Protein AF-A0A533TFB9-F1 (afdb_monomer_lite)

Secondary structure (DSSP, 8-state):
---HHHHHHHHHHHHHHHHHHHHHHHHHHHH---HHHHHHHHHHHHHHHHHHHHHHHHHHHHTTPPPP------S--PPPPP-PPPPPP------------------------------------------------------------------------------------------PPP-----------S--EEEESSSBTT--SHHHHHHHHTTB-SS--SSSB--SS-TTS---EEEEEETTEEEE--GGGGGGGGHHHHHHHHHHS-TT-EEEEEEEEEEE-TTS-EEEEEEEEEEEE-TTS-EEEEEEEEEEPPEEES-SHHHHHHHHH-TTTGGG---TT-TT--EEEHHHHIIIIIHHHIIIIIHHHHHTT--EEEEEEHHHHTTS----B--TTT-SEEEEEEEEEEEEETTEEEEEEEEEEEEEE-HHHHHHHHH-PPPPPHHHHHHHHHHHHT-

Foldseek 3Di:
DDQLVNLLVLLVVVLVVLQVQLVVLQVVLVPDPDPVSSVVSNVSSVVSVVSSVLSVVSNCVSVVHDDDDDDPPDDDDDDDDDDDDDDDDDDDDDDDDDDDDDDDDDDDDDDDDDDDDDDDDDDDDDDDDDDDDDDDDDDDDDDDDDDDDDDDDDDDDDDDDDDDDDDDDDDDDDDDPDDDPDDDDDPPDPPDCQAWAQDFLQFGLPPPDPVNVVCLVQQAHPQPDPDRHACDPHRVDHLRRQFTQDPNFTFGAHLSNLSHVPPLVVVVCVLQDDPPWDKDKDAFQFDADPVRDTLGTFGMKIFTADPVRDTDDIATEHEQGFHKFFDSPVLSVVCSVPSVVCSSHGPPPPPRRIDTDLPCSLPVPVLSCLVRVVVVCVVVVHAYEYEHEQVSVVPAFDADADDSVPFRYKYQYWGFDWDDDDPGTGTDIDRPDIGGHHSVRVSVRSSDDDDDPVVVVVVCVVVVVVD

Radius of gyration: 32.55 Å; chains: 1; bounding box: 92×97×74 Å

Structure (mmCIF, N/CA/C/O backbone):
data_AF-A0A533TFB9-F1
#
_entry.id   AF-A0A533TFB9-F1
#
loop_
_atom_site.group_PDB
_atom_site.id
_atom_site.type_symbol
_atom_site.label_atom_id
_atom_site.label_alt_id
_atom_site.label_comp_id
_atom_site.label_asym_id
_atom_site.label_entity_id
_atom_site.label_seq_id
_atom_site.pdbx_PDB_ins_code
_atom_site.Cartn_x
_atom_site.Cartn_y
_atom_site.Cartn_z
_atom_site.occupancy
_atom_site.B_iso_or_equiv
_atom_site.auth_seq_id
_atom_site.auth_comp_id
_atom_site.auth_asym_id
_atom_site.auth_atom_id
_atom_site.pdbx_PDB_model_num
ATOM 1 N N . MET A 1 1 ? 1.935 4.279 28.362 1.00 36.72 1 MET A N 1
ATOM 2 C CA . MET A 1 1 ? 1.431 5.656 28.214 1.00 36.72 1 MET A CA 1
ATOM 3 C C . MET A 1 1 ? 2.637 6.493 27.857 1.00 36.72 1 MET A C 1
ATOM 5 O O . MET A 1 1 ? 3.490 6.645 28.720 1.00 36.72 1 MET A O 1
ATOM 9 N N . PHE A 1 2 ? 2.766 6.914 26.598 1.00 42.94 2 PHE A N 1
ATOM 10 C CA . PHE A 1 2 ? 3.733 7.963 26.274 1.00 42.94 2 PHE A CA 1
ATOM 11 C C . PHE A 1 2 ? 3.289 9.217 27.023 1.00 42.94 2 PHE A C 1
ATOM 13 O O . PHE A 1 2 ? 2.099 9.541 27.029 1.00 42.94 2 PHE A O 1
ATOM 20 N N . ILE A 1 3 ? 4.210 9.872 27.716 1.00 57.28 3 ILE A N 1
ATOM 21 C CA . ILE A 1 3 ? 3.947 11.187 28.291 1.00 57.28 3 ILE A CA 1
ATOM 22 C C . ILE A 1 3 ? 3.886 12.157 27.103 1.00 57.28 3 ILE A C 1
ATOM 24 O O . ILE A 1 3 ? 4.603 11.956 26.125 1.00 57.28 3 ILE A O 1
ATOM 28 N N . ASN A 1 4 ? 3.072 13.221 27.157 1.00 72.06 4 ASN A N 1
ATOM 29 C CA . ASN A 1 4 ? 3.005 14.218 26.072 1.00 72.06 4 ASN A CA 1
ATOM 30 C C . ASN A 1 4 ? 4.404 14.693 25.634 1.00 72.06 4 ASN A C 1
ATOM 32 O O . ASN A 1 4 ? 4.637 14.919 24.453 1.00 72.06 4 ASN A O 1
ATOM 36 N N . LYS A 1 5 ? 5.352 14.752 26.578 1.00 71.12 5 LYS A N 1
ATOM 37 C CA . LYS A 1 5 ? 6.768 15.017 26.323 1.00 71.12 5 LYS A CA 1
ATOM 38 C C . LYS A 1 5 ? 7.411 14.051 25.315 1.00 71.12 5 LYS A C 1
ATOM 40 O O . LYS A 1 5 ? 8.058 14.523 24.394 1.00 71.12 5 LYS A O 1
ATOM 45 N N . ASP A 1 6 ? 7.221 12.740 25.451 1.00 69.44 6 ASP A N 1
ATOM 46 C CA . ASP A 1 6 ? 7.864 11.745 24.576 1.00 69.44 6 ASP A CA 1
ATOM 47 C C . ASP A 1 6 ? 7.379 11.890 23.120 1.00 69.44 6 ASP A C 1
ATOM 49 O O . ASP A 1 6 ? 8.150 11.734 22.175 1.00 69.44 6 ASP A O 1
ATOM 53 N N . LEU A 1 7 ? 6.097 12.237 22.943 1.00 69.12 7 LEU A N 1
ATOM 54 C CA . LEU A 1 7 ? 5.507 12.539 21.636 1.00 69.12 7 LEU A CA 1
ATOM 55 C C . LEU A 1 7 ? 6.012 13.876 21.075 1.00 69.12 7 LEU A C 1
ATOM 57 O O . LEU A 1 7 ? 6.319 13.953 19.890 1.00 69.12 7 LEU A O 1
ATOM 61 N N . LEU A 1 8 ? 6.138 14.913 21.908 1.00 73.00 8 LEU A N 1
ATOM 62 C CA . LEU A 1 8 ? 6.703 16.206 21.503 1.00 73.00 8 LEU A CA 1
ATOM 63 C C . LEU A 1 8 ? 8.167 16.082 21.074 1.00 73.00 8 LEU A C 1
ATOM 65 O O . LEU A 1 8 ? 8.529 16.590 20.017 1.00 73.00 8 LEU A O 1
ATOM 69 N N . ASP A 1 9 ? 8.986 15.372 21.850 1.00 73.19 9 ASP A N 1
ATOM 70 C CA . ASP A 1 9 ? 10.399 15.135 21.547 1.00 73.19 9 ASP A CA 1
ATOM 71 C C . ASP A 1 9 ? 10.540 14.341 20.224 1.00 73.19 9 ASP A C 1
ATOM 73 O O . ASP A 1 9 ? 11.393 14.665 19.390 1.00 73.19 9 ASP A O 1
ATOM 77 N N . PHE A 1 10 ? 9.653 13.367 19.967 1.00 77.31 10 PHE A N 1
ATOM 78 C CA . PHE A 1 10 ? 9.572 12.639 18.691 1.00 77.31 10 PHE A CA 1
ATOM 79 C C . PHE A 1 10 ? 9.172 13.537 17.505 1.00 77.31 10 PHE A C 1
ATOM 81 O O . PHE A 1 10 ? 9.885 13.575 16.499 1.00 77.31 10 PHE A O 1
ATOM 88 N N . PHE A 1 11 ? 8.065 14.284 17.605 1.00 78.12 11 PHE A N 1
ATOM 89 C CA . PHE A 1 11 ? 7.602 15.158 16.520 1.00 78.12 11 PHE A CA 1
ATOM 90 C C . PHE A 1 11 ? 8.586 16.293 16.224 1.00 78.12 11 PHE A C 1
ATOM 92 O O . PHE A 1 11 ? 8.829 16.585 15.057 1.00 78.12 11 PHE A O 1
ATOM 99 N N . SER A 1 12 ? 9.198 16.877 17.257 1.00 77.31 12 SER A N 1
ATOM 100 C CA . SER A 1 12 ? 10.235 17.907 17.133 1.00 77.31 12 SER A CA 1
ATOM 101 C C . SER A 1 12 ? 11.454 17.380 16.372 1.00 77.31 12 SER A C 1
ATOM 103 O O . SER A 1 12 ? 11.910 17.999 15.408 1.00 77.31 12 SER A O 1
ATOM 105 N N . SER A 1 13 ? 11.914 16.172 16.718 1.00 80.19 13 SER A N 1
ATOM 10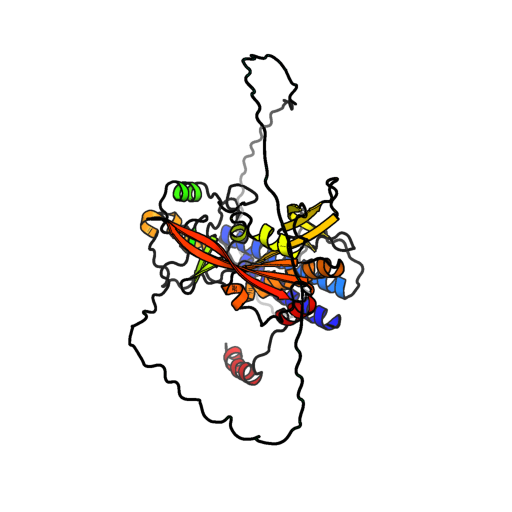6 C CA . SER A 1 13 ? 13.016 15.502 16.015 1.00 80.19 13 SER A CA 1
ATOM 107 C C . SER A 1 13 ? 12.686 15.249 14.537 1.00 80.19 13 SER A C 1
ATOM 109 O O . SER A 1 13 ? 13.515 15.501 13.663 1.00 80.19 13 SER A O 1
ATOM 111 N N . MET A 1 14 ? 11.466 14.793 14.234 1.00 78.81 14 MET A N 1
ATOM 112 C CA . MET A 1 14 ? 11.013 14.582 12.853 1.00 78.81 14 MET A CA 1
ATOM 113 C C . MET A 1 14 ? 10.891 15.900 12.072 1.00 78.81 14 MET A C 1
ATOM 115 O O . MET A 1 14 ? 11.288 15.960 10.907 1.00 78.81 14 MET A O 1
ATOM 119 N N . ALA A 1 15 ? 10.370 16.958 12.704 1.00 83.06 15 ALA A N 1
ATOM 120 C CA . ALA A 1 15 ? 10.191 18.268 12.084 1.00 83.06 15 ALA A CA 1
ATOM 121 C C . ALA A 1 15 ? 11.540 18.891 11.706 1.00 83.06 15 ALA A C 1
ATOM 123 O O . ALA A 1 15 ? 11.693 19.391 10.593 1.00 83.06 15 ALA A O 1
ATOM 124 N N . GLU A 1 16 ? 12.543 18.799 12.584 1.00 86.62 16 GLU A N 1
ATOM 125 C CA . GLU A 1 16 ? 13.884 19.319 12.308 1.00 86.62 16 GLU A CA 1
ATOM 126 C C . GLU A 1 16 ? 14.585 18.529 11.185 1.00 86.62 16 GLU A C 1
ATOM 128 O O . GLU A 1 16 ? 15.169 19.141 10.292 1.00 86.62 16 GLU A O 1
ATOM 133 N N . ILE A 1 17 ? 14.440 17.196 11.126 1.00 83.06 17 ILE A N 1
ATOM 134 C CA . ILE A 1 17 ? 14.941 16.384 9.996 1.00 83.06 17 ILE A CA 1
ATOM 135 C C . ILE A 1 17 ? 14.278 16.808 8.675 1.00 83.06 17 ILE A C 1
ATOM 137 O O . ILE A 1 17 ? 14.957 16.985 7.660 1.00 83.06 17 ILE A O 1
ATOM 141 N N . LYS A 1 18 ? 12.951 16.989 8.664 1.00 86.12 18 LYS A N 1
ATOM 142 C CA . LYS A 1 18 ? 12.205 17.392 7.461 1.00 86.12 18 LYS A CA 1
ATOM 143 C C . LYS A 1 18 ? 12.551 18.817 7.016 1.00 86.12 18 LYS A C 1
ATOM 145 O O . LYS A 1 18 ? 12.705 19.063 5.821 1.00 86.12 18 LYS A O 1
ATOM 150 N N . LYS A 1 19 ? 12.789 19.721 7.966 1.00 90.44 19 LYS A N 1
ATOM 151 C CA . LYS A 1 19 ? 13.280 21.084 7.732 1.00 90.44 19 LYS A CA 1
ATOM 152 C C . LYS A 1 19 ? 14.694 21.096 7.137 1.00 90.44 19 LYS A C 1
ATOM 154 O O . LYS A 1 19 ? 14.923 21.792 6.153 1.00 90.44 19 LYS A O 1
ATOM 159 N N . GLN A 1 20 ? 15.606 20.265 7.642 1.00 88.75 20 GLN A N 1
ATOM 160 C CA . GLN A 1 20 ? 16.947 20.108 7.066 1.00 88.75 20 GLN A CA 1
ATOM 161 C C . GLN A 1 20 ? 16.895 19.546 5.636 1.00 88.75 20 GLN A C 1
ATOM 163 O O . GLN A 1 20 ? 17.543 20.096 4.746 1.00 88.75 20 GLN A O 1
ATOM 168 N N . LYS A 1 21 ? 16.070 18.516 5.374 1.00 87.44 21 LYS A N 1
ATOM 169 C CA . LYS A 1 21 ? 15.835 18.005 4.008 1.00 87.44 21 LYS A CA 1
ATOM 170 C C . LYS A 1 21 ? 15.320 19.110 3.075 1.00 87.44 21 LYS A C 1
ATOM 172 O O . LYS A 1 21 ? 15.889 19.311 2.003 1.00 87.44 21 LYS A O 1
ATOM 177 N N . ARG A 1 22 ? 14.285 19.853 3.489 1.00 95.94 22 ARG A N 1
ATOM 178 C CA . ARG A 1 22 ? 13.732 21.008 2.756 1.00 95.94 22 ARG A CA 1
ATOM 179 C C . ARG A 1 22 ? 14.825 22.016 2.383 1.00 95.94 22 ARG A C 1
ATOM 181 O O . ARG A 1 22 ? 14.916 22.405 1.219 1.00 95.94 22 ARG A O 1
ATOM 188 N N . ASP A 1 23 ? 15.645 22.418 3.351 1.00 92.38 23 ASP A N 1
ATOM 189 C CA . ASP A 1 23 ? 16.668 23.453 3.167 1.00 92.38 23 ASP A CA 1
ATOM 190 C C . ASP A 1 23 ? 17.790 22.995 2.227 1.00 92.38 23 ASP A C 1
ATOM 192 O O . ASP A 1 23 ? 18.220 23.769 1.369 1.00 92.38 23 ASP A O 1
ATOM 196 N N . VAL A 1 24 ? 18.187 21.718 2.278 1.00 92.81 24 VAL A N 1
ATOM 197 C CA . VAL A 1 24 ? 19.077 21.118 1.270 1.00 92.81 24 VAL A CA 1
ATOM 198 C C . VAL A 1 24 ? 18.460 21.195 -0.131 1.00 92.81 24 VAL A C 1
ATOM 200 O O . VAL A 1 24 ? 19.121 21.667 -1.054 1.00 92.81 24 VAL A O 1
ATOM 203 N N . PHE A 1 25 ? 17.194 20.802 -0.315 1.00 91.00 25 PHE A N 1
ATOM 204 C CA . PHE A 1 25 ? 16.558 20.839 -1.640 1.00 91.00 25 PHE A CA 1
ATOM 205 C C . PHE A 1 25 ? 16.397 22.259 -2.198 1.00 91.00 25 PHE A C 1
ATOM 207 O O . PHE A 1 25 ? 16.594 22.459 -3.397 1.00 91.00 25 PHE A O 1
ATOM 214 N N . TYR A 1 26 ? 16.092 23.252 -1.359 1.00 92.25 26 TYR A N 1
ATOM 215 C CA . TYR A 1 26 ? 16.056 24.654 -1.785 1.00 92.25 26 TYR A CA 1
ATOM 216 C C . TYR A 1 26 ? 17.448 25.228 -2.083 1.00 92.25 26 TYR A C 1
ATOM 218 O O . TYR A 1 26 ? 17.581 25.998 -3.033 1.00 92.25 26 TYR A O 1
ATOM 226 N N . THR A 1 27 ? 18.487 24.810 -1.354 1.00 95.81 27 THR A N 1
ATOM 227 C CA . THR A 1 27 ? 19.879 25.212 -1.629 1.00 95.81 27 THR A CA 1
ATOM 228 C C . THR A 1 27 ? 20.352 24.642 -2.969 1.00 95.81 27 THR A C 1
ATOM 230 O O . THR A 1 27 ? 20.764 25.395 -3.847 1.00 95.81 27 THR A O 1
ATOM 233 N N . LEU A 1 28 ? 20.164 23.337 -3.197 1.00 90.12 28 LEU A N 1
ATOM 234 C CA . LEU A 1 28 ? 20.455 22.691 -4.484 1.00 90.12 28 LEU A CA 1
ATOM 235 C C . LEU A 1 28 ? 19.649 23.316 -5.636 1.00 90.12 28 LEU A C 1
ATOM 237 O O . LEU A 1 28 ? 20.172 23.515 -6.729 1.00 90.12 28 LEU A O 1
ATOM 241 N N . ALA A 1 29 ? 18.381 23.672 -5.408 1.00 93.38 29 ALA A N 1
ATOM 242 C CA . ALA A 1 29 ? 17.579 24.367 -6.410 1.00 93.38 29 ALA A CA 1
ATOM 243 C C . ALA A 1 29 ? 18.102 25.778 -6.734 1.00 93.38 29 ALA A C 1
ATOM 245 O O . ALA A 1 29 ? 17.865 26.266 -7.838 1.00 93.38 29 ALA A O 1
ATOM 246 N N . ALA A 1 30 ? 18.797 26.458 -5.820 1.00 94.31 30 ALA A N 1
ATOM 247 C CA . ALA A 1 30 ? 19.398 27.757 -6.111 1.00 94.31 30 ALA A CA 1
ATOM 248 C C . ALA A 1 30 ? 20.582 27.624 -7.085 1.00 94.31 30 ALA A C 1
ATOM 250 O O . ALA A 1 30 ? 20.665 28.407 -8.031 1.00 94.31 30 ALA A O 1
ATOM 251 N N . GLU A 1 31 ? 21.413 26.594 -6.904 1.00 94.75 31 GLU A N 1
ATOM 252 C CA . GLU A 1 31 ? 22.674 26.368 -7.632 1.00 94.75 31 GLU A CA 1
ATOM 253 C C . GLU A 1 31 ? 22.523 25.642 -8.983 1.00 94.75 31 GLU A C 1
ATOM 255 O O . GLU A 1 31 ? 23.452 25.635 -9.786 1.00 94.75 31 GLU A O 1
ATOM 260 N N . VAL A 1 32 ? 21.366 25.030 -9.263 1.00 94.81 32 VAL A N 1
ATOM 261 C CA . VAL A 1 32 ? 21.123 24.317 -10.530 1.00 94.81 32 VAL A CA 1
ATOM 262 C C . VAL A 1 32 ? 20.580 25.245 -11.627 1.00 94.81 32 VAL A C 1
ATOM 264 O O . VAL A 1 32 ? 19.520 25.867 -11.472 1.00 94.81 32 VAL A O 1
ATOM 267 N N . ASP A 1 33 ? 21.286 25.262 -12.764 1.00 94.12 33 ASP A N 1
ATOM 268 C CA . ASP A 1 33 ? 20.917 25.978 -13.997 1.00 94.12 33 ASP A CA 1
ATOM 269 C C . ASP A 1 33 ? 19.852 25.253 -14.840 1.00 94.12 33 ASP A C 1
ATOM 271 O O . ASP A 1 33 ? 19.056 25.897 -15.526 1.00 94.12 33 ASP A O 1
ATOM 275 N N . ASP A 1 34 ? 19.807 23.915 -14.801 1.00 96.06 34 ASP A N 1
ATOM 276 C CA . ASP A 1 34 ? 18.813 23.135 -15.550 1.00 96.06 34 ASP A CA 1
ATOM 277 C C . ASP A 1 34 ? 17.401 23.385 -14.997 1.00 96.06 34 ASP A C 1
ATOM 279 O O . ASP A 1 34 ? 17.092 23.073 -13.844 1.00 96.06 34 ASP A O 1
ATOM 283 N N . ALA A 1 35 ? 16.528 23.948 -15.834 1.00 85.81 35 ALA A N 1
ATOM 284 C CA . ALA A 1 35 ? 15.200 24.390 -15.426 1.00 85.81 35 ALA A CA 1
ATOM 285 C C . ALA A 1 35 ? 14.276 23.244 -14.969 1.00 85.81 35 ALA A C 1
ATOM 287 O O . ALA A 1 35 ? 13.456 23.450 -14.068 1.00 85.81 35 ALA A O 1
ATOM 288 N N . ASP A 1 36 ? 14.399 22.045 -15.545 1.00 80.75 36 ASP A N 1
ATOM 289 C CA . ASP A 1 36 ? 13.565 20.896 -15.182 1.00 80.75 36 ASP A CA 1
ATOM 290 C C . ASP A 1 36 ? 14.059 20.242 -13.885 1.00 80.75 36 ASP A C 1
ATOM 292 O O . ASP A 1 36 ? 13.245 19.894 -13.022 1.00 80.75 36 ASP A O 1
ATOM 296 N N . VAL A 1 37 ? 15.377 20.134 -13.691 1.00 84.38 37 VAL A N 1
ATOM 297 C CA . VAL A 1 37 ? 15.971 19.673 -12.426 1.00 84.38 37 VAL A CA 1
ATOM 298 C C . VAL A 1 37 ? 15.666 20.670 -11.304 1.00 84.38 37 VAL A C 1
ATOM 300 O O . VAL A 1 37 ? 15.147 20.268 -10.261 1.00 84.38 37 VAL A O 1
ATOM 303 N N . LYS A 1 38 ? 15.866 21.975 -11.534 1.00 93.25 38 LYS A N 1
ATOM 304 C CA . LYS A 1 38 ? 15.518 23.057 -10.597 1.00 93.25 38 LYS A CA 1
ATOM 305 C C . LYS A 1 38 ? 14.051 22.982 -10.172 1.00 93.25 38 LYS A C 1
ATOM 307 O O . LYS A 1 38 ? 13.742 23.012 -8.982 1.00 93.25 38 LYS A O 1
ATOM 312 N N . LYS A 1 39 ? 13.135 22.802 -11.129 1.00 85.62 39 LYS A N 1
ATOM 313 C CA . LYS A 1 39 ? 11.697 22.653 -10.866 1.00 85.62 39 LYS A CA 1
ATOM 314 C C . LYS A 1 39 ? 11.370 21.418 -10.020 1.00 85.62 39 LYS A C 1
ATOM 316 O O . LYS A 1 39 ? 10.511 21.509 -9.143 1.00 85.62 39 LYS A O 1
ATOM 321 N N . ARG A 1 40 ? 12.045 20.283 -10.245 1.00 80.56 40 ARG A N 1
ATOM 322 C CA . ARG A 1 40 ? 11.891 19.078 -9.408 1.00 80.56 40 ARG A CA 1
ATOM 323 C C . ARG A 1 40 ? 12.394 19.313 -7.985 1.00 80.56 40 ARG A C 1
ATOM 325 O O . ARG A 1 40 ? 11.658 19.021 -7.050 1.00 80.56 40 ARG A O 1
ATOM 332 N N . LEU A 1 41 ? 13.586 19.888 -7.817 1.00 78.31 41 LEU A N 1
ATOM 333 C CA . LEU A 1 41 ? 14.163 20.193 -6.501 1.00 78.31 41 LEU A CA 1
ATOM 334 C C . LEU A 1 41 ? 13.260 21.141 -5.693 1.00 78.31 41 LEU A C 1
ATOM 336 O O . LEU A 1 41 ? 12.954 20.857 -4.536 1.00 78.31 41 LEU A O 1
ATOM 340 N N . LEU A 1 42 ? 12.727 22.196 -6.323 1.00 83.25 42 LEU A N 1
ATOM 341 C CA . LEU A 1 42 ? 11.740 23.088 -5.698 1.00 83.25 42 LEU A CA 1
ATOM 342 C C . LEU A 1 42 ? 10.447 22.360 -5.296 1.00 83.25 42 LEU A C 1
ATOM 344 O O . LEU A 1 42 ? 9.884 22.663 -4.246 1.00 83.25 42 LEU A O 1
ATOM 348 N N . GLN A 1 43 ? 9.961 21.409 -6.102 1.00 83.94 43 GLN A N 1
ATOM 349 C CA . GLN A 1 43 ? 8.771 20.629 -5.750 1.00 83.94 43 GLN A CA 1
ATOM 350 C C . GLN A 1 43 ? 9.031 19.689 -4.566 1.00 83.94 43 GLN A C 1
ATOM 352 O O . GLN A 1 43 ? 8.174 19.572 -3.693 1.00 83.94 43 GLN A O 1
ATOM 357 N N . ILE A 1 44 ? 10.207 19.059 -4.499 1.00 81.00 44 ILE A N 1
ATOM 358 C CA . ILE A 1 44 ? 10.590 18.212 -3.361 1.00 81.00 44 ILE A CA 1
ATOM 359 C C . ILE A 1 44 ? 10.704 19.066 -2.089 1.00 81.00 44 ILE A C 1
ATOM 361 O O . ILE A 1 44 ? 10.114 18.712 -1.072 1.00 81.00 44 ILE A O 1
ATOM 365 N N . GLY A 1 45 ? 11.350 20.237 -2.158 1.00 85.12 45 GLY A N 1
ATOM 366 C CA . GLY A 1 45 ? 11.412 21.185 -1.038 1.00 85.12 45 GLY A CA 1
ATOM 367 C C . GLY A 1 45 ? 10.026 21.623 -0.540 1.00 85.12 45 GLY A C 1
ATOM 368 O O . GLY A 1 45 ? 9.781 21.639 0.664 1.00 85.12 45 GLY A O 1
ATOM 369 N N . LYS A 1 46 ? 9.074 21.884 -1.448 1.00 85.31 46 LYS A N 1
ATOM 370 C CA . LYS A 1 46 ? 7.674 22.185 -1.084 1.00 85.31 46 LYS A CA 1
ATOM 371 C C . LYS A 1 46 ? 6.965 21.015 -0.402 1.00 85.31 46 LYS A C 1
ATOM 373 O O . LYS A 1 46 ? 6.225 21.236 0.552 1.00 85.31 46 LYS A O 1
ATOM 378 N N . ASN A 1 47 ? 7.193 19.786 -0.861 1.00 77.25 47 ASN A N 1
ATOM 379 C CA . ASN A 1 47 ? 6.621 18.597 -0.229 1.00 77.25 47 ASN A CA 1
ATOM 380 C C . ASN A 1 47 ? 7.191 18.397 1.187 1.00 77.25 47 ASN A C 1
ATOM 382 O O . ASN A 1 47 ? 6.438 18.109 2.112 1.00 77.25 47 ASN A O 1
ATOM 386 N N . GLU A 1 48 ? 8.495 18.618 1.389 1.00 85.31 48 GLU A N 1
ATOM 387 C CA . GLU A 1 48 ? 9.096 18.532 2.726 1.00 85.31 48 GLU A CA 1
ATOM 388 C C . GLU A 1 48 ? 8.651 19.678 3.651 1.00 85.31 48 GLU A C 1
ATOM 390 O O . GLU A 1 48 ? 8.465 19.440 4.842 1.00 85.31 48 GLU A O 1
ATOM 395 N N . GLN A 1 49 ? 8.369 20.881 3.128 1.00 89.06 49 GLN A N 1
ATOM 396 C CA . GLN A 1 49 ? 7.705 21.939 3.904 1.00 89.06 49 GLN A CA 1
ATOM 397 C C . GLN A 1 49 ? 6.320 21.496 4.402 1.00 89.06 49 GLN A C 1
ATOM 399 O O . GLN A 1 49 ? 6.027 21.665 5.581 1.00 89.06 49 GLN A O 1
ATOM 404 N N . LEU A 1 50 ? 5.500 20.875 3.546 1.00 77.75 50 LEU A N 1
ATOM 405 C CA . LEU A 1 50 ? 4.176 20.382 3.943 1.00 77.75 50 LEU A CA 1
ATOM 406 C C . LEU A 1 50 ? 4.268 19.358 5.090 1.00 77.75 50 LEU A C 1
ATOM 408 O O . LEU A 1 50 ? 3.452 19.389 6.010 1.00 77.75 50 LEU A O 1
ATOM 412 N N . HIS A 1 51 ? 5.286 18.491 5.077 1.00 78.12 51 HIS A N 1
ATOM 413 C CA . HIS A 1 51 ? 5.555 17.570 6.185 1.00 78.12 51 HIS A CA 1
ATOM 414 C C . HIS A 1 51 ? 5.992 18.298 7.469 1.00 78.12 51 HIS A C 1
ATOM 416 O O . HIS A 1 51 ? 5.555 17.918 8.554 1.00 78.12 51 HIS A O 1
ATOM 422 N N . VAL A 1 52 ? 6.811 19.356 7.375 1.00 82.69 52 VAL A N 1
ATOM 423 C CA . VAL A 1 52 ? 7.153 20.209 8.533 1.00 82.69 52 VAL A CA 1
ATOM 424 C C . VAL A 1 52 ? 5.894 20.849 9.127 1.00 82.69 52 VAL A C 1
ATOM 426 O O . VAL A 1 52 ? 5.713 20.800 10.341 1.00 82.69 52 VAL A O 1
ATOM 429 N N . ASP A 1 53 ? 4.995 21.380 8.295 1.00 79.56 53 ASP A N 1
ATOM 430 C CA . ASP A 1 53 ? 3.759 22.038 8.745 1.00 79.56 53 ASP A CA 1
ATOM 431 C C . ASP A 1 53 ? 2.798 21.052 9.438 1.00 79.56 53 ASP A C 1
ATOM 433 O O . ASP A 1 53 ? 2.194 21.371 10.466 1.00 79.56 53 ASP A O 1
ATOM 437 N N . GLN A 1 54 ? 2.693 19.824 8.918 1.00 75.50 54 GLN A N 1
ATOM 438 C CA . GLN A 1 54 ? 1.938 18.732 9.547 1.00 75.50 54 GLN A CA 1
ATOM 439 C C . GLN A 1 54 ? 2.533 18.341 10.909 1.00 75.50 54 GLN A C 1
ATOM 441 O O . GLN A 1 54 ? 1.803 18.196 11.893 1.00 75.50 54 GLN A O 1
ATOM 446 N N . LEU A 1 55 ? 3.859 18.211 11.003 1.00 78.50 55 LEU A N 1
ATOM 447 C CA . LEU A 1 55 ? 4.542 17.881 12.258 1.00 78.50 55 LEU A CA 1
ATOM 448 C C . LEU A 1 55 ? 4.451 19.022 13.284 1.00 78.50 55 LEU A C 1
ATOM 450 O O . LEU A 1 55 ? 4.279 18.750 14.471 1.00 78.50 55 LEU A O 1
ATOM 454 N N . GLN A 1 56 ? 4.467 20.285 12.846 1.00 80.12 56 GLN A N 1
ATOM 455 C CA . GLN A 1 56 ? 4.239 21.434 13.724 1.00 80.12 56 GLN A CA 1
ATOM 456 C C . GLN A 1 56 ? 2.824 21.423 14.311 1.00 80.12 56 GLN A C 1
ATOM 458 O O . GLN A 1 56 ? 2.682 21.460 15.532 1.00 80.12 56 GLN A O 1
ATOM 463 N N . GLN A 1 57 ? 1.787 21.250 13.481 1.00 73.44 57 GLN A N 1
ATOM 464 C CA . GLN A 1 57 ? 0.413 21.083 13.975 1.00 73.44 57 GLN A CA 1
ATOM 465 C C . GLN A 1 57 ? 0.313 19.934 14.991 1.00 73.44 57 GLN A C 1
ATOM 467 O O . GLN A 1 57 ? -0.407 20.033 15.982 1.00 73.44 57 GLN A O 1
ATOM 472 N N . SER A 1 58 ? 1.035 18.840 14.753 1.00 72.25 58 SER A N 1
ATOM 473 C CA . SER A 1 58 ? 1.046 17.676 15.643 1.00 72.25 58 SER A CA 1
ATOM 474 C C . SER A 1 58 ? 1.604 18.023 17.025 1.00 72.25 58 SER A C 1
ATOM 476 O O . SER A 1 58 ? 1.034 17.625 18.041 1.00 72.25 58 SER A O 1
ATOM 478 N N . MET A 1 59 ? 2.674 18.822 17.080 1.00 79.12 59 MET A N 1
ATOM 479 C CA . MET A 1 59 ? 3.201 19.358 18.337 1.00 79.12 59 MET A CA 1
ATOM 480 C C . MET A 1 59 ? 2.219 20.322 19.009 1.00 79.12 59 MET A C 1
ATOM 482 O O . MET A 1 59 ? 2.041 20.255 20.225 1.00 79.12 59 MET A O 1
ATOM 486 N N . ASP A 1 60 ? 1.548 21.182 18.244 1.00 73.38 60 ASP A N 1
ATOM 487 C CA . ASP A 1 60 ? 0.570 22.140 18.771 1.00 73.38 60 ASP A CA 1
ATOM 488 C C . ASP A 1 60 ? -0.627 21.421 19.424 1.00 73.38 60 ASP A C 1
ATOM 490 O O . ASP A 1 60 ? -1.042 21.780 20.531 1.00 73.38 60 ASP A O 1
ATOM 494 N N . LEU A 1 61 ? -1.115 20.344 18.794 1.00 68.31 61 LEU A N 1
ATOM 495 C CA . LEU A 1 61 ? -2.161 19.466 19.329 1.00 68.31 61 LEU A CA 1
ATOM 496 C C . LEU A 1 61 ? -1.726 18.770 20.630 1.00 68.31 61 LEU A C 1
ATOM 498 O O . LEU A 1 61 ? -2.480 18.773 21.603 1.00 68.31 61 LEU A O 1
ATOM 502 N N . VAL A 1 62 ? -0.508 18.217 20.696 1.00 70.94 62 VAL A N 1
ATOM 503 C CA . VAL A 1 62 ? 0.004 17.556 21.918 1.00 70.94 62 VAL A CA 1
ATOM 504 C C . VAL A 1 62 ? 0.277 18.555 23.056 1.00 70.94 62 VAL A C 1
ATOM 506 O O . VAL A 1 62 ? 0.129 18.206 24.233 1.00 70.94 62 VAL A O 1
ATOM 509 N N . ASN A 1 63 ? 0.619 19.803 22.724 1.00 73.88 63 ASN A N 1
ATOM 510 C CA . ASN A 1 63 ? 0.753 20.908 23.678 1.00 73.88 63 ASN A CA 1
ATOM 511 C C . ASN A 1 63 ? -0.594 21.488 24.151 1.00 73.88 63 ASN A C 1
ATOM 513 O O . ASN A 1 63 ? -0.609 22.289 25.086 1.00 73.88 63 ASN A O 1
ATOM 517 N N . GLY A 1 64 ? -1.720 21.118 23.529 1.00 61.66 64 GLY A N 1
ATOM 518 C CA . GLY A 1 64 ? -3.033 21.697 23.830 1.00 61.66 64 GLY A CA 1
ATOM 519 C C . GLY A 1 64 ? -3.154 23.175 23.440 1.00 61.66 64 GLY A C 1
ATOM 520 O O . GLY A 1 64 ? -3.932 23.911 24.051 1.00 61.66 64 GLY A O 1
ATOM 521 N N . ALA A 1 65 ? -2.372 23.629 22.457 1.00 53.22 65 ALA A N 1
ATOM 522 C CA . ALA A 1 65 ? -2.443 24.996 21.959 1.00 53.22 65 ALA A CA 1
ATOM 523 C C . ALA A 1 65 ? -3.753 25.222 21.173 1.00 53.22 65 ALA A C 1
ATOM 525 O O . ALA A 1 65 ? -4.184 24.338 20.428 1.00 53.22 65 ALA A O 1
ATOM 526 N N . PRO A 1 66 ? -4.406 26.394 21.296 1.00 42.78 66 PRO A N 1
ATOM 527 C CA . PRO A 1 66 ? -5.568 26.715 20.476 1.00 42.78 66 PRO A CA 1
ATOM 528 C C . PRO A 1 66 ? -5.149 26.832 19.006 1.00 42.78 66 PRO A C 1
ATOM 530 O O . PRO A 1 66 ? -4.281 27.633 18.656 1.00 42.78 66 PRO A O 1
ATOM 533 N N . TYR A 1 67 ? -5.786 26.027 18.159 1.00 41.66 67 TYR A N 1
ATOM 534 C CA . TYR A 1 67 ? -5.460 25.893 16.744 1.00 41.66 67 TYR A CA 1
ATOM 535 C C . TYR A 1 67 ? -5.540 27.234 15.986 1.00 41.66 67 TYR A C 1
ATOM 537 O O . TYR A 1 67 ? -6.566 27.917 16.023 1.00 41.66 67 TYR A O 1
ATOM 545 N N . GLN A 1 68 ? -4.471 27.597 15.267 1.00 44.22 68 GLN A N 1
ATOM 546 C CA . GLN A 1 68 ? -4.480 28.707 14.310 1.00 44.22 68 GLN A CA 1
ATOM 547 C C . GLN A 1 68 ? -4.701 28.178 12.889 1.00 44.22 68 GLN A C 1
ATOM 549 O O . GLN A 1 68 ? -4.030 27.249 12.444 1.00 44.22 68 GLN A O 1
ATOM 554 N N . ASN A 1 69 ? -5.634 28.797 12.160 1.00 37.88 69 ASN A N 1
ATOM 555 C CA . ASN A 1 69 ? -5.931 28.446 10.772 1.00 37.88 69 ASN A CA 1
ATOM 556 C C . ASN A 1 69 ? -4.734 28.741 9.860 1.00 37.88 69 ASN A C 1
ATOM 558 O O . ASN A 1 69 ? -4.563 29.871 9.406 1.00 37.88 69 ASN A O 1
ATOM 562 N N . PHE A 1 70 ? -3.954 27.711 9.531 1.00 42.00 70 PHE A N 1
ATOM 563 C CA . PHE A 1 70 ? -2.973 27.800 8.457 1.00 42.00 70 PHE A CA 1
ATOM 564 C C . PHE A 1 70 ? -3.684 27.679 7.103 1.00 42.00 70 PHE A C 1
ATOM 566 O O . PHE A 1 70 ? -3.982 26.578 6.637 1.00 42.00 70 PHE A O 1
ATOM 573 N N . VAL A 1 71 ? -3.984 28.822 6.488 1.00 35.78 71 VAL A N 1
ATOM 574 C CA . VAL A 1 71 ? -4.296 28.892 5.058 1.00 35.78 71 VAL A CA 1
ATOM 575 C C . VAL A 1 71 ? -2.949 28.918 4.332 1.00 35.78 71 VAL A C 1
ATOM 577 O O . VAL A 1 71 ? -2.202 29.873 4.542 1.00 35.78 71 VAL A O 1
ATOM 580 N N . PRO A 1 72 ? -2.590 27.905 3.519 1.00 36.06 72 PRO A N 1
ATOM 581 C CA . PRO A 1 72 ? -1.387 27.997 2.704 1.00 36.06 72 PRO A CA 1
ATOM 582 C C . PRO A 1 72 ? -1.552 29.168 1.733 1.00 36.06 72 PRO A C 1
ATOM 584 O O . PRO A 1 72 ? -2.575 29.265 1.052 1.00 36.06 72 PRO A O 1
ATOM 587 N N . ASP A 1 73 ? -0.559 30.055 1.693 1.00 32.06 73 ASP A N 1
ATOM 588 C CA . ASP A 1 73 ? -0.619 31.313 0.946 1.00 32.06 73 ASP A CA 1
ATOM 589 C C . ASP A 1 73 ? -0.484 31.055 -0.566 1.00 32.06 73 ASP A C 1
ATOM 591 O O . ASP A 1 73 ? 0.586 31.124 -1.178 1.00 32.06 73 ASP A O 1
ATOM 595 N N . ILE A 1 74 ? -1.597 30.638 -1.169 1.00 39.50 74 ILE A N 1
ATOM 596 C CA . ILE A 1 74 ? -1.721 30.403 -2.600 1.00 39.50 74 ILE A CA 1
ATOM 597 C C . ILE A 1 74 ? -2.039 31.751 -3.255 1.00 39.50 74 ILE A C 1
ATOM 599 O O . ILE A 1 74 ? -3.194 32.167 -3.308 1.00 39.50 74 ILE A O 1
ATOM 603 N N . LEU A 1 75 ? -0.990 32.355 -3.824 1.00 38.81 75 LEU A N 1
ATOM 604 C CA . LEU A 1 75 ? -0.994 33.541 -4.695 1.00 38.81 75 LEU A CA 1
ATOM 605 C C . LEU A 1 75 ? -1.113 34.917 -4.007 1.00 38.81 75 LEU A C 1
ATOM 607 O O . LEU A 1 75 ? -2.082 35.637 -4.233 1.00 38.81 75 LEU A O 1
ATOM 611 N N . THR A 1 76 ? -0.025 35.388 -3.385 1.00 31.00 76 THR A N 1
ATOM 612 C CA . THR A 1 76 ? 0.470 36.752 -3.676 1.00 31.00 76 THR A CA 1
ATOM 613 C C . THR A 1 76 ? 1.998 36.786 -3.802 1.00 31.00 76 THR A C 1
ATOM 615 O O . THR A 1 76 ? 2.722 36.314 -2.929 1.00 31.00 76 THR A O 1
ATOM 618 N N . GLU A 1 77 ? 2.516 37.364 -4.890 1.00 34.31 77 GLU A N 1
ATOM 619 C CA . GLU A 1 77 ? 3.939 37.715 -4.982 1.00 34.31 77 GLU A CA 1
ATOM 620 C C . GLU A 1 77 ? 4.197 38.957 -4.121 1.00 34.31 77 GLU A C 1
ATOM 622 O O . GLU A 1 77 ? 3.915 40.083 -4.530 1.00 34.31 77 GLU A O 1
ATOM 627 N N . THR A 1 78 ? 4.731 38.760 -2.914 1.00 30.14 78 THR A N 1
ATOM 628 C CA . THR A 1 78 ? 5.203 39.867 -2.072 1.00 30.14 78 THR A CA 1
ATOM 629 C C . THR A 1 78 ? 6.708 40.067 -2.298 1.00 30.14 78 THR A C 1
ATOM 631 O O . THR A 1 78 ? 7.459 39.097 -2.162 1.00 30.14 78 THR A O 1
ATOM 634 N N . PRO A 1 79 ? 7.195 41.279 -2.636 1.00 29.05 79 PRO A N 1
ATOM 635 C CA . PRO A 1 79 ? 8.619 41.500 -2.881 1.00 29.05 79 PRO A CA 1
ATOM 636 C C . PRO A 1 79 ? 9.464 41.279 -1.622 1.00 29.05 79 PRO A C 1
ATOM 638 O O . PRO A 1 79 ? 9.116 41.748 -0.537 1.00 29.05 79 PRO A O 1
ATOM 641 N N . LEU A 1 80 ? 10.617 40.625 -1.783 1.00 30.19 80 LEU A N 1
ATOM 642 C CA . LEU A 1 80 ? 11.608 40.479 -0.718 1.00 30.19 80 LEU A CA 1
ATOM 643 C C . LEU A 1 80 ? 12.138 41.857 -0.292 1.00 30.19 80 LEU A C 1
ATOM 645 O O . LEU A 1 80 ? 12.775 42.558 -1.078 1.00 30.19 80 LEU A O 1
ATOM 649 N N . VAL A 1 81 ? 11.918 42.225 0.971 1.00 28.11 81 VAL A N 1
ATOM 650 C CA . VAL A 1 81 ? 12.592 43.373 1.591 1.00 28.11 81 VAL A CA 1
ATOM 651 C C . VAL A 1 81 ? 14.032 42.953 1.921 1.00 28.11 81 VAL A C 1
ATOM 653 O O . VAL A 1 81 ? 14.211 41.972 2.645 1.00 28.11 81 VAL A O 1
ATOM 656 N N . PRO A 1 82 ? 15.069 43.647 1.415 1.00 29.06 82 PRO A N 1
ATOM 657 C CA . PRO A 1 82 ? 16.451 43.256 1.660 1.00 29.06 82 PRO A CA 1
ATOM 658 C C . PRO A 1 82 ? 16.850 43.491 3.122 1.00 29.06 82 PRO A C 1
ATOM 660 O O . PRO A 1 82 ? 16.638 44.564 3.689 1.00 29.06 82 PRO A O 1
ATOM 663 N N . PHE A 1 83 ? 17.467 42.474 3.719 1.00 29.05 83 PHE A N 1
ATOM 664 C CA . PHE A 1 83 ? 17.966 42.490 5.090 1.00 29.05 83 PHE A CA 1
ATOM 665 C C . PHE A 1 83 ? 19.252 43.331 5.172 1.00 29.05 83 PHE A C 1
ATOM 667 O O . PHE A 1 83 ? 20.274 42.957 4.597 1.00 29.05 83 PHE A O 1
ATOM 674 N N . GLN A 1 84 ? 19.219 44.473 5.865 1.00 27.27 84 GLN A N 1
ATOM 675 C CA . GLN A 1 84 ? 20.413 45.297 6.087 1.00 27.27 84 GLN A CA 1
ATOM 676 C C . GLN A 1 84 ? 21.218 44.785 7.287 1.00 27.27 84 GLN A C 1
ATOM 678 O O . GLN A 1 84 ? 20.714 44.720 8.406 1.00 27.27 84 GLN A O 1
ATOM 683 N N . ILE A 1 85 ? 22.491 44.465 7.048 1.00 31.14 85 ILE A N 1
ATOM 684 C CA . ILE A 1 85 ? 23.476 44.148 8.089 1.00 31.14 85 ILE A CA 1
ATOM 685 C C . ILE A 1 85 ? 24.061 45.471 8.623 1.00 31.14 85 ILE A C 1
ATOM 687 O O . ILE A 1 85 ? 24.431 46.320 7.807 1.00 31.14 85 ILE A O 1
ATOM 691 N N . PRO A 1 86 ? 24.195 45.674 9.949 1.00 30.06 86 PRO A N 1
ATOM 692 C CA . PRO A 1 86 ? 24.963 46.790 10.489 1.00 30.06 86 PRO A CA 1
ATOM 693 C C . PRO A 1 86 ? 26.463 46.521 10.303 1.00 30.06 86 PRO A C 1
ATOM 695 O O . PRO A 1 86 ? 26.977 45.520 10.798 1.00 30.06 86 PRO A O 1
ATOM 698 N N . LEU A 1 87 ? 27.163 47.418 9.610 1.00 31.55 87 LEU A N 1
ATOM 699 C CA . LEU A 1 87 ? 28.627 47.450 9.582 1.00 31.55 87 LEU A CA 1
ATOM 700 C C . LEU A 1 87 ? 29.142 48.253 10.783 1.00 31.55 87 LEU A C 1
ATOM 702 O O . LEU A 1 87 ? 28.771 49.414 10.943 1.00 31.55 87 LEU A O 1
ATOM 706 N N . GLU A 1 88 ? 30.013 47.644 11.589 1.00 31.72 88 GLU A N 1
ATOM 707 C CA . GLU A 1 88 ? 30.923 48.366 12.489 1.00 31.72 88 GLU A CA 1
ATOM 708 C C . GLU A 1 88 ? 32.276 48.592 11.792 1.00 31.72 88 GLU A C 1
ATOM 710 O O . GLU A 1 88 ? 32.685 47.821 10.920 1.00 31.72 88 GLU A O 1
ATOM 715 N N . ASP A 1 89 ? 32.949 49.685 12.154 1.00 31.47 89 ASP A N 1
ATOM 716 C CA . ASP A 1 89 ? 34.064 50.259 11.399 1.00 31.47 89 ASP A CA 1
ATOM 717 C C . ASP A 1 89 ? 35.343 49.402 11.378 1.00 31.47 89 ASP A C 1
ATOM 719 O O . ASP A 1 89 ? 35.946 49.123 12.416 1.00 31.47 89 ASP A O 1
ATOM 723 N N . VAL A 1 90 ? 35.866 49.138 10.173 1.00 32.19 90 VAL A N 1
ATOM 724 C CA . VAL A 1 90 ? 37.300 48.883 9.951 1.00 32.19 90 VAL A CA 1
ATOM 725 C C . VAL A 1 90 ? 37.781 49.722 8.766 1.00 32.19 90 VAL A C 1
ATOM 727 O O . VAL A 1 90 ? 37.481 49.434 7.611 1.00 32.19 90 VAL A O 1
ATOM 730 N N . LEU A 1 91 ? 38.548 50.770 9.071 1.00 29.09 91 LEU A N 1
ATOM 731 C CA . LEU A 1 91 ? 39.190 51.654 8.096 1.00 29.09 91 LEU A CA 1
ATOM 732 C C . LEU A 1 91 ? 40.392 50.972 7.425 1.00 29.09 91 LEU A C 1
ATOM 734 O O . LEU A 1 91 ? 41.361 50.649 8.113 1.00 29.09 91 LEU A O 1
ATOM 738 N N . VAL A 1 92 ? 40.382 50.866 6.091 1.00 32.09 92 VAL A N 1
ATOM 739 C CA . VAL A 1 92 ? 41.597 50.775 5.258 1.00 32.09 92 VAL A CA 1
ATOM 740 C C . VAL A 1 92 ? 41.361 51.515 3.933 1.00 32.09 92 VAL A C 1
ATOM 742 O O . VAL A 1 92 ? 40.543 51.082 3.126 1.00 32.09 92 VAL A O 1
ATOM 745 N N . ASP A 1 93 ? 42.095 52.606 3.701 1.00 29.05 93 ASP A N 1
ATOM 746 C CA . ASP A 1 93 ? 42.171 53.298 2.403 1.00 29.05 93 ASP A CA 1
ATOM 747 C C . ASP A 1 93 ? 43.045 52.519 1.401 1.00 29.05 93 ASP A C 1
ATOM 749 O O . ASP A 1 93 ? 44.187 52.201 1.741 1.00 29.05 93 ASP A O 1
ATOM 753 N N . VAL A 1 94 ? 42.578 52.319 0.156 1.00 33.31 94 VAL A N 1
ATOM 754 C CA . VAL A 1 94 ? 43.420 52.274 -1.067 1.00 33.31 94 VAL A CA 1
ATOM 755 C C . VAL A 1 94 ? 42.628 52.808 -2.283 1.00 33.31 94 VAL A C 1
ATOM 757 O O . VAL A 1 94 ? 41.426 52.579 -2.393 1.00 33.31 94 VAL A O 1
ATOM 760 N N . ASP A 1 95 ? 43.334 53.518 -3.168 1.00 29.19 95 ASP A N 1
ATOM 761 C CA . ASP A 1 95 ? 42.884 54.375 -4.282 1.00 29.19 95 ASP A CA 1
ATOM 762 C C . ASP A 1 95 ? 42.031 53.792 -5.440 1.00 29.19 95 ASP A C 1
ATOM 764 O O . ASP A 1 95 ? 42.140 52.633 -5.838 1.00 29.19 95 ASP A O 1
ATOM 768 N N . ASP A 1 96 ? 41.278 54.724 -6.048 1.00 30.69 96 ASP A N 1
ATOM 769 C CA . ASP A 1 96 ? 40.928 54.920 -7.473 1.00 30.69 96 ASP A CA 1
ATOM 770 C C . ASP A 1 96 ? 41.341 53.869 -8.538 1.00 30.69 96 ASP A C 1
ATOM 772 O O . ASP A 1 96 ? 42.524 53.615 -8.768 1.00 30.69 96 ASP A O 1
ATOM 776 N N . SER A 1 97 ? 40.395 53.482 -9.417 1.00 32.16 97 SER A N 1
ATOM 777 C CA . SER A 1 97 ? 40.289 54.104 -10.768 1.00 32.16 97 SER A CA 1
ATOM 778 C C . SER A 1 97 ? 39.268 53.471 -11.756 1.00 32.16 97 SER A C 1
ATOM 780 O O . SER A 1 97 ? 39.349 52.303 -12.107 1.00 32.16 97 SER A O 1
ATOM 782 N N . ALA A 1 98 ? 38.394 54.338 -12.295 1.00 31.05 98 ALA A N 1
ATOM 783 C CA . ALA A 1 98 ? 37.972 54.487 -13.708 1.00 31.05 98 ALA A CA 1
ATOM 784 C C . ALA A 1 98 ? 37.254 53.390 -14.560 1.00 31.05 98 ALA A C 1
ATOM 786 O O . ALA A 1 98 ? 37.577 52.210 -14.564 1.00 31.05 98 ALA A O 1
ATOM 787 N N . SER A 1 99 ? 36.409 53.913 -15.475 1.00 30.97 99 SER A N 1
ATOM 788 C CA . SER A 1 99 ? 35.786 53.330 -16.697 1.00 30.97 99 SER A CA 1
ATOM 789 C C . SER A 1 99 ? 34.664 52.285 -16.516 1.00 30.97 99 SER A C 1
ATOM 791 O O . SER A 1 99 ? 34.872 51.314 -15.807 1.00 30.97 99 SER A O 1
ATOM 793 N N . THR A 1 100 ? 33.425 52.350 -17.046 1.00 28.88 100 THR A N 1
ATOM 794 C CA . THR A 1 100 ? 32.646 53.056 -18.118 1.00 28.88 100 THR A CA 1
ATOM 795 C C . THR A 1 100 ? 32.141 52.079 -19.194 1.00 28.88 100 THR A C 1
ATOM 797 O O . THR A 1 100 ? 32.847 51.135 -19.516 1.00 28.88 100 THR A O 1
ATOM 800 N N . GLU A 1 101 ? 30.983 52.405 -19.800 1.00 30.31 101 GLU A N 1
ATOM 801 C CA . GLU A 1 101 ? 30.291 51.716 -20.922 1.00 30.31 101 GLU A CA 1
ATOM 802 C C . GLU A 1 101 ? 29.441 50.476 -20.555 1.00 30.31 101 GLU A C 1
ATOM 804 O O . GLU A 1 101 ? 29.791 49.716 -19.664 1.00 30.31 101 GLU A O 1
ATOM 809 N N . SER A 1 102 ? 28.299 50.192 -21.202 1.00 29.08 102 SER A N 1
ATOM 810 C CA . SER A 1 102 ? 27.387 51.015 -22.031 1.00 29.08 102 SER A CA 1
ATOM 811 C C . SER A 1 102 ? 26.022 50.302 -22.139 1.00 29.08 102 SER A C 1
ATOM 813 O O . SER A 1 102 ? 25.954 49.079 -22.039 1.00 29.08 102 SER A O 1
ATOM 815 N N . ALA A 1 103 ? 24.932 51.046 -22.350 1.00 29.89 103 ALA A N 1
ATOM 816 C CA . ALA A 1 103 ? 23.579 50.498 -22.493 1.00 29.89 103 ALA A CA 1
ATOM 817 C C . ALA A 1 103 ? 23.206 50.183 -23.957 1.00 29.89 103 ALA A C 1
ATOM 819 O O . ALA A 1 103 ? 23.655 50.863 -24.879 1.00 29.89 103 ALA A O 1
ATOM 820 N N . ALA A 1 104 ? 22.286 49.233 -24.159 1.00 29.28 104 ALA A N 1
ATOM 821 C CA . ALA A 1 104 ? 21.501 49.096 -25.389 1.00 29.28 104 ALA A CA 1
ATOM 822 C C . ALA A 1 104 ? 20.085 48.561 -25.079 1.00 29.28 104 ALA A C 1
ATOM 824 O O . ALA A 1 104 ? 19.906 47.734 -24.189 1.00 29.28 104 ALA A O 1
ATOM 825 N N . HIS A 1 105 ? 19.088 49.080 -25.800 1.00 29.94 105 HIS A N 1
ATOM 826 C CA . HIS A 1 105 ? 17.645 48.846 -25.619 1.00 29.94 105 HIS A CA 1
ATOM 827 C C . HIS A 1 105 ? 17.058 47.898 -26.692 1.00 29.94 105 HIS A C 1
ATOM 829 O O . HIS A 1 105 ? 17.746 47.568 -27.655 1.00 29.94 105 HIS A O 1
ATOM 835 N N . ALA A 1 106 ? 15.743 47.638 -26.562 1.00 28.91 106 ALA A N 1
ATOM 836 C CA . ALA A 1 106 ? 14.789 47.144 -27.576 1.00 28.91 106 ALA A CA 1
ATOM 837 C C . ALA A 1 106 ? 14.699 45.607 -27.755 1.00 28.91 106 ALA A C 1
ATOM 839 O O . ALA A 1 106 ? 15.698 44.910 -27.637 1.00 28.91 106 ALA A O 1
ATOM 840 N N . GLU A 1 107 ? 13.536 44.998 -28.032 1.00 27.25 107 GLU A N 1
ATOM 841 C CA . GLU A 1 107 ? 12.136 45.483 -28.077 1.00 27.25 107 GLU A CA 1
ATOM 842 C C . GLU A 1 107 ? 11.159 44.286 -27.943 1.00 27.25 107 GLU A C 1
ATOM 844 O O . GLU A 1 107 ? 11.530 43.145 -28.219 1.00 27.25 107 GLU A O 1
ATOM 849 N N . LEU A 1 108 ? 9.907 44.538 -27.539 1.00 31.06 108 LEU A N 1
ATOM 850 C CA . LEU A 1 108 ? 8.803 43.558 -27.527 1.00 31.06 108 LEU A CA 1
ATOM 851 C C . LEU A 1 108 ? 7.927 43.700 -28.785 1.00 31.06 108 LEU A C 1
ATOM 853 O O . LEU A 1 108 ? 7.808 44.805 -29.314 1.00 31.06 108 LEU A O 1
ATOM 857 N N . PRO A 1 109 ? 7.177 42.648 -29.158 1.00 37.25 109 PRO A N 1
ATOM 858 C CA . PRO A 1 109 ? 5.869 42.844 -29.779 1.00 37.25 109 PRO A CA 1
ATOM 859 C C . PRO A 1 109 ? 4.728 42.155 -29.006 1.00 37.25 109 PRO A C 1
ATOM 861 O O . PRO A 1 109 ? 4.809 40.985 -28.635 1.00 37.25 109 PRO A O 1
ATOM 864 N N . HIS A 1 110 ? 3.633 42.894 -28.818 1.00 32.19 110 HIS A N 1
ATOM 865 C CA . HIS A 1 110 ? 2.329 42.370 -28.397 1.00 32.19 110 HIS A CA 1
ATOM 866 C C . HIS A 1 110 ? 1.595 41.698 -29.567 1.00 32.19 110 HIS A C 1
ATOM 868 O O . HIS A 1 110 ? 1.774 42.098 -30.717 1.00 32.19 110 HIS A O 1
ATOM 874 N N . HIS A 1 111 ? 0.668 40.787 -29.257 1.00 33.03 111 HIS A N 1
ATOM 875 C CA . HIS A 1 111 ? -0.505 40.539 -30.099 1.00 33.03 111 HIS A CA 1
ATOM 876 C C . HIS A 1 111 ? -1.697 40.063 -29.255 1.00 33.03 111 HIS A C 1
ATOM 878 O O . HIS A 1 111 ? -1.694 38.941 -28.755 1.00 33.03 111 HIS A O 1
ATOM 884 N N . ASP A 1 112 ? -2.715 40.918 -29.138 1.00 29.30 112 ASP A N 1
ATOM 885 C CA . ASP A 1 112 ? -4.066 40.552 -28.696 1.00 29.30 112 ASP A CA 1
ATOM 886 C C . ASP A 1 112 ? -4.901 40.043 -29.879 1.00 29.30 112 ASP A C 1
ATOM 888 O O . ASP A 1 112 ? -4.678 40.473 -31.015 1.00 29.30 112 ASP A O 1
ATOM 892 N N . PHE A 1 113 ? -5.908 39.209 -29.592 1.00 29.81 113 PHE A N 1
ATOM 893 C CA . PHE A 1 113 ? -7.198 39.194 -30.299 1.00 29.81 113 PHE A CA 1
ATOM 894 C C . PHE A 1 113 ? -8.273 38.485 -29.450 1.00 29.81 113 PHE A C 1
ATOM 896 O O . PHE A 1 113 ? -8.175 37.284 -29.204 1.00 29.81 113 PHE A O 1
ATOM 903 N N . ASP A 1 114 ? -9.306 39.231 -29.049 1.00 28.64 114 ASP A N 1
ATOM 904 C CA . ASP A 1 114 ? -10.562 38.728 -28.466 1.00 28.64 114 ASP A CA 1
ATOM 905 C C . ASP A 1 114 ? -11.633 38.524 -29.563 1.00 28.64 114 ASP A C 1
ATOM 907 O O . ASP A 1 114 ? -11.745 39.373 -30.447 1.00 28.64 114 ASP A O 1
ATOM 911 N N . ASP A 1 115 ? -12.412 37.428 -29.490 1.00 28.97 115 ASP A N 1
ATOM 912 C CA . ASP A 1 115 ? -13.842 37.290 -29.889 1.00 28.97 115 ASP A CA 1
ATOM 913 C C . ASP A 1 115 ? -14.312 35.800 -29.785 1.00 28.97 115 ASP A C 1
ATOM 915 O O . ASP A 1 115 ? -13.507 34.886 -29.953 1.00 28.97 115 ASP A O 1
ATOM 919 N N . VAL A 1 116 ? -15.600 35.427 -29.663 1.00 27.72 116 VAL A N 1
ATOM 920 C CA . VAL A 1 116 ? -16.596 35.737 -28.606 1.00 27.72 116 VAL A CA 1
ATOM 921 C C . VAL A 1 116 ? -17.819 34.784 -28.740 1.00 27.72 116 VAL A C 1
ATOM 923 O O . VAL A 1 116 ? -18.471 34.817 -29.771 1.00 27.72 116 VAL A O 1
ATOM 926 N N . VAL A 1 117 ? -18.129 33.972 -27.694 1.00 28.17 117 VAL A N 1
ATOM 927 C CA . VAL A 1 117 ? -19.499 33.645 -27.147 1.00 28.17 117 VAL A CA 1
ATOM 928 C C . VAL A 1 117 ? -20.545 32.946 -28.103 1.00 28.17 117 VAL A C 1
ATOM 930 O O . VAL A 1 117 ? -20.574 33.242 -29.287 1.00 28.17 117 VAL A O 1
ATOM 933 N N . PRO A 1 118 ? -21.558 32.132 -27.679 1.00 40.72 118 PRO A N 1
ATOM 934 C CA . PRO A 1 118 ? -21.705 31.108 -26.612 1.00 40.72 118 PRO A CA 1
ATOM 935 C C . PRO A 1 118 ? -22.648 29.884 -26.959 1.00 40.72 118 PRO A C 1
ATOM 937 O O . PRO A 1 118 ? -23.137 29.741 -28.073 1.00 40.72 118 PRO A O 1
ATOM 940 N N . PHE A 1 119 ? -23.045 29.115 -25.920 1.00 25.48 119 PHE A N 1
ATOM 941 C CA . PHE A 1 119 ? -24.311 28.339 -25.742 1.00 25.48 119 PHE A CA 1
ATOM 942 C C . PHE A 1 119 ? -24.554 26.978 -26.449 1.00 25.48 119 PHE A C 1
ATOM 944 O O . PHE A 1 119 ? -24.692 26.904 -27.662 1.00 25.48 119 PHE A O 1
ATOM 951 N N . LEU A 1 120 ? -24.803 25.936 -25.629 1.00 26.41 120 LEU A N 1
ATOM 952 C CA . LEU A 1 120 ? -26.019 25.075 -25.544 1.00 26.41 120 LEU A CA 1
ATOM 953 C C . LEU A 1 120 ? -25.724 23.925 -24.543 1.00 26.41 120 LEU A C 1
ATOM 955 O O . LEU A 1 120 ? -24.811 23.141 -24.756 1.00 26.41 120 LEU A O 1
ATOM 959 N N . ARG A 1 121 ? -26.246 23.979 -23.308 1.00 27.45 121 ARG A N 1
ATOM 960 C CA . ARG A 1 121 ? -27.529 23.425 -22.800 1.00 27.45 121 ARG A CA 1
ATOM 961 C C . ARG A 1 121 ? -27.573 21.898 -22.623 1.00 27.45 121 ARG A C 1
ATOM 963 O O . ARG A 1 121 ? -27.362 21.142 -23.560 1.00 27.45 121 ARG A O 1
ATOM 970 N N . ALA A 1 122 ? -27.936 21.496 -21.404 1.00 26.73 122 ALA A N 1
ATOM 971 C CA . ALA A 1 122 ? -28.260 20.125 -21.026 1.00 26.73 122 ALA A CA 1
ATOM 972 C C . ALA A 1 122 ? -29.562 19.632 -21.683 1.00 26.73 122 ALA A C 1
ATOM 974 O O . ALA A 1 122 ? -30.436 20.434 -22.019 1.00 26.73 122 ALA A O 1
ATOM 975 N N . VAL A 1 123 ? -29.686 18.308 -21.791 1.00 29.03 123 VAL A N 1
ATOM 976 C CA . VAL A 1 123 ? -30.918 17.589 -22.131 1.00 29.03 123 VAL A CA 1
ATOM 977 C C . VAL A 1 123 ? -31.051 16.430 -21.144 1.00 29.03 123 VAL A C 1
ATOM 979 O O . VAL A 1 123 ? -30.179 15.565 -21.087 1.00 29.03 123 VAL A O 1
ATOM 982 N N . GLU A 1 124 ? -32.119 16.447 -20.351 1.00 29.97 124 GLU A N 1
ATOM 983 C CA . GLU A 1 124 ? -32.585 15.295 -19.572 1.00 29.97 124 GLU A CA 1
ATOM 984 C C . GLU A 1 124 ? -33.413 14.367 -20.486 1.00 29.97 124 GLU A C 1
ATOM 986 O O . GLU A 1 124 ? -33.982 14.847 -21.471 1.00 29.97 124 GLU A O 1
ATOM 991 N N . PRO A 1 125 ? -33.482 13.052 -20.212 1.00 33.81 125 PRO A N 1
ATOM 992 C CA . PRO A 1 125 ? -34.299 12.132 -20.995 1.00 33.81 125 PRO A CA 1
ATOM 993 C C . PRO A 1 125 ? -35.750 12.096 -20.484 1.00 33.81 125 PRO A C 1
ATOM 995 O O . PRO A 1 125 ? -35.976 11.947 -19.285 1.00 33.81 125 PRO A O 1
ATOM 998 N N . GLU A 1 126 ? -36.721 12.122 -21.399 1.00 31.38 126 GLU A N 1
ATOM 999 C CA . GLU A 1 126 ? -38.105 11.694 -21.132 1.00 31.38 126 GLU A CA 1
ATOM 1000 C C . GLU A 1 126 ? -38.447 10.392 -21.894 1.00 31.38 126 GLU A C 1
ATOM 1002 O O . GLU A 1 126 ? -37.740 10.050 -22.851 1.00 31.38 126 GLU A O 1
ATOM 1007 N N . PRO A 1 127 ? -39.461 9.622 -21.440 1.00 47.75 127 PRO A N 1
ATOM 1008 C CA . PRO A 1 127 ? -39.696 8.242 -21.870 1.00 47.75 127 PRO A CA 1
ATOM 1009 C C . PRO A 1 127 ? -40.824 8.076 -22.909 1.00 47.75 127 PRO A C 1
ATOM 1011 O O . PRO A 1 127 ? -41.732 8.892 -22.988 1.00 47.75 127 PRO A O 1
ATOM 1014 N N . ASP A 1 128 ? -40.793 6.943 -23.614 1.00 28.75 128 ASP A N 1
ATOM 1015 C CA . ASP A 1 128 ? -41.916 6.261 -24.293 1.00 28.75 128 ASP A CA 1
ATOM 1016 C C . ASP A 1 128 ? -41.482 4.775 -24.336 1.00 28.75 128 ASP A C 1
ATOM 1018 O O . ASP A 1 128 ? -40.353 4.486 -24.738 1.00 28.75 128 ASP A O 1
ATOM 1022 N N . GLU A 1 129 ? -42.124 3.785 -23.709 1.00 31.38 129 GLU A N 1
ATOM 1023 C CA . GLU A 1 129 ? -43.506 3.267 -23.800 1.00 31.38 129 GLU A CA 1
ATOM 1024 C C . GLU A 1 129 ? -43.905 2.637 -25.153 1.00 31.38 129 GLU A C 1
ATOM 1026 O O . GLU A 1 129 ? -43.934 3.293 -26.188 1.00 31.38 129 GLU A O 1
ATOM 1031 N N . SER A 1 130 ? -44.349 1.366 -25.068 1.00 29.33 130 SER A N 1
ATOM 1032 C CA . SER A 1 130 ? -45.166 0.616 -26.053 1.00 29.33 130 SER A CA 1
ATOM 1033 C C . SER A 1 130 ? -44.474 0.209 -27.386 1.00 29.33 130 SER A C 1
ATOM 1035 O O . SER A 1 130 ? -43.556 0.874 -27.846 1.00 29.33 130 SER A O 1
ATOM 1037 N N . GLU A 1 131 ? -44.764 -0.911 -28.068 1.00 30.03 131 GLU A N 1
ATOM 1038 C CA . GLU A 1 131 ? -45.674 -2.066 -27.879 1.00 30.03 131 GLU A CA 1
ATOM 1039 C C . GLU A 1 131 ? -44.873 -3.367 -28.169 1.00 30.03 131 GLU A C 1
ATOM 1041 O O . GLU A 1 131 ? -44.013 -3.398 -29.045 1.00 30.03 131 GLU A O 1
ATOM 1046 N N . ASP A 1 132 ? -44.919 -4.394 -27.317 1.00 28.78 132 ASP A N 1
ATOM 1047 C CA . ASP A 1 132 ? -45.834 -5.556 -27.360 1.00 28.78 132 ASP A CA 1
ATOM 1048 C C . ASP A 1 132 ? -45.712 -6.463 -28.610 1.00 28.78 132 ASP A C 1
ATOM 1050 O O . ASP A 1 132 ? -46.054 -6.099 -29.735 1.00 28.78 132 ASP A O 1
ATOM 1054 N N . THR A 1 133 ? -45.295 -7.719 -28.402 1.00 28.12 133 THR A N 1
ATOM 1055 C CA . THR A 1 133 ? -45.813 -8.840 -29.205 1.00 28.12 133 THR A CA 1
ATOM 1056 C C . THR A 1 133 ? -45.769 -10.147 -28.411 1.00 28.12 133 THR A C 1
ATOM 1058 O O . THR A 1 133 ? -44.731 -10.784 -28.234 1.00 28.12 133 THR A O 1
ATOM 1061 N N . THR A 1 134 ? -46.941 -10.561 -27.942 1.00 28.09 134 THR A N 1
ATOM 1062 C CA . THR A 1 134 ? -47.155 -11.744 -27.101 1.00 28.09 134 THR A CA 1
ATOM 1063 C C . THR A 1 134 ? -47.376 -13.033 -27.918 1.00 28.09 134 THR A C 1
ATOM 1065 O O . THR A 1 134 ? -48.404 -13.135 -28.578 1.00 28.09 134 THR A O 1
ATOM 1068 N N . ILE A 1 135 ? -46.511 -14.058 -27.799 1.00 28.69 135 ILE A N 1
ATOM 1069 C CA . ILE A 1 135 ? -46.810 -15.511 -27.979 1.00 28.69 135 ILE A CA 1
ATOM 1070 C C . ILE A 1 135 ? -45.750 -16.308 -27.176 1.00 28.69 135 ILE A C 1
ATOM 1072 O O . ILE A 1 135 ? -44.571 -16.000 -27.284 1.00 28.69 135 ILE A O 1
ATOM 1076 N N . GLY A 1 136 ? -46.027 -17.351 -26.384 1.00 25.92 136 GLY A N 1
ATOM 1077 C CA . GLY A 1 136 ? -47.299 -17.951 -25.983 1.00 25.92 136 GLY A CA 1
ATOM 1078 C C . GLY A 1 136 ? -47.083 -19.203 -25.106 1.00 25.92 136 GLY A C 1
ATOM 1079 O O . GLY A 1 136 ? -46.255 -20.050 -25.414 1.00 25.92 136 GLY A O 1
ATOM 1080 N N . MET A 1 137 ? -47.837 -19.268 -24.007 1.00 26.56 137 MET A N 1
ATOM 1081 C CA . MET A 1 137 ? -48.212 -20.409 -23.146 1.00 26.56 137 MET A CA 1
ATOM 1082 C C . MET A 1 137 ? -47.617 -21.815 -23.407 1.00 26.56 137 MET A C 1
ATOM 1084 O O . MET A 1 137 ? -47.881 -22.416 -24.444 1.00 26.56 137 MET A O 1
ATOM 1088 N N . ALA A 1 138 ? -47.090 -22.443 -22.345 1.00 26.67 138 ALA A N 1
ATOM 1089 C CA . ALA A 1 138 ? -47.612 -23.728 -21.843 1.00 26.67 138 ALA A CA 1
ATOM 1090 C C . ALA A 1 138 ? -47.117 -24.021 -20.412 1.00 26.67 138 ALA A C 1
ATOM 1092 O O . ALA A 1 138 ? -45.921 -23.970 -20.138 1.00 26.67 138 ALA A O 1
ATOM 1093 N N . ALA A 1 139 ? -48.037 -24.377 -19.514 1.00 27.02 139 ALA A N 1
ATOM 1094 C CA . ALA A 1 139 ? -47.741 -24.917 -18.187 1.00 27.02 139 ALA A CA 1
ATOM 1095 C C . ALA A 1 139 ? -48.343 -26.324 -18.066 1.00 27.02 139 ALA A C 1
ATOM 1097 O O . ALA A 1 139 ? -49.426 -26.563 -18.599 1.00 27.02 139 ALA A O 1
ATOM 1098 N N . THR A 1 140 ? -47.704 -27.216 -17.304 1.00 27.58 140 THR A N 1
ATOM 1099 C CA . THR A 1 140 ? -48.325 -28.464 -16.820 1.00 27.58 140 THR A CA 1
ATOM 1100 C C . THR A 1 140 ? -47.748 -28.880 -15.468 1.00 27.58 140 THR A C 1
ATOM 1102 O O . THR A 1 140 ? -46.540 -28.816 -15.255 1.00 27.58 140 THR A O 1
ATOM 1105 N N . HIS A 1 141 ? -48.639 -29.306 -14.570 1.00 30.00 141 HIS A N 1
ATOM 1106 C CA . HIS A 1 141 ? -48.353 -29.856 -13.240 1.00 30.00 141 HIS A CA 1
ATOM 1107 C C . HIS A 1 141 ? -47.862 -31.317 -13.288 1.00 30.00 141 HIS A C 1
ATOM 1109 O O . HIS A 1 141 ? -48.141 -32.011 -14.261 1.00 30.00 141 HIS A O 1
ATOM 1115 N N . LEU A 1 142 ? -47.214 -31.773 -12.204 1.00 25.50 142 LEU A N 1
ATOM 1116 C CA . LEU A 1 142 ? -47.530 -32.945 -11.342 1.00 25.50 142 LEU A CA 1
ATOM 1117 C C . LEU A 1 142 ? -46.365 -33.065 -10.317 1.00 25.50 142 LEU A C 1
ATOM 1119 O O . LEU A 1 142 ? -45.209 -33.031 -10.721 1.00 25.50 142 LEU A O 1
ATOM 1123 N N . GLU A 1 143 ? -46.542 -32.914 -8.999 1.00 26.69 143 GLU A N 1
ATOM 1124 C CA . GLU A 1 143 ? -47.176 -33.790 -7.981 1.00 26.69 143 GLU A CA 1
ATOM 1125 C C . GLU A 1 143 ? -46.317 -34.961 -7.444 1.00 26.69 143 GLU A C 1
ATOM 1127 O O . GLU A 1 143 ? -45.943 -35.857 -8.191 1.00 26.69 143 GLU A O 1
ATOM 1132 N N . THR A 1 144 ? -46.190 -35.014 -6.101 1.00 27.03 144 THR A N 1
ATOM 1133 C CA . THR A 1 144 ? -45.906 -36.195 -5.228 1.00 27.03 144 THR A CA 1
ATOM 1134 C C . THR A 1 144 ? -44.522 -36.884 -5.327 1.00 27.03 144 THR A C 1
ATOM 1136 O O . THR A 1 144 ? -43.917 -36.911 -6.386 1.00 27.03 144 THR A O 1
ATOM 1139 N N . SER A 1 145 ? -43.926 -37.478 -4.275 1.00 26.83 145 SER A N 1
ATOM 1140 C CA . SER A 1 145 ? -44.225 -37.567 -2.822 1.00 26.83 145 SER A CA 1
ATOM 1141 C C . SER A 1 145 ? -42.977 -38.019 -2.023 1.00 26.83 145 SER A C 1
ATOM 1143 O O . SER A 1 145 ? -42.014 -38.511 -2.605 1.00 26.83 145 SER A O 1
ATOM 1145 N N . LEU A 1 146 ? -43.027 -37.909 -0.685 1.00 30.86 146 LEU A N 1
ATOM 1146 C CA . LEU A 1 146 ? -42.089 -38.518 0.286 1.00 30.86 146 LEU A CA 1
ATOM 1147 C C . LEU A 1 146 ? -42.059 -40.069 0.208 1.00 30.86 146 LEU A C 1
ATOM 1149 O O . LEU A 1 146 ? -42.897 -40.669 -0.474 1.00 30.86 146 LEU A O 1
ATOM 1153 N N . PRO A 1 147 ? -41.134 -40.729 0.937 1.00 37.66 147 PRO A N 1
ATOM 1154 C CA . PRO A 1 147 ? -41.554 -41.272 2.241 1.00 37.66 147 PRO A CA 1
ATOM 1155 C C . PRO A 1 147 ? -40.616 -40.959 3.427 1.00 37.66 147 PRO A C 1
ATOM 1157 O O . PRO A 1 147 ? -39.451 -40.604 3.265 1.00 37.66 147 PRO A O 1
ATOM 1160 N N . ASP A 1 148 ? -41.174 -41.112 4.629 1.00 28.95 148 ASP A N 1
ATOM 1161 C CA . ASP A 1 148 ? -40.620 -40.721 5.932 1.00 28.95 148 ASP A CA 1
ATOM 1162 C C . ASP A 1 148 ? -39.669 -41.739 6.611 1.00 28.95 148 ASP A C 1
ATOM 1164 O O . ASP A 1 148 ? -39.633 -42.923 6.270 1.00 28.95 148 ASP A O 1
ATOM 1168 N N . SER A 1 149 ? -39.107 -41.282 7.748 1.00 30.48 149 SER A N 1
ATOM 1169 C CA . SER A 1 149 ? -38.970 -42.021 9.032 1.00 30.48 149 SER A CA 1
ATOM 1170 C C . SER A 1 149 ? -37.626 -42.734 9.343 1.00 30.48 149 SER A C 1
ATOM 1172 O O . SER A 1 149 ? -36.975 -43.227 8.431 1.00 30.48 149 SER A O 1
ATOM 1174 N N . VAL A 1 150 ? -37.128 -42.867 10.596 1.00 29.92 150 VAL A N 1
ATOM 1175 C CA . VAL A 1 150 ? -37.449 -42.273 11.931 1.00 29.92 150 VAL A CA 1
ATOM 1176 C C . VAL A 1 150 ? -36.339 -42.656 12.962 1.00 29.92 150 VAL A C 1
ATOM 1178 O O . VAL A 1 150 ? -35.921 -43.807 12.947 1.00 29.92 150 VAL A O 1
ATOM 1181 N N . ASN A 1 151 ? -35.967 -41.759 13.907 1.00 28.06 151 ASN A N 1
ATOM 1182 C CA . ASN A 1 151 ? -35.338 -42.013 15.249 1.00 28.06 151 ASN A CA 1
ATOM 1183 C C . ASN A 1 151 ? -33.966 -42.768 15.366 1.00 28.06 151 ASN A C 1
ATOM 1185 O O . ASN A 1 151 ? -33.527 -43.399 14.418 1.00 28.06 151 ASN A O 1
ATOM 1189 N N . THR A 1 152 ? -33.183 -42.770 16.476 1.00 28.16 152 THR A N 1
ATOM 1190 C CA . THR A 1 152 ? -33.253 -42.187 17.859 1.00 28.16 152 THR A CA 1
ATOM 1191 C C . THR A 1 152 ? -31.867 -42.189 18.561 1.00 28.16 152 THR A C 1
ATOM 1193 O O . THR A 1 152 ? -31.094 -43.107 18.311 1.00 28.16 152 THR A O 1
ATOM 1196 N N . GLY A 1 153 ? -31.650 -41.312 19.567 1.00 24.78 153 GLY A N 1
ATOM 1197 C CA . GLY A 1 153 ? -30.689 -41.500 20.695 1.00 24.78 153 GLY A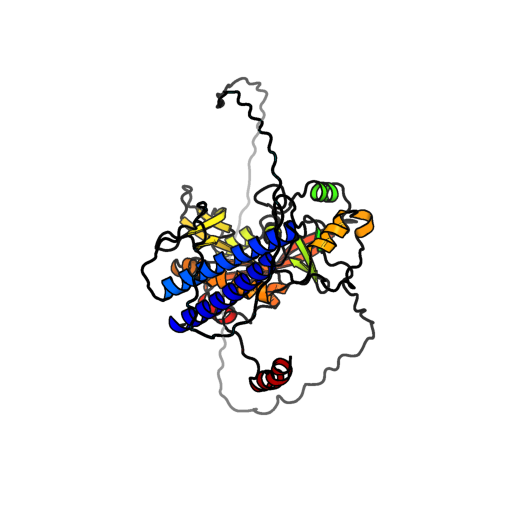 CA 1
ATOM 1198 C C . GLY A 1 153 ? -29.252 -40.953 20.492 1.00 24.78 153 GLY A C 1
ATOM 1199 O O . GLY A 1 153 ? -28.687 -41.190 19.436 1.00 24.78 153 GLY A O 1
ATOM 1200 N N . ILE A 1 154 ? -28.554 -40.212 21.384 1.00 28.12 154 ILE A N 1
ATOM 1201 C CA . ILE A 1 154 ? -28.726 -39.830 22.818 1.00 28.12 154 ILE A CA 1
ATOM 1202 C C . ILE A 1 154 ? -28.769 -41.082 23.731 1.00 28.12 154 ILE A C 1
ATOM 1204 O O . ILE A 1 154 ? -29.698 -41.864 23.569 1.00 28.12 154 ILE A O 1
ATOM 1208 N N . THR A 1 155 ? -27.866 -41.394 24.687 1.00 27.73 155 THR A N 1
ATOM 1209 C CA . THR A 1 155 ? -26.746 -40.725 25.434 1.00 27.73 155 THR A CA 1
ATOM 1210 C C . THR A 1 155 ? -25.856 -41.835 26.112 1.00 27.73 155 THR A C 1
ATOM 1212 O O . THR A 1 155 ? -25.931 -42.966 25.641 1.00 27.73 155 THR A O 1
ATOM 1215 N N . PRO A 1 156 ? -25.121 -41.658 27.248 1.00 41.72 156 PRO A N 1
ATOM 1216 C CA . PRO A 1 156 ? -23.912 -40.842 27.518 1.00 41.72 156 PRO A CA 1
ATOM 1217 C C . PRO A 1 156 ? -22.748 -41.605 28.237 1.00 41.72 156 PRO A C 1
ATOM 1219 O O . PRO A 1 156 ? -22.907 -42.756 28.618 1.00 41.72 156 PRO A O 1
ATOM 1222 N N . LEU A 1 157 ? -21.672 -40.860 28.570 1.00 27.28 157 LEU A N 1
ATOM 1223 C CA . LEU A 1 157 ? -20.755 -41.017 29.732 1.00 27.28 157 LEU A CA 1
ATOM 1224 C C . LEU A 1 157 ? -19.846 -42.261 29.846 1.00 27.28 157 LEU A C 1
ATOM 1226 O O . LEU A 1 157 ? -20.317 -43.383 29.955 1.00 27.28 157 LEU A O 1
ATOM 1230 N N . ASP A 1 158 ? -18.547 -42.008 30.057 1.00 25.69 158 ASP A N 1
ATOM 1231 C CA . ASP A 1 158 ? -17.918 -42.397 31.331 1.00 25.69 158 ASP A CA 1
ATOM 1232 C C . ASP A 1 158 ? -16.682 -41.539 31.672 1.00 25.69 158 ASP A C 1
ATOM 1234 O O . ASP A 1 158 ? -16.012 -41.001 30.789 1.00 25.69 158 ASP A O 1
ATOM 1238 N N . THR A 1 159 ? -16.405 -41.396 32.971 1.00 27.08 159 THR A N 1
ATOM 1239 C CA . THR A 1 159 ? -15.391 -40.487 33.543 1.00 27.08 159 THR A CA 1
ATOM 1240 C C . THR A 1 159 ? -14.443 -41.263 34.452 1.00 27.08 159 THR A C 1
ATOM 1242 O O . THR A 1 159 ? -14.915 -41.922 35.375 1.00 27.08 159 THR A O 1
ATOM 1245 N N . ILE A 1 160 ? -13.119 -41.109 34.308 1.00 25.70 160 ILE A N 1
ATOM 1246 C CA . ILE A 1 160 ? -12.161 -41.505 35.359 1.00 25.70 160 ILE A CA 1
ATOM 1247 C C . ILE A 1 160 ? -11.135 -40.390 35.599 1.00 25.70 160 ILE A C 1
ATOM 1249 O O . ILE A 1 160 ? -10.318 -40.075 34.739 1.00 25.70 160 ILE A O 1
ATOM 1253 N N . ASN A 1 161 ? -11.172 -39.838 36.814 1.00 26.62 161 ASN A N 1
ATOM 1254 C CA . ASN A 1 161 ? -10.099 -39.048 37.423 1.00 26.62 161 ASN A CA 1
ATOM 1255 C C . ASN A 1 161 ? -9.135 -39.980 38.166 1.00 26.62 161 ASN A C 1
ATOM 1257 O O . ASN A 1 161 ? -9.605 -40.836 38.914 1.00 26.62 161 ASN A O 1
ATOM 1261 N N . LEU A 1 162 ? -7.829 -39.703 38.112 1.00 24.94 162 LEU A N 1
ATOM 1262 C CA . LEU A 1 162 ? -6.900 -40.004 39.208 1.00 24.94 162 LEU A CA 1
ATOM 1263 C C . LEU A 1 162 ? -5.834 -38.899 39.315 1.00 24.94 162 LEU A C 1
ATOM 1265 O O . LEU A 1 162 ? -4.988 -38.760 38.438 1.00 24.94 162 LEU A O 1
ATOM 1269 N N . ASN A 1 163 ? -5.871 -38.151 40.421 1.00 27.14 163 ASN A N 1
ATOM 1270 C CA . ASN A 1 163 ? -4.703 -37.444 40.957 1.00 27.14 163 ASN A CA 1
ATOM 1271 C C . ASN A 1 163 ? -3.823 -38.445 41.721 1.00 27.14 163 ASN A C 1
ATOM 1273 O O . ASN A 1 163 ? -4.374 -39.338 42.364 1.00 27.14 163 ASN A O 1
ATOM 1277 N N . ILE A 1 164 ? -2.506 -38.220 41.740 1.00 28.16 164 ILE A N 1
ATOM 1278 C CA . ILE A 1 164 ? -1.597 -38.426 42.887 1.00 28.16 164 ILE A CA 1
ATOM 1279 C C . ILE A 1 164 ? -0.281 -37.666 42.612 1.00 28.16 164 ILE A C 1
ATOM 1281 O O . ILE A 1 164 ? -0.007 -37.289 41.474 1.00 28.16 164 ILE A O 1
ATOM 1285 N N . ASP A 1 165 ? 0.438 -37.362 43.691 1.00 26.34 165 ASP A N 1
ATOM 1286 C CA . ASP A 1 165 ? 1.385 -36.253 43.857 1.00 26.34 165 ASP A CA 1
ATOM 1287 C C . ASP A 1 165 ? 2.793 -36.371 43.219 1.00 26.34 165 ASP A C 1
ATOM 1289 O O . ASP A 1 165 ? 3.114 -37.263 42.438 1.00 26.34 165 ASP A O 1
ATOM 1293 N N . GLN A 1 166 ? 3.593 -35.351 43.550 1.00 28.39 166 GLN A N 1
ATOM 1294 C CA . GLN A 1 166 ? 4.890 -34.922 43.027 1.00 28.39 166 GLN A CA 1
ATOM 1295 C C . GLN A 1 166 ? 6.097 -35.822 43.386 1.00 28.39 166 GLN A C 1
ATOM 1297 O O . GLN A 1 166 ? 5.986 -36.787 44.132 1.00 28.39 166 GLN A O 1
ATOM 1302 N N . GLU A 1 167 ? 7.270 -35.373 42.913 1.00 27.59 167 GLU A N 1
ATOM 1303 C CA . GLU A 1 167 ? 8.639 -35.801 43.265 1.00 27.59 167 GLU A CA 1
ATOM 1304 C C . GLU A 1 167 ? 9.168 -37.102 42.634 1.00 27.59 167 GLU A C 1
ATOM 1306 O O . GLU A 1 167 ? 9.289 -38.125 43.294 1.00 27.59 167 GLU A O 1
ATOM 1311 N N . GLU A 1 168 ? 9.651 -37.008 41.385 1.00 29.30 168 GLU A N 1
ATOM 1312 C CA . GLU A 1 168 ? 11.043 -37.371 41.046 1.00 29.30 168 GLU A CA 1
ATOM 1313 C C . GLU A 1 168 ? 11.442 -36.896 39.626 1.00 29.30 168 GLU A C 1
ATOM 1315 O O . GLU A 1 168 ? 10.596 -36.575 38.796 1.00 29.30 168 GLU A O 1
ATOM 1320 N N . GLN A 1 169 ? 12.753 -36.864 39.345 1.00 28.50 169 GLN A N 1
ATOM 1321 C CA . GLN A 1 169 ? 13.380 -36.601 38.029 1.00 28.50 169 GLN A CA 1
ATOM 1322 C C . GLN A 1 169 ? 13.378 -35.158 37.483 1.00 28.50 169 GLN A C 1
ATOM 1324 O O . GLN A 1 169 ? 13.128 -34.893 36.307 1.00 28.50 169 GLN A O 1
ATOM 1329 N N . ILE A 1 170 ? 13.899 -34.232 38.293 1.00 30.94 170 ILE A N 1
ATOM 1330 C CA . ILE A 1 170 ? 14.847 -33.246 37.741 1.00 30.94 170 ILE A CA 1
ATOM 1331 C C . ILE A 1 170 ? 16.106 -34.012 37.278 1.00 30.94 170 ILE A C 1
ATOM 1333 O O . ILE A 1 170 ? 16.550 -34.925 37.973 1.00 30.94 170 ILE A O 1
ATOM 1337 N N . THR A 1 171 ? 16.726 -33.585 36.167 1.00 30.33 171 THR A N 1
ATOM 1338 C CA . THR A 1 171 ? 17.977 -34.116 35.554 1.00 30.33 171 THR A CA 1
ATOM 1339 C C . THR A 1 171 ? 17.818 -35.169 34.439 1.00 30.33 171 THR A C 1
ATOM 1341 O O . THR A 1 171 ? 18.300 -36.289 34.590 1.00 30.33 171 THR A O 1
ATOM 1344 N N . GLN A 1 172 ? 17.268 -34.790 33.269 1.00 30.45 172 GLN A N 1
ATOM 1345 C CA . GLN A 1 172 ? 17.719 -35.321 31.955 1.00 30.45 172 GLN A CA 1
ATOM 1346 C C . GLN A 1 172 ? 17.166 -34.558 30.721 1.00 30.45 172 GLN A C 1
ATOM 1348 O O . GLN A 1 172 ? 16.444 -35.109 29.898 1.00 30.45 172 GLN A O 1
ATOM 1353 N N . ILE A 1 173 ? 17.552 -33.287 30.532 1.00 29.67 173 ILE A N 1
ATOM 1354 C CA . ILE A 1 173 ? 17.446 -32.604 29.220 1.00 29.67 173 ILE A CA 1
ATOM 1355 C C . ILE A 1 173 ? 18.753 -31.845 28.943 1.00 29.67 173 ILE A C 1
ATOM 1357 O O . ILE A 1 173 ? 18.847 -30.632 29.104 1.00 29.67 173 ILE A O 1
ATOM 1361 N N . SER A 1 174 ? 19.799 -32.586 28.567 1.00 29.59 174 SER A N 1
ATOM 1362 C CA . SER A 1 174 ? 21.104 -32.023 28.177 1.00 29.59 174 SER A CA 1
ATOM 1363 C C . SER A 1 174 ? 21.876 -32.895 27.173 1.00 29.59 174 SER A C 1
ATOM 1365 O O . SER A 1 174 ? 23.103 -32.862 27.123 1.00 29.59 174 SER A O 1
ATOM 1367 N N . SER A 1 175 ? 21.174 -33.648 26.320 1.00 30.64 175 SER A N 1
ATOM 1368 C CA . SER A 1 175 ? 21.787 -34.314 25.162 1.00 30.64 175 SER A CA 1
ATOM 1369 C C . SER A 1 175 ? 20.760 -34.630 24.077 1.00 30.64 175 SER A C 1
ATOM 1371 O O . SER A 1 175 ? 20.070 -35.638 24.181 1.00 30.64 175 SER A O 1
ATOM 1373 N N . LEU A 1 176 ? 20.679 -33.775 23.048 1.00 28.75 176 LEU A N 1
ATOM 1374 C CA . LEU A 1 176 ? 20.263 -34.124 21.672 1.00 28.75 176 LEU A CA 1
ATOM 1375 C C . LEU A 1 176 ? 20.506 -32.983 20.652 1.00 28.75 176 LEU A C 1
ATOM 1377 O O . LEU A 1 176 ? 19.847 -32.889 19.620 1.00 28.75 176 LEU A O 1
ATOM 1381 N N . SER A 1 177 ? 21.518 -32.139 20.876 1.00 30.58 177 SER A N 1
ATOM 1382 C CA . SER A 1 177 ? 22.168 -31.445 19.763 1.00 30.58 177 SER A CA 1
ATOM 1383 C C . SER A 1 177 ? 23.076 -32.453 19.058 1.00 30.58 177 SER A C 1
ATOM 1385 O O . SER A 1 177 ? 24.058 -32.868 19.657 1.00 30.58 177 SER A O 1
ATOM 1387 N N . HIS A 1 178 ? 22.730 -32.890 17.839 1.00 30.84 178 HIS A N 1
ATOM 1388 C CA . HIS A 1 178 ? 23.622 -33.473 16.810 1.00 30.84 178 HIS A CA 1
ATOM 1389 C C . HIS A 1 178 ? 22.796 -33.889 15.568 1.00 30.84 178 HIS A C 1
ATOM 1391 O O . HIS A 1 178 ? 22.657 -35.067 15.251 1.00 30.84 178 HIS A O 1
ATOM 1397 N N . PHE A 1 179 ? 22.271 -32.912 14.822 1.00 25.19 179 PHE A N 1
ATOM 1398 C CA . PHE A 1 179 ? 21.857 -33.125 13.430 1.00 25.19 179 PHE A CA 1
ATOM 1399 C C . PHE A 1 179 ? 22.732 -32.254 12.525 1.00 25.19 179 PHE A C 1
ATOM 1401 O O . PHE A 1 179 ? 22.546 -31.044 12.426 1.00 25.19 179 PHE A O 1
ATOM 1408 N N . LYS A 1 180 ? 23.740 -32.873 11.900 1.00 29.09 180 LYS A N 1
ATOM 1409 C CA . LYS A 1 180 ? 24.518 -32.249 10.821 1.00 29.09 180 LYS A CA 1
ATOM 1410 C C . LYS A 1 180 ? 23.681 -32.282 9.539 1.00 29.09 180 LYS A C 1
ATOM 1412 O O . LYS A 1 180 ? 23.282 -33.380 9.149 1.00 29.09 180 LYS A O 1
ATOM 1417 N N . PRO A 1 181 ? 23.496 -31.160 8.825 1.00 28.45 181 PRO A N 1
ATOM 1418 C CA . PRO A 1 181 ? 23.048 -31.208 7.442 1.00 28.45 181 PRO A CA 1
ATOM 1419 C C . PRO A 1 181 ? 24.128 -31.896 6.601 1.00 28.45 181 PRO A C 1
ATOM 1421 O O . PRO A 1 181 ? 25.279 -31.455 6.561 1.00 28.45 181 PRO A O 1
ATOM 1424 N N . THR A 1 182 ? 23.782 -32.998 5.941 1.00 28.02 182 THR A N 1
ATOM 1425 C CA . THR A 1 182 ? 24.650 -33.620 4.938 1.00 28.02 182 THR A CA 1
ATOM 1426 C C . THR A 1 182 ? 24.719 -32.729 3.706 1.00 28.02 182 THR A C 1
ATOM 1428 O O . THR A 1 182 ? 23.695 -32.474 3.073 1.00 28.02 182 THR A O 1
ATOM 1431 N N . ALA A 1 183 ? 25.923 -32.285 3.350 1.00 33.31 183 ALA A N 1
ATOM 1432 C CA . ALA A 1 183 ? 26.159 -31.502 2.146 1.00 33.31 183 ALA A CA 1
ATOM 1433 C C . ALA A 1 183 ? 25.880 -32.339 0.884 1.00 33.31 183 ALA A C 1
ATOM 1435 O O . ALA A 1 183 ? 26.729 -33.109 0.439 1.00 33.31 183 ALA A O 1
ATOM 1436 N N . SER A 1 184 ? 24.695 -32.157 0.300 1.00 28.52 184 SER A N 1
ATOM 1437 C CA . SER A 1 184 ? 24.457 -32.441 -1.114 1.00 28.52 184 SER A CA 1
ATOM 1438 C C . SER A 1 184 ? 24.823 -31.186 -1.900 1.00 28.52 184 SER A C 1
ATOM 1440 O O . SER A 1 184 ? 24.196 -30.140 -1.727 1.00 28.52 184 SER A O 1
ATOM 1442 N N . GLN A 1 185 ? 25.865 -31.266 -2.726 1.00 38.16 185 GLN A N 1
ATOM 1443 C CA . GLN A 1 185 ? 26.276 -30.162 -3.589 1.00 38.16 185 GLN A CA 1
ATOM 1444 C C . GLN A 1 185 ? 25.330 -30.047 -4.790 1.00 38.16 185 GLN A C 1
ATOM 1446 O O . GLN A 1 185 ? 25.640 -30.529 -5.873 1.00 38.16 185 GLN A O 1
ATOM 1451 N N . ASN A 1 186 ? 24.212 -29.344 -4.608 1.00 30.61 186 ASN A N 1
ATOM 1452 C CA . ASN A 1 186 ? 23.651 -28.553 -5.697 1.00 30.61 186 ASN A CA 1
ATOM 1453 C C . ASN A 1 186 ? 24.207 -27.138 -5.558 1.00 30.61 186 ASN A C 1
ATOM 1455 O O . ASN A 1 186 ? 23.958 -26.457 -4.562 1.00 30.61 186 ASN A O 1
ATOM 1459 N N . SER A 1 187 ? 24.981 -26.709 -6.551 1.00 28.64 187 SER A N 1
ATOM 1460 C CA . SER A 1 187 ? 25.434 -25.329 -6.680 1.00 28.64 187 SER A CA 1
ATOM 1461 C C . SER A 1 187 ? 24.232 -24.433 -6.973 1.00 28.64 187 SER A C 1
ATOM 1463 O O . SER A 1 187 ? 23.870 -24.239 -8.133 1.00 28.64 187 SER A O 1
ATOM 1465 N N . PHE A 1 188 ? 23.611 -23.892 -5.925 1.00 31.66 188 PHE A N 1
ATOM 1466 C CA . PHE A 1 188 ? 22.744 -22.730 -6.068 1.00 31.66 188 PHE A CA 1
ATOM 1467 C C . PHE A 1 188 ? 23.612 -21.567 -6.546 1.00 31.66 188 PHE A C 1
ATOM 1469 O O . PHE A 1 188 ? 24.401 -21.009 -5.783 1.00 31.66 188 PHE A O 1
ATOM 1476 N N . SER A 1 189 ? 23.493 -21.259 -7.835 1.00 31.30 189 SER A N 1
ATOM 1477 C CA . SER A 1 189 ? 23.986 -20.010 -8.395 1.00 31.30 189 SER A CA 1
ATOM 1478 C C . SER A 1 189 ? 23.329 -18.854 -7.641 1.00 31.30 189 SER A C 1
ATOM 1480 O O . SER A 1 189 ? 22.117 -18.878 -7.410 1.00 31.30 189 SER A O 1
ATOM 1482 N N . MET A 1 190 ? 24.112 -17.841 -7.262 1.00 36.88 190 MET A N 1
ATOM 1483 C CA . MET A 1 190 ? 23.538 -16.518 -7.030 1.00 36.88 190 MET A CA 1
ATOM 1484 C C . MET A 1 190 ? 23.186 -15.951 -8.404 1.00 36.88 190 MET A C 1
ATOM 1486 O O . MET A 1 190 ? 23.960 -15.191 -8.983 1.00 36.88 190 MET A O 1
ATOM 1490 N N . ASP A 1 191 ? 22.038 -16.360 -8.940 1.00 39.97 191 ASP A N 1
ATOM 1491 C CA . ASP A 1 191 ? 21.459 -15.723 -10.116 1.00 39.97 191 ASP A CA 1
ATOM 1492 C C . ASP A 1 191 ? 20.973 -14.340 -9.678 1.00 39.97 191 ASP A C 1
ATOM 1494 O O . ASP A 1 191 ? 19.858 -14.169 -9.183 1.00 39.97 191 ASP A O 1
ATOM 1498 N N . TYR A 1 192 ? 21.878 -13.364 -9.776 1.00 49.81 192 TYR A N 1
ATOM 1499 C CA . TYR A 1 192 ? 21.579 -11.963 -9.531 1.00 49.81 192 TYR A CA 1
ATOM 1500 C C . TYR A 1 192 ? 20.436 -11.524 -10.449 1.00 49.81 192 TYR A C 1
ATOM 1502 O O . TYR A 1 192 ? 20.379 -11.884 -11.627 1.00 49.81 192 TYR A O 1
ATOM 1510 N N . LEU A 1 193 ? 19.519 -10.728 -9.901 1.00 61.53 193 LEU A N 1
ATOM 1511 C CA . LEU A 1 193 ? 18.420 -10.155 -10.663 1.00 61.53 193 LEU A CA 1
ATOM 1512 C C . LEU A 1 193 ? 18.944 -9.110 -11.644 1.00 61.53 193 LEU A C 1
ATOM 1514 O O . LEU A 1 193 ? 19.036 -7.925 -11.335 1.00 61.53 193 LEU A O 1
ATOM 1518 N N . ASN A 1 194 ? 19.249 -9.570 -12.853 1.00 84.81 194 ASN A N 1
ATOM 1519 C CA . ASN A 1 194 ? 19.607 -8.712 -13.976 1.00 84.81 194 ASN A CA 1
ATOM 1520 C C . ASN A 1 194 ? 18.479 -7.707 -14.274 1.00 84.81 194 ASN A C 1
ATOM 1522 O O . ASN A 1 194 ? 18.746 -6.544 -14.560 1.00 84.81 194 ASN A O 1
ATOM 1526 N N . HIS A 1 195 ? 17.216 -8.126 -14.150 1.00 91.88 195 HIS A N 1
ATOM 1527 C CA . HIS A 1 195 ? 16.054 -7.286 -14.432 1.00 91.88 195 HIS A CA 1
ATOM 1528 C C . HIS A 1 195 ? 15.437 -6.715 -13.134 1.00 91.88 195 HIS A C 1
ATOM 1530 O O . HIS A 1 195 ? 14.964 -7.496 -12.311 1.00 91.88 195 HIS A O 1
ATOM 1536 N N . PRO A 1 196 ? 15.375 -5.382 -12.937 1.00 94.75 196 PRO A N 1
ATOM 1537 C CA . PRO A 1 196 ? 14.856 -4.783 -11.702 1.00 94.75 196 PRO A CA 1
ATOM 1538 C C . PRO A 1 196 ? 13.326 -4.690 -11.633 1.00 94.75 196 PRO A C 1
ATOM 1540 O O . PRO A 1 196 ? 12.764 -4.627 -10.546 1.00 94.75 196 PRO A O 1
ATOM 1543 N N . LEU A 1 197 ? 12.624 -4.627 -12.768 1.00 96.31 197 LEU A N 1
ATOM 1544 C CA . LEU A 1 197 ? 11.162 -4.456 -12.793 1.00 96.31 197 LEU A CA 1
ATOM 1545 C C . LEU A 1 197 ? 10.482 -5.831 -12.814 1.00 96.31 197 LEU A C 1
ATOM 1547 O O . LEU A 1 197 ? 10.891 -6.677 -13.606 1.00 96.31 197 LEU A O 1
ATOM 1551 N N . ALA A 1 198 ? 9.436 -6.031 -12.012 1.00 96.38 198 ALA A N 1
ATOM 1552 C CA . ALA A 1 198 ? 8.589 -7.225 -12.088 1.00 96.38 198 ALA A CA 1
ATOM 1553 C C . ALA A 1 198 ? 7.395 -6.983 -13.024 1.00 96.38 198 ALA A C 1
ATOM 1555 O O . ALA A 1 198 ? 7.175 -7.733 -13.974 1.00 96.38 198 ALA A O 1
ATOM 1556 N N . GLU A 1 199 ? 6.666 -5.885 -12.804 1.00 97.88 199 GLU A N 1
ATOM 1557 C CA . GLU A 1 199 ? 5.488 -5.511 -13.589 1.00 97.88 199 GLU A CA 1
ATOM 1558 C C . GLU A 1 199 ? 5.615 -4.105 -14.182 1.00 97.88 199 GLU A C 1
ATOM 1560 O O . GLU A 1 199 ? 5.830 -3.122 -13.467 1.00 97.88 199 GLU A O 1
ATOM 1565 N N . VAL A 1 200 ? 5.361 -3.994 -15.488 1.00 98.12 200 VAL A N 1
ATOM 1566 C CA . VAL A 1 200 ? 5.260 -2.720 -16.210 1.00 98.12 200 VAL A CA 1
ATOM 1567 C C . VAL A 1 200 ? 3.840 -2.547 -16.753 1.00 98.12 200 VAL A C 1
ATOM 1569 O O . VAL A 1 200 ? 3.423 -3.256 -17.673 1.00 98.12 200 VAL A O 1
ATOM 1572 N N . PHE A 1 201 ? 3.110 -1.595 -16.163 1.00 98.06 201 PHE A N 1
ATOM 1573 C CA . PHE A 1 201 ? 1.668 -1.347 -16.302 1.00 98.06 201 PHE A CA 1
ATOM 1574 C C . PHE A 1 201 ? 0.788 -2.558 -15.933 1.00 98.06 201 PHE A C 1
ATOM 1576 O O . PHE A 1 201 ? -0.268 -2.774 -16.526 1.00 98.06 201 PHE A O 1
ATOM 1583 N N . GLY A 1 202 ? 1.223 -3.338 -14.936 1.00 97.62 202 GLY A N 1
ATOM 1584 C CA . GLY A 1 202 ? 0.512 -4.520 -14.427 1.00 97.62 202 GLY A CA 1
ATOM 1585 C C . GLY A 1 202 ? 0.652 -5.779 -15.282 1.00 97.62 202 GLY A C 1
ATOM 1586 O O . GLY A 1 202 ? -0.213 -6.646 -15.253 1.00 97.62 202 GLY A O 1
ATOM 1587 N N . PHE A 1 203 ? 1.722 -5.859 -16.074 1.00 97.62 203 PHE A N 1
ATOM 1588 C CA . PHE A 1 203 ? 2.081 -7.032 -16.868 1.00 97.62 203 PHE A CA 1
ATOM 1589 C C . PHE A 1 203 ? 3.566 -7.325 -16.680 1.00 97.62 203 PHE A C 1
ATOM 1591 O O . PHE A 1 203 ? 4.375 -6.389 -16.704 1.00 97.62 203 PHE A O 1
ATOM 1598 N N . THR A 1 204 ? 3.919 -8.605 -16.563 1.00 96.69 204 THR A N 1
ATOM 1599 C CA . THR A 1 204 ? 5.309 -9.088 -16.538 1.00 96.69 204 THR A CA 1
ATOM 1600 C C . THR A 1 204 ? 6.103 -8.527 -17.713 1.00 96.69 204 THR A C 1
ATOM 1602 O O . THR A 1 204 ? 5.557 -8.290 -18.798 1.00 96.69 204 THR A O 1
ATOM 1605 N N . THR A 1 205 ? 7.401 -8.296 -17.532 1.00 95.19 205 THR A N 1
ATOM 1606 C CA . THR A 1 205 ? 8.244 -7.729 -18.599 1.00 95.19 205 THR A CA 1
ATOM 1607 C C . THR A 1 205 ? 8.378 -8.658 -19.811 1.00 95.19 205 THR A C 1
ATOM 1609 O O . THR A 1 205 ? 8.622 -8.161 -20.916 1.00 95.19 205 THR A O 1
ATOM 1612 N N . SER A 1 206 ? 8.101 -9.957 -19.624 1.00 93.62 206 SER A N 1
ATOM 1613 C CA . SER A 1 206 ? 7.963 -11.002 -20.644 1.00 93.62 206 SER A CA 1
ATOM 1614 C C . SER A 1 206 ? 6.607 -11.024 -21.383 1.00 93.62 206 SER A C 1
ATOM 1616 O O . SER A 1 206 ? 6.581 -11.455 -22.538 1.00 93.62 206 SER A O 1
ATOM 1618 N N . ASP A 1 207 ? 5.483 -10.540 -20.819 1.00 94.81 207 ASP A N 1
ATOM 1619 C CA . ASP A 1 207 ? 4.191 -10.522 -21.540 1.00 94.81 207 ASP A CA 1
ATOM 1620 C C . ASP A 1 207 ? 4.220 -9.483 -22.678 1.00 94.81 207 ASP A C 1
ATOM 1622 O O . ASP A 1 207 ? 4.053 -8.278 -22.473 1.00 94.81 207 ASP A O 1
ATOM 1626 N N . LEU A 1 208 ? 4.402 -9.966 -23.910 1.00 93.88 208 LEU A N 1
ATOM 1627 C CA . LEU A 1 208 ? 4.361 -9.182 -25.149 1.00 93.88 208 LEU A CA 1
ATOM 1628 C C . LEU A 1 208 ? 3.004 -9.255 -25.873 1.00 93.88 208 LEU A C 1
ATOM 1630 O O . LEU A 1 208 ? 2.918 -8.905 -27.050 1.00 93.88 208 LEU A O 1
ATOM 1634 N N . SER A 1 209 ? 1.933 -9.704 -25.218 1.00 94.94 209 SER A N 1
ATOM 1635 C CA . SER A 1 209 ? 0.599 -9.805 -25.821 1.00 94.94 209 SER A CA 1
ATOM 1636 C C . SER A 1 209 ? -0.009 -8.443 -26.169 1.00 94.94 209 SER A C 1
ATOM 1638 O O . SER A 1 209 ? 0.335 -7.406 -25.602 1.00 94.94 209 SER A O 1
ATOM 1640 N N . SER A 1 210 ? -0.991 -8.442 -27.073 1.00 96.44 210 SER A N 1
ATOM 1641 C CA . SER A 1 210 ? -1.700 -7.227 -27.498 1.00 96.44 210 SER A CA 1
ATOM 1642 C C . SER A 1 210 ? -2.367 -6.465 -26.342 1.00 96.44 210 SER A C 1
ATOM 1644 O O . SER A 1 210 ? -2.438 -5.237 -26.394 1.00 96.44 210 SER A O 1
ATOM 1646 N N . LYS A 1 211 ? -2.803 -7.156 -25.273 1.00 96.38 211 LYS A N 1
ATOM 1647 C CA . LYS A 1 211 ? -3.311 -6.517 -24.045 1.00 96.38 211 LYS A CA 1
ATOM 1648 C C . LYS A 1 211 ? -2.190 -5.750 -23.336 1.00 96.38 211 LYS A C 1
ATOM 1650 O O . LYS A 1 211 ? -2.343 -4.552 -23.120 1.00 96.38 211 LYS A O 1
ATOM 1655 N N . ALA A 1 212 ? -1.062 -6.402 -23.050 1.00 96.81 212 ALA A N 1
ATOM 1656 C CA . ALA A 1 212 ? 0.082 -5.775 -22.389 1.00 96.81 212 ALA A CA 1
ATOM 1657 C C . ALA A 1 212 ? 0.634 -4.593 -23.208 1.00 96.81 212 ALA A C 1
ATOM 1659 O O . ALA A 1 212 ? 0.792 -3.492 -22.682 1.00 96.81 212 ALA A O 1
ATOM 1660 N N . GLN A 1 213 ? 0.818 -4.772 -24.522 1.00 97.31 213 GLN A N 1
ATOM 1661 C CA . GLN A 1 213 ? 1.233 -3.703 -25.438 1.00 97.31 213 GLN A CA 1
ATOM 1662 C C . GLN A 1 213 ? 0.276 -2.502 -25.401 1.00 97.31 213 GLN A C 1
ATOM 1664 O O . GLN A 1 213 ? 0.732 -1.369 -25.254 1.00 97.31 213 GLN A O 1
ATOM 1669 N N . ARG A 1 214 ? -1.046 -2.733 -25.480 1.00 97.81 214 ARG A N 1
ATOM 1670 C CA . ARG A 1 214 ? -2.057 -1.665 -25.404 1.00 97.81 214 ARG A CA 1
ATOM 1671 C C . ARG A 1 214 ? -2.000 -0.925 -24.069 1.00 97.81 214 ARG A C 1
ATOM 1673 O O . ARG A 1 214 ? -2.117 0.298 -24.062 1.00 97.81 214 ARG A O 1
ATOM 1680 N N . TYR A 1 215 ? -1.864 -1.638 -22.953 1.00 98.06 215 TYR A N 1
ATOM 1681 C CA . TYR A 1 215 ? -1.818 -1.008 -21.632 1.00 98.06 215 TYR A CA 1
ATOM 1682 C C . TYR A 1 215 ? -0.561 -0.153 -21.468 1.00 98.06 215 TYR A C 1
ATOM 1684 O O . TYR A 1 215 ? -0.667 0.983 -21.016 1.00 98.06 215 TYR A O 1
ATOM 1692 N N . ARG A 1 216 ? 0.595 -0.638 -21.934 1.00 97.62 216 ARG A N 1
ATOM 1693 C CA . ARG A 1 216 ? 1.842 0.136 -21.952 1.00 97.62 216 ARG A CA 1
ATOM 1694 C C . ARG A 1 216 ? 1.742 1.367 -22.855 1.00 97.62 216 ARG A C 1
ATOM 1696 O O . ARG A 1 216 ? 2.091 2.453 -22.411 1.00 97.62 216 ARG A O 1
ATOM 1703 N N . SER A 1 217 ? 1.210 1.243 -24.074 1.00 97.00 217 SER A N 1
ATOM 1704 C CA . SER A 1 217 ? 1.146 2.366 -25.027 1.00 97.00 217 SER A CA 1
ATOM 1705 C C . SER A 1 217 ? 0.148 3.469 -24.657 1.00 97.00 217 SER A C 1
ATOM 1707 O O . SER A 1 217 ? 0.344 4.615 -25.049 1.00 97.00 217 SER A O 1
ATOM 1709 N N . HIS A 1 218 ? -0.902 3.146 -23.897 1.00 96.56 218 HIS A N 1
ATOM 1710 C CA . HIS A 1 218 ? -1.890 4.119 -23.407 1.00 96.56 218 HIS A CA 1
ATOM 1711 C C . HIS A 1 218 ? -1.699 4.465 -21.921 1.00 96.56 218 HIS A C 1
ATOM 1713 O O . HIS A 1 218 ? -2.537 5.153 -21.337 1.00 96.56 218 HIS A O 1
ATOM 1719 N N . HIS A 1 219 ? -0.633 3.963 -21.290 1.00 97.25 219 HIS A N 1
ATOM 1720 C CA . HIS A 1 219 ? -0.393 4.061 -19.849 1.00 97.25 219 HIS A CA 1
ATOM 1721 C C . HIS A 1 219 ? -1.611 3.644 -19.001 1.00 97.25 219 HIS A C 1
ATOM 1723 O O . HIS A 1 219 ? -1.943 4.317 -18.028 1.00 97.25 219 HIS A O 1
ATOM 1729 N N . HIS A 1 220 ? -2.338 2.590 -19.379 1.00 97.62 220 HIS A N 1
ATOM 1730 C CA . HIS A 1 220 ? -3.506 2.117 -18.628 1.00 97.62 220 HIS A CA 1
ATOM 1731 C C . HIS A 1 220 ? -3.099 1.347 -17.363 1.00 97.62 220 HIS A C 1
ATOM 1733 O O . HIS A 1 220 ? -2.082 0.657 -17.347 1.00 97.62 220 HIS A O 1
ATOM 1739 N N . CYS A 1 221 ? -3.915 1.433 -16.312 1.00 97.56 221 CYS A N 1
ATOM 1740 C CA . CYS A 1 221 ? -3.763 0.639 -15.093 1.00 97.56 221 CYS A CA 1
ATOM 1741 C C . CYS A 1 221 ? -4.833 -0.470 -15.061 1.00 97.56 221 CYS A C 1
ATOM 1743 O O . CYS A 1 221 ? -6.012 -0.156 -15.233 1.00 97.56 221 CYS A O 1
ATOM 1745 N N . PRO A 1 222 ? -4.477 -1.752 -14.856 1.00 96.94 222 PRO A N 1
ATOM 1746 C CA . PRO A 1 222 ? -5.464 -2.829 -14.751 1.00 96.94 222 PRO A CA 1
ATOM 1747 C C . PRO A 1 222 ? -6.094 -2.957 -13.354 1.00 96.94 222 PRO A C 1
ATOM 1749 O O . PRO A 1 222 ? -7.130 -3.597 -13.230 1.00 96.94 222 PRO A O 1
ATOM 1752 N N . PHE A 1 223 ? -5.515 -2.340 -12.319 1.00 96.50 223 PHE A N 1
ATOM 1753 C CA . PHE A 1 223 ? -5.857 -2.587 -10.912 1.00 96.50 223 PHE A CA 1
ATOM 1754 C C . PHE A 1 223 ? -6.805 -1.529 -10.324 1.00 96.50 223 PHE A C 1
ATOM 1756 O O . PHE A 1 223 ? -6.455 -0.840 -9.373 1.00 96.50 223 PHE A O 1
ATOM 1763 N N . ASN A 1 224 ? -7.993 -1.354 -10.912 1.00 91.31 224 ASN A N 1
ATOM 1764 C CA . ASN A 1 224 ? -9.063 -0.517 -10.339 1.00 91.31 224 ASN A CA 1
ATOM 1765 C C . ASN A 1 224 ? -8.614 0.894 -9.872 1.00 91.31 224 ASN A C 1
ATOM 1767 O O . ASN A 1 224 ? -8.969 1.372 -8.788 1.00 91.31 224 ASN A O 1
ATOM 1771 N N . ASN A 1 225 ? -7.793 1.571 -10.685 1.00 91.94 225 ASN A N 1
ATOM 1772 C CA . ASN A 1 225 ? -7.376 2.942 -10.394 1.00 91.94 225 ASN A CA 1
ATOM 1773 C C . ASN A 1 225 ? -8.552 3.927 -10.545 1.00 91.94 225 ASN A C 1
ATOM 1775 O O . ASN A 1 225 ? -9.484 3.685 -11.312 1.00 91.94 225 ASN A O 1
ATOM 1779 N N . ARG A 1 226 ? -8.477 5.081 -9.866 1.00 88.69 226 ARG A N 1
ATOM 1780 C CA . ARG A 1 226 ? -9.506 6.141 -9.890 1.00 88.69 226 ARG A CA 1
ATOM 1781 C C . ARG A 1 226 ? -9.815 6.660 -11.305 1.00 88.69 226 ARG A C 1
ATOM 1783 O O . ARG A 1 226 ? -10.915 7.138 -11.566 1.00 88.69 226 ARG A O 1
ATOM 1790 N N . VAL A 1 227 ? -8.849 6.559 -12.217 1.00 92.50 227 VAL A N 1
ATOM 1791 C CA . VAL A 1 227 ? -9.004 6.780 -13.662 1.00 92.50 227 VAL A CA 1
ATOM 1792 C C . VAL A 1 227 ? -8.387 5.601 -14.426 1.00 92.50 227 VAL A C 1
ATOM 1794 O O . VAL A 1 227 ? -7.480 4.966 -13.892 1.00 92.50 227 VAL A O 1
ATOM 1797 N N . PRO A 1 228 ? -8.780 5.313 -15.684 1.00 94.56 228 PRO A N 1
ATOM 1798 C CA . PRO A 1 228 ? -8.245 4.169 -16.440 1.00 94.56 228 PRO A CA 1
ATOM 1799 C C . PRO A 1 228 ? -6.723 4.184 -16.664 1.00 94.56 228 PRO A C 1
ATOM 1801 O O . PRO A 1 228 ? -6.133 3.162 -17.016 1.00 94.56 228 PRO A O 1
ATOM 1804 N N . ASN A 1 229 ? -6.077 5.341 -16.511 1.00 96.50 229 ASN A N 1
ATOM 1805 C CA . ASN A 1 229 ? -4.643 5.531 -16.695 1.00 96.50 229 ASN A CA 1
ATOM 1806 C C . ASN A 1 229 ? -3.872 5.397 -15.374 1.00 96.50 229 ASN A C 1
ATOM 1808 O O . ASN A 1 229 ? -4.398 5.658 -14.297 1.00 96.50 229 ASN A O 1
ATOM 1812 N N . CYS A 1 230 ? -2.601 5.015 -15.451 1.00 96.75 230 CYS A N 1
ATOM 1813 C CA . CYS A 1 230 ? -1.681 5.076 -14.327 1.00 96.75 230 CYS A CA 1
ATOM 1814 C C . CYS A 1 230 ? -1.436 6.538 -13.934 1.00 96.75 230 CYS A C 1
ATOM 1816 O O . CYS A 1 230 ? -1.160 7.384 -14.783 1.00 96.75 230 CYS A O 1
ATOM 1818 N N . THR A 1 231 ? -1.511 6.814 -12.637 1.00 93.38 231 THR A N 1
ATOM 1819 C CA . THR A 1 231 ? -1.294 8.139 -12.041 1.00 93.38 231 THR A CA 1
ATOM 1820 C C . THR A 1 231 ? -0.012 8.207 -11.206 1.00 93.38 231 THR A C 1
ATOM 1822 O O . THR A 1 231 ? 0.287 9.263 -10.656 1.00 93.38 231 THR A O 1
ATOM 1825 N N . ASN A 1 232 ? 0.749 7.106 -11.125 1.00 91.94 232 ASN A N 1
ATOM 1826 C CA . ASN A 1 232 ? 1.932 6.982 -10.275 1.00 91.94 232 ASN A CA 1
ATOM 1827 C C . ASN A 1 232 ? 3.010 8.023 -10.626 1.00 91.94 232 ASN A C 1
ATOM 1829 O O . ASN A 1 232 ? 3.379 8.167 -11.795 1.00 91.94 232 ASN A O 1
ATOM 1833 N N . GLU A 1 233 ? 3.506 8.727 -9.608 1.00 86.25 233 GLU A N 1
ATOM 1834 C CA . GLU A 1 233 ? 4.339 9.944 -9.657 1.00 86.25 233 GLU A CA 1
ATOM 1835 C C . GLU A 1 233 ? 3.750 11.144 -10.424 1.00 86.25 233 GLU A C 1
ATOM 1837 O O . GLU A 1 233 ? 3.753 12.263 -9.915 1.00 86.25 233 GLU A O 1
ATOM 1842 N N . ASN A 1 234 ? 3.290 10.960 -11.665 1.00 86.81 234 ASN A N 1
ATOM 1843 C CA . ASN A 1 234 ? 2.848 12.050 -12.534 1.00 86.81 234 ASN A CA 1
ATOM 1844 C C . ASN A 1 234 ? 1.832 11.560 -13.586 1.00 86.81 234 ASN A C 1
ATOM 1846 O O . ASN A 1 234 ? 2.228 10.852 -14.510 1.00 86.81 234 ASN A O 1
ATOM 1850 N N . PRO A 1 235 ? 0.560 12.005 -13.559 1.00 85.81 235 PRO A N 1
ATOM 1851 C CA . PRO A 1 235 ? -0.457 11.586 -14.532 1.00 85.81 235 PRO A CA 1
ATOM 1852 C C . PRO A 1 235 ? -0.131 11.863 -16.012 1.00 85.81 235 PRO A C 1
ATOM 1854 O O . PRO A 1 235 ? -0.712 11.229 -16.889 1.00 85.81 235 PRO A O 1
ATOM 1857 N N . LYS A 1 236 ? 0.777 12.803 -16.319 1.00 85.75 236 LYS A N 1
ATOM 1858 C CA . LYS A 1 236 ? 1.213 13.108 -17.697 1.00 85.75 236 LYS A CA 1
ATOM 1859 C C . LYS A 1 236 ? 2.409 12.269 -18.159 1.00 85.75 236 LYS A C 1
ATOM 1861 O O . LYS A 1 236 ? 2.621 12.140 -19.360 1.00 85.75 236 LYS A O 1
ATOM 1866 N N . ASN A 1 237 ? 3.198 11.733 -17.228 1.00 91.50 237 ASN A N 1
ATOM 1867 C CA . ASN A 1 237 ? 4.360 10.883 -17.503 1.00 91.50 237 ASN A CA 1
ATOM 1868 C C . ASN A 1 237 ? 4.545 9.866 -16.355 1.00 91.50 237 ASN A C 1
ATOM 1870 O O . ASN A 1 237 ? 5.471 10.007 -15.541 1.00 91.50 237 ASN A O 1
ATOM 1874 N N . PRO A 1 238 ? 3.632 8.888 -16.226 1.00 95.69 238 PRO A N 1
ATOM 1875 C CA . PRO A 1 238 ? 3.565 8.050 -15.039 1.00 95.69 238 PRO A CA 1
ATOM 1876 C C . PRO A 1 238 ? 4.728 7.063 -14.973 1.00 95.69 238 PRO A C 1
ATOM 1878 O O . PRO A 1 238 ? 5.161 6.532 -15.997 1.00 95.69 238 PRO A O 1
ATOM 1881 N N . LEU A 1 239 ? 5.207 6.772 -13.762 1.00 96.75 239 LEU A N 1
ATOM 1882 C CA . LEU A 1 239 ? 6.111 5.644 -13.552 1.00 96.75 239 LEU A CA 1
ATOM 1883 C C . LEU A 1 239 ? 5.280 4.355 -13.543 1.00 96.75 239 LEU A C 1
ATOM 1885 O O . LEU A 1 239 ? 4.666 3.999 -12.539 1.00 96.75 239 LEU A O 1
ATOM 1889 N N . GLY A 1 240 ? 5.247 3.651 -14.674 1.00 97.31 240 GLY A N 1
ATOM 1890 C CA . GLY A 1 240 ? 4.441 2.440 -14.861 1.00 97.31 240 GLY A CA 1
ATOM 1891 C C . GLY A 1 240 ? 4.936 1.192 -14.120 1.00 97.31 240 GLY A C 1
ATOM 1892 O O . GLY A 1 240 ? 4.504 0.100 -14.467 1.00 97.31 240 GLY A O 1
ATOM 1893 N N . VAL A 1 241 ? 5.843 1.319 -13.150 1.00 97.94 241 VAL A N 1
ATOM 1894 C CA . VAL A 1 241 ? 6.394 0.198 -12.372 1.00 97.94 241 VAL A CA 1
ATOM 1895 C C . VAL A 1 241 ? 5.437 -0.125 -11.225 1.00 97.94 241 VAL A C 1
ATOM 1897 O O . VAL A 1 241 ? 5.316 0.648 -10.275 1.00 97.94 241 VAL A O 1
ATOM 1900 N N . CYS A 1 242 ? 4.714 -1.242 -11.332 1.00 98.19 242 CYS A N 1
ATOM 1901 C CA . CYS A 1 242 ? 3.746 -1.655 -10.305 1.00 98.19 242 CYS A CA 1
ATOM 1902 C C . CYS A 1 242 ? 4.407 -2.457 -9.171 1.00 98.19 242 CYS A C 1
ATOM 1904 O O . CYS A 1 242 ? 3.975 -2.369 -8.019 1.00 98.19 242 CYS A O 1
ATOM 1906 N N . SER A 1 243 ? 5.467 -3.189 -9.511 1.00 98.06 243 SER A N 1
ATOM 1907 C CA . SER A 1 243 ? 6.295 -3.973 -8.598 1.00 98.06 243 SER A CA 1
ATOM 1908 C C . SER A 1 243 ? 7.729 -4.108 -9.132 1.00 98.06 243 SER A C 1
ATOM 1910 O O . SER A 1 243 ? 7.967 -4.084 -10.348 1.00 98.06 243 SER A O 1
ATOM 1912 N N . LEU A 1 244 ? 8.693 -4.244 -8.219 1.00 96.56 244 LEU A N 1
ATOM 1913 C CA . LEU A 1 244 ? 10.110 -4.502 -8.511 1.00 96.56 244 LEU A CA 1
ATOM 1914 C C . LEU A 1 244 ? 10.462 -5.962 -8.221 1.00 96.56 244 LEU A C 1
ATOM 1916 O O . LEU A 1 244 ? 9.875 -6.572 -7.334 1.00 96.56 244 LEU A O 1
ATOM 1920 N N . LEU A 1 245 ? 11.463 -6.503 -8.911 1.00 94.69 245 LEU A N 1
ATOM 1921 C CA . LEU A 1 245 ? 12.085 -7.768 -8.535 1.00 94.69 245 LEU A CA 1
ATOM 1922 C C . LEU A 1 245 ? 13.174 -7.516 -7.487 1.00 94.69 245 LEU A C 1
ATOM 1924 O O . LEU A 1 245 ? 14.129 -6.779 -7.726 1.00 94.69 245 LEU A O 1
ATOM 1928 N N . HIS A 1 246 ? 13.058 -8.172 -6.335 1.00 91.06 246 HIS A N 1
ATOM 1929 C CA . HIS A 1 246 ? 14.060 -8.157 -5.274 1.00 91.06 246 HIS A CA 1
ATOM 1930 C C . HIS A 1 246 ? 14.184 -9.560 -4.665 1.00 91.06 246 HIS A C 1
ATOM 1932 O O . HIS A 1 246 ? 13.188 -10.157 -4.264 1.00 91.06 246 HIS A O 1
ATOM 1938 N N . ASN A 1 247 ? 15.401 -10.114 -4.617 1.00 86.25 247 ASN A N 1
ATOM 1939 C CA . ASN A 1 247 ? 15.686 -11.477 -4.133 1.00 86.25 247 ASN A CA 1
ATOM 1940 C C . ASN A 1 247 ? 14.752 -12.560 -4.727 1.00 86.25 247 ASN A C 1
ATOM 1942 O O . ASN A 1 247 ? 14.215 -13.404 -4.012 1.00 86.25 247 ASN A O 1
ATOM 1946 N N . ASN A 1 248 ? 14.542 -12.503 -6.046 1.00 83.31 248 ASN A N 1
ATOM 1947 C CA . ASN A 1 248 ? 13.638 -13.345 -6.846 1.00 83.31 248 ASN A CA 1
ATOM 1948 C C . ASN A 1 248 ? 12.148 -13.313 -6.439 1.00 83.31 248 ASN A C 1
ATOM 1950 O O . ASN A 1 248 ? 11.383 -14.179 -6.859 1.00 83.31 248 ASN A O 1
ATOM 1954 N N . LYS A 1 249 ? 11.714 -12.297 -5.682 1.00 91.44 249 LYS A N 1
ATOM 1955 C CA . LYS A 1 249 ? 10.301 -11.999 -5.400 1.00 91.44 249 LYS A CA 1
ATOM 1956 C C . LYS A 1 249 ? 9.876 -10.696 -6.074 1.00 91.44 249 LYS A C 1
ATOM 1958 O O . LYS A 1 249 ? 10.693 -9.788 -6.219 1.00 91.44 249 LYS A O 1
ATOM 1963 N N . ALA A 1 250 ? 8.603 -10.589 -6.447 1.00 95.62 250 ALA A N 1
ATOM 1964 C CA . ALA A 1 250 ? 8.011 -9.326 -6.875 1.00 95.62 250 ALA A CA 1
ATOM 1965 C C . ALA A 1 250 ? 7.489 -8.567 -5.646 1.00 95.62 250 ALA A C 1
ATOM 1967 O O . ALA A 1 250 ? 6.592 -9.046 -4.963 1.00 95.62 250 ALA A O 1
ATOM 1968 N N . VAL A 1 251 ? 8.065 -7.398 -5.366 1.00 97.00 251 VAL A N 1
ATOM 1969 C CA . VAL A 1 251 ? 7.702 -6.527 -4.240 1.00 97.00 251 VAL A CA 1
ATOM 1970 C C . VAL A 1 251 ? 6.818 -5.396 -4.748 1.00 97.00 251 VAL A C 1
ATOM 1972 O O . VAL A 1 251 ? 7.190 -4.690 -5.690 1.00 97.00 251 VAL A O 1
ATOM 1975 N N . ILE A 1 252 ? 5.656 -5.198 -4.129 1.00 98.12 252 ILE A N 1
ATOM 1976 C CA . ILE A 1 252 ? 4.685 -4.184 -4.544 1.00 98.12 252 ILE A CA 1
ATOM 1977 C C . ILE A 1 252 ? 5.185 -2.779 -4.186 1.00 98.12 252 ILE A C 1
ATOM 1979 O O . ILE A 1 252 ? 5.336 -2.432 -3.013 1.00 98.12 252 ILE A O 1
ATOM 1983 N N . THR A 1 253 ? 5.359 -1.933 -5.205 1.00 96.19 253 THR A N 1
ATOM 1984 C CA . THR A 1 253 ? 5.808 -0.534 -5.068 1.00 96.19 253 THR A CA 1
ATOM 1985 C C . THR A 1 253 ? 4.725 0.492 -5.404 1.00 96.19 253 THR A C 1
ATOM 1987 O O . THR A 1 253 ? 4.925 1.687 -5.212 1.00 96.19 253 THR A O 1
ATOM 1990 N N . CYS A 1 254 ? 3.567 0.053 -5.906 1.00 97.25 254 CYS A N 1
ATOM 1991 C CA . CYS A 1 254 ? 2.432 0.918 -6.223 1.00 97.25 254 CYS A CA 1
ATOM 1992 C C . CYS A 1 254 ? 1.209 0.546 -5.358 1.00 97.25 254 CYS A C 1
ATOM 1994 O O . CYS A 1 254 ? 0.716 -0.573 -5.501 1.00 97.25 254 CYS A O 1
ATOM 1996 N N . PRO A 1 255 ? 0.643 1.452 -4.532 1.00 96.38 255 PRO A N 1
ATOM 1997 C CA . PRO A 1 255 ? -0.518 1.142 -3.683 1.00 96.38 255 PRO A CA 1
ATOM 1998 C C . PRO A 1 255 ? -1.734 0.630 -4.469 1.00 96.38 255 PRO A C 1
ATOM 2000 O O . PRO A 1 255 ? -2.461 -0.253 -4.025 1.00 96.38 255 PRO A O 1
ATOM 2003 N N . VAL A 1 256 ? -1.928 1.130 -5.691 1.00 97.19 256 VAL A N 1
ATOM 2004 C CA . VAL A 1 256 ? -3.038 0.728 -6.566 1.00 97.19 256 VAL A CA 1
ATOM 2005 C C . VAL A 1 256 ? -2.953 -0.758 -6.959 1.00 97.19 256 VAL A C 1
ATOM 2007 O O . VAL A 1 256 ? -3.988 -1.377 -7.178 1.00 97.19 256 VAL A O 1
ATOM 2010 N N . ARG A 1 257 ? -1.760 -1.379 -6.955 1.00 98.19 257 ARG A N 1
ATOM 2011 C CA . ARG A 1 257 ? -1.581 -2.819 -7.235 1.00 98.19 257 ARG A CA 1
ATOM 2012 C C . ARG A 1 257 ? -2.337 -3.718 -6.249 1.00 98.19 257 ARG A C 1
ATOM 2014 O O . ARG A 1 257 ? -2.764 -4.797 -6.650 1.00 98.19 257 ARG A O 1
ATOM 2021 N N . PHE A 1 258 ? -2.551 -3.272 -5.008 1.00 98.31 258 PHE A N 1
ATOM 2022 C CA . PHE A 1 258 ? -3.334 -4.007 -4.005 1.00 98.31 258 PHE A CA 1
ATOM 2023 C C . PHE A 1 258 ? -4.841 -4.049 -4.317 1.00 98.31 258 PHE A C 1
ATOM 2025 O O . PHE A 1 258 ? -5.563 -4.834 -3.716 1.00 98.31 258 PHE A O 1
ATOM 2032 N N . ARG A 1 259 ? -5.345 -3.237 -5.257 1.00 97.12 259 ARG A N 1
ATOM 2033 C CA . ARG A 1 259 ? -6.772 -3.199 -5.629 1.00 97.12 259 ARG A CA 1
ATOM 2034 C C . ARG A 1 259 ? -7.156 -4.244 -6.693 1.00 97.12 259 ARG A C 1
ATOM 2036 O O . ARG A 1 259 ? -8.236 -4.145 -7.275 1.00 97.12 259 ARG A O 1
ATOM 2043 N N . GLU A 1 260 ? -6.287 -5.219 -6.977 1.00 97.75 260 GLU A N 1
ATOM 2044 C CA . GLU A 1 260 ? -6.605 -6.362 -7.847 1.00 97.75 260 GLU A CA 1
ATOM 2045 C C . GLU A 1 260 ? -7.831 -7.118 -7.322 1.00 97.75 260 GLU A C 1
ATOM 2047 O O . GLU A 1 260 ? -7.882 -7.477 -6.146 1.00 97.75 260 GLU A O 1
ATOM 2052 N N . GLU A 1 261 ? -8.831 -7.285 -8.196 1.00 96.00 261 GLU A N 1
ATOM 2053 C CA . GLU A 1 261 ? -10.130 -7.929 -7.927 1.00 96.00 261 GLU A CA 1
ATOM 2054 C C . GLU A 1 261 ? -10.824 -7.493 -6.616 1.00 96.00 261 GLU A C 1
ATOM 2056 O O . GLU A 1 261 ? -11.685 -8.195 -6.102 1.00 96.00 261 GLU A O 1
ATOM 2061 N N . TRP A 1 262 ? -10.456 -6.325 -6.070 1.00 96.38 262 TRP A N 1
ATOM 2062 C CA . TRP A 1 262 ? -10.897 -5.815 -4.765 1.00 96.38 262 TRP A CA 1
ATOM 2063 C C . TRP A 1 262 ? -10.695 -6.776 -3.573 1.00 96.38 262 TRP A C 1
ATOM 2065 O O . TRP A 1 262 ? -11.305 -6.590 -2.522 1.00 96.38 262 TRP A O 1
ATOM 2075 N N . LEU A 1 263 ? -9.764 -7.735 -3.669 1.00 97.44 263 LEU A N 1
ATOM 2076 C CA . LEU A 1 263 ? -9.511 -8.749 -2.627 1.00 97.44 263 LEU A CA 1
ATOM 2077 C C . LEU A 1 263 ? -9.329 -8.140 -1.225 1.00 97.44 263 LEU A C 1
ATOM 2079 O O . LEU A 1 263 ? -9.892 -8.629 -0.246 1.00 97.44 263 LEU A O 1
ATOM 2083 N N . ILE A 1 264 ? -8.616 -7.010 -1.141 1.00 98.19 264 ILE A N 1
ATOM 2084 C CA . ILE A 1 264 ? -8.367 -6.299 0.120 1.00 98.19 264 ILE A CA 1
ATOM 2085 C C . ILE A 1 264 ? -9.640 -5.806 0.821 1.00 98.19 264 ILE A C 1
ATOM 2087 O O . ILE A 1 264 ? -9.639 -5.682 2.046 1.00 98.19 264 ILE A O 1
ATOM 2091 N N . THR A 1 265 ? -10.723 -5.521 0.087 1.00 98.00 265 THR A N 1
ATOM 2092 C CA . THR A 1 265 ? -11.987 -5.081 0.694 1.00 98.00 265 THR A CA 1
ATOM 2093 C C . THR A 1 265 ? -12.797 -6.254 1.221 1.00 98.00 265 THR A C 1
ATOM 2095 O O . THR A 1 265 ? -13.345 -6.146 2.314 1.00 98.00 265 THR A O 1
ATOM 2098 N N . ASP A 1 266 ? -12.805 -7.388 0.520 1.00 96.94 266 ASP A N 1
ATOM 2099 C CA . ASP A 1 266 ? -13.485 -8.606 0.980 1.00 96.94 266 ASP A CA 1
ATOM 2100 C C . ASP A 1 266 ? -12.822 -9.151 2.254 1.00 96.94 266 ASP A C 1
ATOM 2102 O O . ASP A 1 266 ? -13.483 -9.456 3.255 1.00 96.94 266 ASP A O 1
ATOM 2106 N N . ASP A 1 267 ? -11.488 -9.182 2.249 1.00 97.94 267 ASP A N 1
ATOM 2107 C CA . ASP A 1 267 ? -10.674 -9.577 3.390 1.00 97.94 267 ASP A CA 1
ATOM 2108 C C . ASP A 1 267 ? -10.920 -8.671 4.608 1.00 97.94 267 ASP A C 1
ATOM 2110 O O . ASP A 1 267 ? -11.216 -9.166 5.704 1.00 97.94 267 ASP A O 1
ATOM 2114 N N . ALA A 1 268 ? -10.883 -7.347 4.419 1.00 98.44 268 ALA A N 1
ATOM 2115 C CA . ALA A 1 268 ? -11.124 -6.376 5.484 1.00 98.44 268 ALA A CA 1
ATOM 2116 C C . ALA A 1 268 ? -12.577 -6.381 5.996 1.00 98.44 268 ALA A C 1
ATOM 2118 O O . ALA A 1 268 ? -12.793 -6.299 7.210 1.00 98.44 268 ALA A O 1
ATOM 2119 N N . ALA A 1 269 ? -13.574 -6.552 5.120 1.00 98.25 269 ALA A N 1
ATOM 2120 C CA . ALA A 1 269 ? -14.980 -6.663 5.509 1.00 98.25 269 ALA A CA 1
ATOM 2121 C C . ALA A 1 269 ? -15.198 -7.810 6.507 1.00 98.25 269 ALA A C 1
ATOM 2123 O O . ALA A 1 269 ? -15.878 -7.622 7.517 1.00 98.25 269 ALA A O 1
ATOM 2124 N N . SER A 1 270 ? -14.531 -8.953 6.293 1.00 96.75 270 SER A N 1
ATOM 2125 C CA . SER A 1 270 ? -14.575 -10.107 7.204 1.00 96.75 270 SER A CA 1
ATOM 2126 C C . SER A 1 270 ? -14.002 -9.828 8.604 1.00 96.75 270 SER A C 1
ATOM 2128 O O . SER A 1 270 ? -14.239 -10.598 9.541 1.00 96.75 270 SER A O 1
ATOM 2130 N N . PHE A 1 271 ? -13.201 -8.769 8.767 1.00 98.31 271 PHE A N 1
ATOM 2131 C CA . PHE A 1 271 ? -12.658 -8.330 10.053 1.00 98.31 271 PHE A CA 1
ATOM 2132 C C . PHE A 1 271 ? -13.512 -7.241 10.709 1.00 98.31 271 PHE A C 1
ATOM 2134 O O . PHE A 1 271 ? -13.673 -7.251 11.936 1.00 98.31 271 PHE A O 1
ATOM 2141 N N . PHE A 1 272 ? -14.067 -6.323 9.919 1.00 98.31 272 PHE A N 1
ATOM 2142 C CA . PHE A 1 272 ? -14.897 -5.233 10.427 1.00 98.31 272 PHE A CA 1
ATOM 2143 C C . PHE A 1 272 ? -16.280 -5.713 10.863 1.00 98.31 272 PHE A C 1
ATOM 2145 O O . PHE A 1 272 ? -16.696 -5.402 11.980 1.00 98.31 272 PHE A O 1
ATOM 2152 N N . PHE A 1 273 ? -16.958 -6.499 10.026 1.00 97.31 273 PHE A N 1
ATOM 2153 C CA . PHE A 1 273 ? -18.387 -6.773 10.158 1.00 97.31 273 PHE A CA 1
ATOM 2154 C C . PHE A 1 273 ? -18.692 -8.262 10.400 1.00 97.31 273 PHE A C 1
ATOM 2156 O O . PHE A 1 273 ? -17.915 -9.133 10.002 1.00 97.31 273 PHE A O 1
ATOM 2163 N N . PRO A 1 274 ? -19.836 -8.582 11.036 1.00 94.88 274 PRO A N 1
ATOM 2164 C CA . PRO A 1 274 ? -20.416 -9.921 10.996 1.00 94.88 274 PRO A CA 1
ATOM 2165 C C . PRO A 1 274 ? -20.704 -10.403 9.567 1.00 94.88 274 PRO A C 1
ATOM 2167 O O . PRO A 1 274 ? -20.933 -9.609 8.653 1.00 94.88 274 PRO A O 1
ATOM 2170 N N . GLU A 1 275 ? -20.755 -11.722 9.391 1.00 94.56 275 GLU A N 1
ATOM 2171 C CA . GLU A 1 275 ? -21.161 -12.350 8.131 1.00 94.56 275 GLU A CA 1
ATOM 2172 C C . GLU A 1 275 ? -22.590 -11.936 7.727 1.00 94.56 275 GLU A C 1
ATOM 2174 O O . GLU A 1 275 ? -23.466 -11.754 8.574 1.00 94.56 275 GLU A O 1
ATOM 2179 N N . GLY A 1 276 ? -22.825 -11.765 6.422 1.00 93.62 276 GLY A N 1
ATOM 2180 C CA . GLY A 1 276 ? -24.127 -11.375 5.866 1.00 93.62 276 GLY A CA 1
ATOM 2181 C C . GLY A 1 276 ? -24.461 -9.878 5.934 1.00 93.62 276 GLY A C 1
ATOM 2182 O O . GLY A 1 276 ? -25.463 -9.463 5.353 1.00 93.62 276 GLY A O 1
ATOM 2183 N N . VAL A 1 277 ? -23.636 -9.047 6.582 1.00 96.38 277 VAL A N 1
ATOM 2184 C CA . VAL A 1 277 ? -23.802 -7.583 6.558 1.00 96.38 277 VAL A CA 1
ATOM 2185 C C . VAL A 1 277 ? -23.613 -7.047 5.138 1.00 96.38 277 VAL A C 1
ATOM 2187 O O . VAL A 1 277 ? -22.629 -7.358 4.468 1.00 96.38 277 VAL A O 1
ATOM 2190 N N . ARG A 1 278 ? -24.536 -6.189 4.688 1.00 97.62 278 ARG A N 1
ATOM 2191 C CA . ARG A 1 278 ? -24.388 -5.445 3.430 1.00 97.62 278 ARG A CA 1
ATOM 2192 C C . ARG A 1 278 ? -23.415 -4.291 3.637 1.00 97.62 278 ARG A C 1
ATOM 2194 O O . ARG A 1 278 ? -23.617 -3.485 4.544 1.00 97.62 278 ARG A O 1
ATOM 2201 N N . TRP A 1 279 ? -22.413 -4.173 2.774 1.00 98.00 279 TRP A N 1
ATOM 2202 C CA . TRP A 1 279 ? -21.434 -3.089 2.819 1.00 98.00 279 TRP A CA 1
ATOM 2203 C C . TRP A 1 279 ? -21.098 -2.559 1.420 1.00 98.00 279 TRP A C 1
ATOM 2205 O O . TRP A 1 279 ? -21.436 -3.175 0.410 1.00 98.00 279 TRP A O 1
ATOM 2215 N N . SER A 1 280 ? -20.460 -1.391 1.363 1.00 97.31 280 SER A N 1
ATOM 2216 C CA . SER A 1 280 ? -19.838 -0.839 0.153 1.00 97.31 280 SER A CA 1
ATOM 2217 C C . SER A 1 280 ? -18.491 -0.197 0.494 1.00 97.31 280 SER A C 1
ATOM 2219 O O . SER A 1 280 ? -18.203 0.052 1.667 1.00 97.31 280 SER A O 1
ATOM 2221 N N . SER A 1 281 ? -17.658 0.053 -0.517 1.00 96.62 281 SER A N 1
ATOM 2222 C CA . SER A 1 281 ? -16.352 0.704 -0.374 1.00 96.62 281 SER A CA 1
ATOM 2223 C C . SER A 1 281 ? -16.366 2.143 -0.894 1.00 96.62 281 SER A C 1
ATOM 2225 O O . SER A 1 281 ? -16.853 2.410 -1.993 1.00 96.62 281 SER A O 1
ATOM 2227 N N . LEU A 1 282 ? -15.742 3.049 -0.147 1.00 95.25 282 LEU A N 1
ATOM 2228 C CA . LEU A 1 282 ? -15.458 4.433 -0.522 1.00 95.25 282 LEU A CA 1
ATOM 2229 C C . LEU A 1 282 ? -13.938 4.620 -0.628 1.00 95.25 282 LEU A C 1
ATOM 2231 O O . LEU A 1 282 ? -13.205 4.095 0.204 1.00 95.25 282 LEU A O 1
ATOM 2235 N N . THR A 1 283 ? -13.460 5.366 -1.624 1.00 92.69 283 THR A N 1
ATOM 2236 C CA . THR A 1 283 ? -12.028 5.646 -1.851 1.00 92.69 283 THR A CA 1
ATOM 2237 C C . THR A 1 283 ? -11.658 7.063 -1.425 1.00 92.69 283 THR A C 1
ATOM 2239 O O . THR A 1 283 ? -12.431 7.978 -1.705 1.00 92.69 283 THR A O 1
ATOM 2242 N N . GLU A 1 284 ? -10.450 7.263 -0.890 1.00 86.94 284 GLU A N 1
ATOM 2243 C CA . GLU A 1 284 ? -9.859 8.596 -0.645 1.00 86.94 284 GLU A CA 1
ATOM 2244 C C . GLU A 1 284 ? -10.730 9.493 0.266 1.00 86.94 284 GLU A C 1
ATOM 2246 O O . GLU A 1 284 ? -10.909 10.687 0.017 1.00 86.94 284 GLU A O 1
ATOM 2251 N N . VAL A 1 285 ? -11.289 8.917 1.337 1.00 91.88 285 VAL A N 1
ATOM 2252 C CA . VAL A 1 285 ? -12.205 9.618 2.256 1.00 91.88 285 VAL A CA 1
ATOM 2253 C C . VAL A 1 285 ? -11.418 10.540 3.184 1.00 91.88 285 VAL A C 1
ATOM 2255 O O . VAL A 1 285 ? -10.622 10.066 3.993 1.00 91.88 285 VAL A O 1
ATOM 2258 N N . GLU A 1 286 ? -11.646 11.850 3.092 1.00 91.81 286 GLU A N 1
ATOM 2259 C CA . GLU A 1 286 ? -11.003 12.833 3.969 1.00 91.81 286 GLU A CA 1
ATOM 2260 C C . GLU A 1 286 ? -11.422 12.650 5.437 1.00 91.81 286 GLU A C 1
ATOM 2262 O O . GLU A 1 286 ? -12.608 12.550 5.760 1.00 91.81 286 GLU A O 1
ATOM 2267 N N . LEU A 1 287 ? -10.430 12.619 6.327 1.00 88.31 287 LEU A N 1
ATOM 2268 C CA . LEU A 1 287 ? -10.597 12.516 7.770 1.00 88.31 287 LEU A CA 1
ATOM 2269 C C . LEU A 1 287 ? -10.301 13.875 8.406 1.00 88.31 287 LEU A C 1
ATOM 2271 O O . LEU A 1 287 ? -9.233 14.442 8.179 1.00 88.31 287 LEU A O 1
ATOM 2275 N N . THR A 1 288 ? -11.210 14.391 9.231 1.00 84.44 288 THR A N 1
ATOM 2276 C CA . THR A 1 288 ? -11.007 15.645 9.969 1.00 84.44 288 THR A CA 1
ATOM 2277 C C . THR A 1 288 ? -10.819 15.408 11.464 1.00 84.44 288 THR A C 1
ATOM 2279 O O . THR A 1 288 ? -11.388 14.482 12.044 1.00 84.44 288 THR A O 1
ATOM 2282 N N . ASP A 1 289 ? -10.011 16.261 12.095 1.00 81.06 289 ASP A N 1
ATOM 2283 C CA . ASP A 1 289 ? -9.884 16.317 13.549 1.00 81.06 289 ASP A CA 1
ATOM 2284 C C . ASP A 1 289 ? -11.103 16.999 14.208 1.00 81.06 289 ASP A C 1
ATOM 2286 O O . ASP A 1 289 ? -12.020 17.498 13.549 1.00 81.06 289 ASP A O 1
ATOM 2290 N N . ALA A 1 290 ? -11.111 17.046 15.543 1.00 79.00 290 ALA A N 1
ATOM 2291 C CA . ALA A 1 290 ? -12.187 17.662 16.325 1.00 79.00 290 ALA A CA 1
ATOM 2292 C C . ALA A 1 290 ? -12.343 19.186 16.112 1.00 79.00 290 ALA A C 1
ATOM 2294 O O . ALA A 1 290 ? -13.340 19.760 16.554 1.00 79.00 290 ALA A O 1
ATOM 2295 N N . TYR A 1 291 ? -11.386 19.838 15.446 1.00 81.38 291 TYR A N 1
ATOM 2296 C CA . TYR A 1 291 ? -11.412 21.258 15.086 1.00 81.38 291 TYR A CA 1
ATOM 2297 C C . TYR A 1 291 ? -11.804 21.480 13.616 1.00 81.38 291 TYR A C 1
ATOM 2299 O O . TYR A 1 291 ? -11.899 22.623 13.169 1.00 81.38 291 TYR A O 1
ATOM 2307 N N . GLY A 1 292 ? -12.071 20.401 12.873 1.00 78.12 292 GLY A N 1
ATOM 2308 C CA . GLY A 1 292 ? -12.445 20.435 11.464 1.00 78.12 292 GLY A CA 1
ATOM 2309 C C . GLY A 1 292 ? -11.261 20.547 10.503 1.00 78.12 292 GLY A C 1
ATOM 2310 O O . GLY A 1 292 ? -11.492 20.796 9.320 1.00 78.12 292 GLY A O 1
ATOM 2311 N N . LYS A 1 293 ? -10.010 20.367 10.957 1.00 77.81 293 LYS A N 1
ATOM 2312 C CA . LYS A 1 293 ? -8.854 20.354 10.052 1.00 77.81 293 LYS A CA 1
ATOM 2313 C C . LYS A 1 293 ? -8.613 18.956 9.490 1.00 77.81 293 LYS A C 1
ATOM 2315 O O . LYS A 1 293 ? -8.717 17.960 10.203 1.00 77.81 293 LYS A O 1
ATOM 2320 N N . SER A 1 294 ? -8.232 18.894 8.217 1.00 81.94 294 SER A N 1
ATOM 2321 C CA . SER A 1 294 ? -7.780 17.668 7.560 1.00 81.94 294 SER A CA 1
ATOM 2322 C C . SER A 1 294 ? -6.632 16.999 8.326 1.00 81.94 294 SER A C 1
ATOM 2324 O O . SER A 1 294 ? -5.618 17.631 8.627 1.00 81.94 294 SER A O 1
ATOM 2326 N N . SER A 1 295 ? -6.802 15.709 8.604 1.00 79.25 295 SER A N 1
ATOM 2327 C CA . SER A 1 295 ? -5.798 14.770 9.122 1.00 79.25 295 SER A CA 1
ATOM 2328 C C . SER A 1 295 ? -5.306 13.813 8.021 1.00 79.25 295 SER A C 1
ATOM 2330 O O . SER A 1 295 ? -4.720 12.768 8.308 1.00 79.25 295 SER A O 1
ATOM 2332 N N . GLY A 1 296 ? -5.554 14.166 6.752 1.00 86.88 296 GLY A N 1
ATOM 2333 C CA . GLY A 1 296 ? -5.321 13.332 5.573 1.00 86.88 296 GLY A CA 1
ATOM 2334 C C . GLY A 1 296 ? -6.542 12.494 5.176 1.00 86.88 296 GLY A C 1
ATOM 2335 O O . GLY A 1 296 ? -7.555 12.471 5.871 1.00 86.88 296 GLY A O 1
ATOM 2336 N N . SER A 1 297 ? -6.442 11.789 4.048 1.00 90.81 297 SER A N 1
ATOM 2337 C CA . SER A 1 297 ? -7.503 10.901 3.550 1.00 90.81 297 SER A CA 1
ATOM 2338 C C . SER A 1 297 ? -7.186 9.435 3.818 1.00 90.81 297 SER A C 1
ATOM 2340 O O . SER A 1 297 ? -6.055 9.010 3.594 1.00 90.81 297 SER A O 1
ATOM 2342 N N . LEU A 1 298 ? -8.185 8.668 4.252 1.00 94.88 298 LEU A N 1
ATOM 2343 C CA . LEU A 1 298 ? -8.153 7.205 4.348 1.00 94.88 298 LEU A CA 1
ATOM 2344 C C . LEU A 1 298 ? -8.152 6.606 2.931 1.00 94.88 298 LEU A C 1
ATOM 2346 O O . LEU A 1 298 ? -8.974 7.021 2.105 1.00 94.88 298 LEU A O 1
ATOM 2350 N N . ASP A 1 299 ? -7.277 5.635 2.640 1.00 95.81 299 ASP A N 1
ATOM 2351 C CA . ASP A 1 299 ? -7.201 5.030 1.298 1.00 95.81 299 ASP A CA 1
ATOM 2352 C C . ASP A 1 299 ? -8.536 4.401 0.874 1.00 95.81 299 ASP A C 1
ATOM 2354 O O . ASP A 1 299 ? -9.038 4.678 -0.223 1.00 95.81 299 ASP A O 1
ATOM 2358 N N . LEU A 1 300 ? -9.124 3.581 1.755 1.00 97.25 300 LEU A N 1
ATOM 2359 C CA . LEU A 1 300 ? -10.464 3.016 1.600 1.00 97.25 300 LEU A CA 1
ATOM 2360 C C . LEU A 1 300 ? -11.237 3.046 2.925 1.00 97.25 300 LEU A C 1
ATOM 2362 O O . LEU A 1 300 ? -10.681 2.838 4.003 1.00 97.25 300 LEU A O 1
ATOM 2366 N N . VAL A 1 301 ? -12.555 3.213 2.840 1.00 98.19 301 VAL A N 1
ATOM 2367 C CA . VAL A 1 301 ? -13.488 3.031 3.960 1.00 98.19 301 VAL A CA 1
ATOM 2368 C C . VAL A 1 301 ? -14.583 2.072 3.530 1.00 98.19 301 VAL A C 1
ATOM 2370 O O . VAL A 1 301 ? -15.232 2.296 2.511 1.00 98.19 301 VAL A O 1
ATOM 2373 N N . LEU A 1 302 ? -14.808 1.016 4.308 1.00 98.50 302 LEU A N 1
ATOM 2374 C CA . LEU A 1 302 ? -15.959 0.138 4.127 1.00 98.50 302 LEU A CA 1
ATOM 2375 C C . LEU A 1 302 ? -17.080 0.606 5.045 1.00 98.50 302 LEU A C 1
ATOM 2377 O O . LEU A 1 302 ? -16.856 0.765 6.243 1.00 98.50 302 LEU A O 1
ATOM 2381 N N . VAL A 1 303 ? -18.274 0.816 4.496 1.00 98.19 303 VAL A N 1
ATOM 2382 C CA . VAL A 1 303 ? -19.463 1.255 5.241 1.00 98.19 303 VAL A CA 1
ATOM 2383 C C . VAL A 1 303 ? -20.514 0.151 5.251 1.00 98.19 303 VAL A C 1
ATOM 2385 O O . VAL A 1 303 ? -20.844 -0.394 4.201 1.00 98.19 303 VAL A O 1
ATOM 2388 N N . ALA A 1 304 ? -21.032 -0.182 6.431 1.00 98.19 304 ALA A N 1
ATOM 2389 C CA . ALA A 1 304 ? -22.083 -1.176 6.634 1.00 98.19 304 ALA A CA 1
ATOM 2390 C C . ALA A 1 304 ? -23.472 -0.525 6.647 1.00 98.19 304 ALA A C 1
ATOM 2392 O O . ALA A 1 304 ? -23.628 0.595 7.138 1.00 98.19 304 ALA A O 1
ATOM 2393 N N . TYR A 1 305 ? -24.484 -1.244 6.155 1.00 97.88 305 TYR A N 1
ATOM 2394 C CA . TYR A 1 305 ? -25.866 -0.769 6.056 1.00 97.88 305 TYR A CA 1
ATOM 2395 C C . TYR A 1 305 ? -26.859 -1.674 6.793 1.00 97.88 305 TYR A C 1
ATOM 2397 O O . TYR A 1 305 ? -26.734 -2.898 6.759 1.00 97.88 305 TYR A O 1
ATOM 2405 N N . ASP A 1 306 ? -27.903 -1.076 7.376 1.00 95.94 306 ASP A N 1
ATOM 2406 C CA . ASP A 1 306 ? -29.118 -1.805 7.768 1.00 95.94 306 ASP A CA 1
ATOM 2407 C C . ASP A 1 306 ? -30.024 -2.119 6.561 1.00 95.94 306 ASP A C 1
ATOM 2409 O O . ASP A 1 306 ? -29.745 -1.723 5.426 1.00 95.94 306 ASP A O 1
ATOM 2413 N N . ASP A 1 307 ? -31.136 -2.823 6.787 1.00 95.62 307 ASP A N 1
ATOM 2414 C CA . ASP A 1 307 ? -32.104 -3.187 5.739 1.00 95.62 307 ASP A CA 1
ATOM 2415 C C . ASP A 1 307 ? -32.745 -1.971 5.045 1.00 95.62 307 ASP A C 1
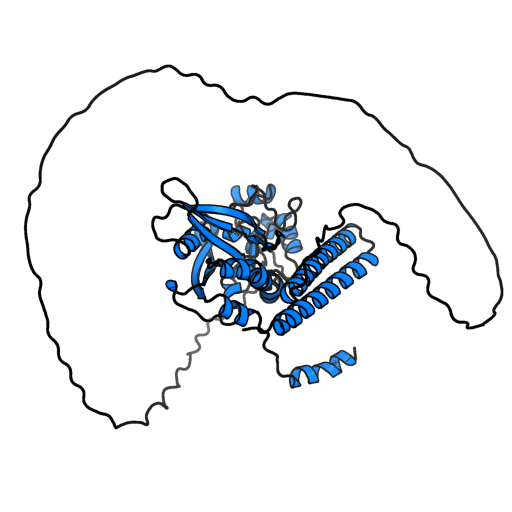ATOM 2417 O O . ASP A 1 307 ? -33.129 -2.060 3.879 1.00 95.62 307 ASP A O 1
ATOM 2421 N N . SER A 1 308 ? -32.804 -0.811 5.713 1.00 95.75 308 SER A N 1
ATOM 2422 C CA . SER A 1 308 ? -33.311 0.440 5.130 1.00 95.75 308 SER A CA 1
ATOM 2423 C C . SER A 1 308 ? -32.294 1.149 4.226 1.00 95.75 308 SER A C 1
ATOM 2425 O O . SER A 1 308 ? -32.649 2.093 3.523 1.00 95.75 308 SER A O 1
ATOM 2427 N N . GLY A 1 309 ? -31.038 0.688 4.213 1.00 94.94 309 GLY A N 1
ATOM 2428 C CA . GLY A 1 309 ? -29.941 1.322 3.480 1.00 94.94 309 GLY A CA 1
ATOM 2429 C C . GLY A 1 309 ? -29.283 2.477 4.239 1.00 94.94 309 GLY A C 1
ATOM 2430 O O . GLY A 1 309 ? -28.530 3.247 3.646 1.00 94.94 309 GLY A O 1
ATOM 2431 N N . LYS A 1 310 ? -29.536 2.613 5.546 1.00 97.00 310 LYS A N 1
ATOM 2432 C CA . LYS A 1 310 ? -28.855 3.593 6.394 1.00 97.00 310 LYS A CA 1
ATOM 2433 C C . LYS A 1 310 ? -27.506 3.036 6.847 1.00 97.00 310 LYS A C 1
ATOM 2435 O O . LYS A 1 310 ? -27.423 1.880 7.253 1.00 97.00 310 LYS A O 1
ATOM 2440 N N . ILE A 1 311 ? -26.465 3.873 6.823 1.00 97.38 311 ILE A N 1
ATOM 2441 C CA . ILE A 1 311 ? -25.138 3.514 7.345 1.00 97.38 311 ILE A CA 1
ATOM 2442 C C . ILE A 1 311 ? -25.223 3.286 8.862 1.00 97.38 311 ILE A C 1
ATOM 2444 O O . ILE A 1 311 ? -25.717 4.148 9.598 1.00 97.38 311 ILE A O 1
ATOM 2448 N N . THR A 1 312 ? -24.736 2.134 9.319 1.00 96.88 312 THR A N 1
ATOM 2449 C CA . THR A 1 312 ? -24.734 1.715 10.731 1.00 96.88 312 THR A CA 1
ATOM 2450 C C . THR A 1 312 ? -23.341 1.678 11.345 1.00 96.88 312 THR A C 1
ATOM 2452 O O . THR A 1 312 ? -23.195 2.013 12.520 1.00 96.88 312 THR A O 1
ATOM 2455 N N . ASP A 1 313 ? -22.324 1.299 10.571 1.00 97.88 313 ASP A N 1
ATOM 2456 C CA . ASP A 1 313 ? -20.939 1.190 11.030 1.00 97.88 313 ASP A CA 1
ATOM 2457 C C . ASP A 1 313 ? -19.939 1.368 9.875 1.00 97.88 313 ASP A C 1
ATOM 2459 O O . ASP A 1 313 ? -20.330 1.395 8.706 1.00 97.88 313 ASP A O 1
ATOM 2463 N N . PHE A 1 314 ? -18.648 1.486 10.190 1.00 98.12 314 PHE A N 1
ATOM 2464 C CA . PHE A 1 314 ? -17.574 1.507 9.200 1.00 98.12 314 PHE A CA 1
ATOM 2465 C C . PHE A 1 314 ? -16.249 0.949 9.740 1.00 98.12 314 PHE A C 1
ATOM 2467 O O . PHE A 1 314 ? -15.996 0.952 10.946 1.00 98.12 314 PHE A O 1
ATOM 2474 N N . GLY A 1 315 ? -15.377 0.532 8.823 1.00 98.25 315 GLY A N 1
ATOM 2475 C CA . GLY A 1 315 ? -13.967 0.244 9.086 1.00 98.25 315 GLY A CA 1
ATOM 2476 C C . GLY A 1 315 ? -13.084 0.847 7.995 1.00 98.25 315 GLY A C 1
ATOM 2477 O O . GLY A 1 315 ? -13.532 1.029 6.862 1.00 98.25 315 GLY A O 1
ATOM 2478 N N . ALA A 1 316 ? -11.846 1.196 8.334 1.00 98.31 316 ALA A N 1
ATOM 2479 C CA . ALA A 1 316 ? -10.915 1.853 7.415 1.00 98.31 316 ALA A CA 1
ATOM 2480 C C . ALA A 1 316 ? -9.803 0.899 6.970 1.00 98.31 316 ALA A C 1
ATOM 2482 O O . ALA A 1 316 ? -9.319 0.109 7.779 1.00 98.31 316 ALA A O 1
ATOM 2483 N N . ILE A 1 317 ? -9.374 0.991 5.713 1.00 98.62 317 ILE A N 1
ATOM 2484 C CA . ILE A 1 317 ? -8.223 0.263 5.172 1.00 98.62 317 ILE A CA 1
ATOM 2485 C C . ILE A 1 317 ? -7.172 1.287 4.748 1.00 98.62 317 ILE A C 1
ATOM 2487 O O . ILE A 1 317 ? -7.489 2.209 3.999 1.00 98.62 317 ILE A O 1
ATOM 2491 N N . GLU A 1 318 ? -5.931 1.086 5.178 1.00 98.12 318 GLU A N 1
ATOM 2492 C CA . GLU A 1 318 ? -4.756 1.784 4.648 1.00 98.12 318 GLU A CA 1
ATOM 2493 C C . GLU A 1 318 ? -3.887 0.804 3.856 1.00 98.12 318 GLU A C 1
ATOM 2495 O O . GLU A 1 318 ? -3.734 -0.362 4.235 1.00 98.12 318 GLU A O 1
ATOM 2500 N N . ILE A 1 319 ? -3.308 1.267 2.751 1.00 98.00 319 ILE A N 1
ATOM 2501 C CA . ILE A 1 319 ? -2.474 0.464 1.859 1.00 98.00 319 ILE A CA 1
ATOM 2502 C C . ILE A 1 319 ? -1.019 0.911 2.013 1.00 98.00 319 ILE A C 1
ATOM 2504 O O . ILE A 1 319 ? -0.701 2.096 1.974 1.00 98.00 319 ILE A O 1
ATOM 2508 N N . GLN A 1 320 ? -0.108 -0.043 2.196 1.00 97.19 320 GLN A N 1
ATOM 2509 C CA . GLN A 1 320 ? 1.309 0.231 2.432 1.00 97.19 320 GLN A CA 1
ATOM 2510 C C . GLN A 1 320 ? 2.166 -0.579 1.453 1.00 97.19 320 GLN A C 1
ATOM 2512 O O . GLN A 1 320 ? 2.481 -1.747 1.680 1.00 97.19 320 GLN A O 1
ATOM 2517 N N . SER A 1 321 ? 2.541 0.062 0.343 1.00 95.38 321 SER A N 1
ATOM 2518 C CA . SER A 1 321 ? 3.540 -0.448 -0.601 1.00 95.38 321 SER A CA 1
ATOM 2519 C C . SER A 1 321 ? 4.960 -0.089 -0.156 1.00 95.38 321 SER A C 1
ATOM 2521 O O . SER A 1 321 ? 5.165 0.852 0.613 1.00 95.38 321 SER A O 1
ATOM 2523 N N . ALA A 1 322 ? 5.955 -0.805 -0.678 1.00 94.62 322 ALA A N 1
ATOM 2524 C CA . ALA A 1 322 ? 7.354 -0.459 -0.465 1.00 94.62 322 ALA A CA 1
ATOM 2525 C C . ALA A 1 322 ? 7.705 0.881 -1.137 1.00 94.62 322 ALA A C 1
ATOM 2527 O O . ALA A 1 322 ? 7.237 1.174 -2.241 1.00 94.62 322 ALA A O 1
ATOM 2528 N N . PHE A 1 323 ? 8.562 1.676 -0.492 1.00 94.19 323 PHE A N 1
ATOM 2529 C CA . PHE A 1 323 ? 9.259 2.783 -1.154 1.00 94.19 323 PHE A CA 1
ATOM 2530 C C . PHE A 1 323 ? 10.438 2.228 -1.965 1.00 94.19 323 PHE A C 1
ATOM 2532 O O . PHE A 1 323 ? 10.792 1.058 -1.825 1.00 94.19 323 PHE A O 1
ATOM 2539 N N . ILE A 1 324 ? 11.052 3.055 -2.812 1.00 93.19 324 ILE A N 1
ATOM 2540 C CA . ILE A 1 324 ? 12.187 2.669 -3.659 1.00 93.19 324 ILE A CA 1
ATOM 2541 C C . ILE A 1 324 ? 13.384 3.570 -3.334 1.00 93.19 324 ILE A C 1
ATOM 2543 O O . ILE A 1 324 ? 13.254 4.792 -3.324 1.00 93.19 324 ILE A O 1
ATOM 2547 N N . THR A 1 325 ? 14.551 2.966 -3.117 1.00 90.19 325 THR A N 1
ATOM 2548 C CA . THR A 1 325 ? 15.867 3.623 -3.205 1.00 90.19 325 THR A CA 1
ATOM 2549 C C . THR A 1 325 ? 16.529 3.280 -4.535 1.00 90.19 325 THR A C 1
ATOM 2551 O O . THR A 1 325 ? 16.175 2.284 -5.160 1.00 90.19 325 THR A O 1
ATOM 2554 N N . GLY A 1 326 ? 17.485 4.095 -4.985 1.00 90.44 326 GLY A N 1
ATOM 2555 C CA . GLY A 1 326 ? 18.023 3.999 -6.345 1.00 90.44 326 GLY A CA 1
ATOM 2556 C C . GLY A 1 326 ? 17.074 4.636 -7.363 1.00 90.44 326 GLY A C 1
ATOM 2557 O O . GLY A 1 326 ? 16.367 5.588 -7.036 1.00 90.44 326 GLY A O 1
ATOM 2558 N N . ASP A 1 327 ? 17.070 4.133 -8.595 1.00 91.69 327 ASP A N 1
ATOM 2559 C CA . ASP A 1 327 ? 16.276 4.680 -9.693 1.00 91.69 327 ASP A CA 1
ATOM 2560 C C . ASP A 1 327 ? 15.477 3.600 -10.435 1.00 91.69 327 ASP A C 1
ATOM 2562 O O . ASP A 1 327 ? 16.026 2.725 -11.105 1.00 91.69 327 ASP A O 1
ATOM 2566 N N . ALA A 1 328 ? 14.150 3.690 -10.346 1.00 95.06 328 ALA A N 1
ATOM 2567 C CA . ALA A 1 328 ? 13.229 2.868 -11.127 1.00 95.06 328 ALA A CA 1
ATOM 2568 C C . ALA A 1 328 ? 12.833 3.517 -12.467 1.00 95.06 328 ALA A C 1
ATOM 2570 O O . ALA A 1 328 ? 12.263 2.843 -13.329 1.00 95.06 328 ALA A O 1
ATOM 2571 N N . ARG A 1 329 ? 13.115 4.812 -12.665 1.00 96.00 329 ARG A N 1
ATOM 2572 C CA . ARG A 1 329 ? 12.684 5.594 -13.825 1.00 96.00 329 ARG A CA 1
ATOM 2573 C C . ARG A 1 329 ? 13.547 5.322 -15.052 1.00 96.00 329 ARG A C 1
ATOM 2575 O O . ARG A 1 329 ? 12.965 5.102 -16.113 1.00 96.00 329 ARG A O 1
ATOM 2582 N N . ASP A 1 330 ? 14.873 5.266 -14.945 1.00 96.19 330 ASP A N 1
ATOM 2583 C CA . ASP A 1 330 ? 15.721 4.909 -16.091 1.00 96.19 330 ASP A CA 1
ATOM 2584 C C . ASP A 1 330 ? 15.566 3.461 -16.586 1.00 96.19 330 ASP A C 1
ATOM 2586 O O . ASP A 1 330 ? 15.392 3.307 -17.801 1.00 96.19 330 ASP A O 1
ATOM 2590 N N . PRO A 1 331 ? 15.520 2.402 -15.746 1.00 96.75 331 PRO A N 1
ATOM 2591 C CA . PRO A 1 331 ? 15.225 1.055 -16.242 1.00 96.75 331 PRO A CA 1
ATOM 2592 C C . PRO A 1 331 ? 13.826 0.967 -16.870 1.00 96.75 331 PRO A C 1
ATOM 2594 O O . PRO A 1 331 ? 13.658 0.332 -17.911 1.00 96.75 331 PRO A O 1
ATOM 2597 N N . PHE A 1 332 ? 12.824 1.655 -16.308 1.00 97.81 332 PHE A N 1
ATOM 2598 C CA . PHE A 1 332 ? 11.493 1.771 -16.914 1.00 97.81 332 PHE A CA 1
ATOM 2599 C C . PHE A 1 332 ? 11.538 2.461 -18.286 1.00 97.81 332 PHE A C 1
ATOM 2601 O O . PHE A 1 332 ? 11.001 1.933 -19.260 1.00 97.81 332 PHE A O 1
ATOM 2608 N N . ASN A 1 333 ? 12.212 3.609 -18.393 1.00 97.31 333 ASN A N 1
ATOM 2609 C CA . ASN A 1 333 ? 12.370 4.344 -19.648 1.00 97.31 333 ASN A CA 1
ATOM 2610 C C . ASN A 1 333 ? 13.143 3.523 -20.692 1.00 97.31 333 ASN A C 1
ATOM 2612 O O . ASN A 1 333 ? 12.825 3.581 -21.879 1.00 97.31 333 ASN A O 1
ATOM 2616 N N . PHE A 1 334 ? 14.163 2.767 -20.274 1.00 97.31 334 PHE A N 1
ATOM 2617 C CA . PHE A 1 334 ? 14.922 1.875 -21.146 1.00 97.31 334 PHE A CA 1
ATOM 2618 C C . PHE A 1 334 ? 14.036 0.742 -21.669 1.00 97.31 334 PHE A C 1
ATOM 2620 O O . PHE A 1 334 ? 13.932 0.571 -22.884 1.00 97.31 334 PHE A O 1
ATOM 2627 N N . TYR A 1 335 ? 13.329 0.033 -20.785 1.00 97.81 335 TYR A N 1
ATOM 2628 C CA . TYR A 1 335 ? 12.366 -1.002 -21.164 1.00 97.81 335 TYR A CA 1
ATOM 2629 C C . TYR A 1 335 ? 11.306 -0.467 -22.142 1.00 97.81 335 TYR A C 1
ATOM 2631 O O . TYR A 1 335 ? 11.077 -1.058 -23.194 1.00 97.81 335 TYR A O 1
ATOM 2639 N N . MET A 1 336 ? 10.719 0.700 -21.859 1.00 98.00 336 MET A N 1
ATOM 2640 C CA . MET A 1 336 ? 9.652 1.297 -22.672 1.00 98.00 336 MET A CA 1
ATOM 2641 C C . MET A 1 336 ? 10.086 1.759 -24.078 1.00 98.00 336 MET A C 1
ATOM 2643 O O . MET A 1 336 ? 9.214 1.949 -24.925 1.00 98.00 336 MET A O 1
ATOM 2647 N N . LYS A 1 337 ? 11.391 1.909 -24.368 1.00 97.88 337 LYS A N 1
ATOM 2648 C CA . LYS A 1 337 ? 11.888 2.221 -25.729 1.00 97.88 337 LYS A CA 1
ATOM 2649 C C . LYS A 1 337 ? 11.661 1.072 -26.714 1.00 97.88 337 LYS A C 1
ATOM 2651 O O . LYS A 1 337 ? 11.302 1.321 -27.861 1.00 97.88 337 LYS A O 1
ATOM 2656 N N . ASP A 1 338 ? 11.880 -0.163 -26.269 1.00 97.12 338 ASP A N 1
ATOM 2657 C CA . ASP A 1 338 ? 11.593 -1.384 -27.025 1.00 97.12 338 ASP A CA 1
ATOM 2658 C C . ASP A 1 338 ? 11.342 -2.549 -26.048 1.00 97.12 338 ASP A C 1
ATOM 2660 O O . ASP A 1 338 ? 12.261 -3.315 -25.743 1.00 97.12 338 ASP A O 1
ATOM 2664 N N . PRO A 1 339 ? 10.096 -2.720 -25.563 1.00 96.50 339 PRO A N 1
ATOM 2665 C CA . PRO A 1 339 ? 9.753 -3.787 -24.623 1.00 96.50 339 PRO A CA 1
ATOM 2666 C C . PRO A 1 339 ? 10.054 -5.196 -25.139 1.00 96.50 339 PRO A C 1
ATOM 2668 O O . PRO A 1 339 ? 10.233 -6.112 -24.342 1.00 96.50 339 PRO A O 1
ATOM 2671 N N . LYS A 1 340 ? 10.105 -5.395 -26.464 1.00 94.75 340 LYS A N 1
ATOM 2672 C CA . LYS A 1 340 ? 10.389 -6.703 -27.058 1.00 94.75 340 LYS A CA 1
ATOM 2673 C C . LYS A 1 340 ? 11.864 -7.049 -26.888 1.00 94.75 340 LYS A C 1
ATOM 2675 O O . LYS A 1 340 ? 12.172 -8.123 -26.374 1.00 94.75 340 LYS A O 1
ATOM 2680 N N . THR A 1 341 ? 12.753 -6.143 -27.288 1.00 94.94 341 THR A N 1
ATOM 2681 C CA . THR A 1 341 ? 14.208 -6.345 -27.194 1.00 94.94 341 THR A CA 1
ATOM 2682 C C . THR A 1 341 ? 14.708 -6.239 -25.751 1.00 94.94 341 THR A C 1
ATOM 2684 O O . THR A 1 341 ? 15.609 -6.977 -25.362 1.00 94.94 341 THR A O 1
ATOM 2687 N N . ASN A 1 342 ? 14.085 -5.388 -24.930 1.00 95.38 342 ASN A N 1
ATOM 2688 C CA . ASN A 1 342 ? 14.546 -5.079 -23.572 1.00 95.38 342 ASN A CA 1
ATOM 2689 C C . ASN A 1 342 ? 13.862 -5.917 -22.471 1.00 95.38 342 ASN A C 1
ATOM 2691 O O . ASN A 1 342 ? 14.127 -5.700 -21.293 1.00 95.38 342 ASN A O 1
ATOM 2695 N N . SER A 1 343 ? 13.022 -6.893 -22.835 1.00 91.62 343 SER A N 1
ATOM 2696 C CA . SER A 1 343 ? 12.356 -7.827 -21.901 1.00 91.62 343 SER A CA 1
ATOM 2697 C C . SER A 1 343 ? 13.314 -8.625 -21.008 1.00 91.62 343 SER A C 1
ATOM 2699 O O . SER A 1 343 ? 12.958 -8.971 -19.886 1.00 91.62 343 SER A O 1
ATOM 2701 N N . LEU A 1 344 ? 14.536 -8.873 -21.488 1.00 88.88 344 LEU A N 1
ATOM 2702 C CA . LEU A 1 344 ? 15.617 -9.557 -20.770 1.00 88.88 344 LEU A CA 1
ATOM 2703 C C . LEU A 1 344 ? 16.820 -8.625 -20.528 1.00 88.88 344 LEU A C 1
ATOM 2705 O O . LEU A 1 344 ? 17.967 -9.067 -20.585 1.00 88.88 344 LEU A O 1
ATOM 2709 N N . MET A 1 345 ? 16.578 -7.323 -20.325 1.00 92.94 345 MET A N 1
ATOM 2710 C CA . MET A 1 345 ? 17.652 -6.364 -20.041 1.00 92.94 345 MET A CA 1
ATOM 2711 C C . MET A 1 345 ? 18.414 -6.707 -18.752 1.00 92.94 345 MET A C 1
ATOM 2713 O O . MET A 1 345 ? 17.832 -7.200 -17.785 1.00 92.94 345 MET A O 1
ATOM 2717 N N . ASP A 1 346 ? 19.707 -6.381 -18.740 1.00 92.19 346 ASP A N 1
ATOM 2718 C CA . ASP A 1 346 ? 20.560 -6.450 -17.556 1.00 92.19 346 ASP A CA 1
ATOM 2719 C C . ASP A 1 346 ? 20.879 -5.040 -17.045 1.00 92.19 346 ASP A C 1
ATOM 2721 O O . ASP A 1 346 ? 21.442 -4.202 -17.754 1.00 92.19 346 ASP A O 1
ATOM 2725 N N . TRP A 1 347 ? 20.479 -4.790 -15.804 1.00 93.25 347 TRP A N 1
ATOM 2726 C CA . TRP A 1 347 ? 20.656 -3.557 -15.049 1.00 93.25 347 TRP A CA 1
ATOM 2727 C C . TRP A 1 347 ? 21.579 -3.751 -13.836 1.00 93.25 347 TRP A C 1
ATOM 2729 O O . TRP A 1 347 ? 21.872 -2.781 -13.140 1.00 93.25 347 TRP A O 1
ATOM 2739 N N . SER A 1 348 ? 22.050 -4.977 -13.571 1.00 88.12 348 SER A N 1
ATOM 2740 C CA . SER A 1 348 ? 22.786 -5.351 -12.348 1.00 88.12 348 SER A CA 1
ATOM 2741 C C . SER A 1 348 ? 24.070 -4.543 -12.117 1.00 88.12 348 SER A C 1
ATOM 2743 O O . SER A 1 348 ? 24.473 -4.324 -10.977 1.00 88.12 348 SER A O 1
ATOM 2745 N N . ALA A 1 349 ? 24.693 -4.057 -13.195 1.00 87.19 349 ALA A N 1
ATOM 2746 C CA . ALA A 1 349 ? 25.904 -3.241 -13.159 1.00 87.19 349 ALA A CA 1
ATOM 2747 C C . ALA A 1 349 ? 25.660 -1.734 -12.917 1.00 87.19 349 ALA A C 1
ATOM 2749 O O . ALA A 1 349 ? 26.627 -0.975 -12.833 1.00 87.19 349 ALA A O 1
ATOM 2750 N N . GLN A 1 350 ? 24.405 -1.271 -12.839 1.00 88.00 350 GLN A N 1
ATOM 2751 C CA . GLN A 1 350 ? 24.091 0.148 -12.645 1.00 88.00 350 GLN A CA 1
ATOM 2752 C C . GLN A 1 350 ? 24.171 0.537 -11.163 1.00 88.00 350 GLN A C 1
ATOM 2754 O O . GLN A 1 350 ? 23.573 -0.102 -10.298 1.00 88.00 350 GLN A O 1
ATOM 2759 N N . SER A 1 351 ? 24.884 1.625 -10.860 1.00 83.00 351 SER A N 1
ATOM 2760 C CA . SER A 1 351 ? 25.134 2.083 -9.481 1.00 83.00 351 SER A CA 1
ATOM 2761 C C . SER A 1 351 ? 23.880 2.549 -8.732 1.00 83.00 351 SER A C 1
ATOM 2763 O O . SER A 1 351 ? 23.897 2.633 -7.507 1.00 83.00 351 SER A O 1
ATOM 2765 N N . ASN A 1 352 ? 22.800 2.838 -9.458 1.00 87.25 352 ASN A N 1
ATOM 2766 C CA . ASN A 1 352 ? 21.495 3.254 -8.952 1.00 87.25 352 ASN A CA 1
ATOM 2767 C C . ASN A 1 352 ? 20.427 2.148 -9.082 1.00 87.25 352 ASN A C 1
ATOM 2769 O O . ASN A 1 352 ? 19.248 2.470 -9.211 1.00 87.25 352 ASN A O 1
ATOM 2773 N N . PHE A 1 353 ? 20.807 0.861 -9.066 1.00 91.19 353 PHE A N 1
ATOM 2774 C CA . PHE A 1 353 ? 19.852 -0.256 -9.128 1.00 91.19 353 PHE A CA 1
ATOM 2775 C C . PHE A 1 353 ? 18.710 -0.075 -8.104 1.00 91.19 353 PHE A C 1
ATOM 2777 O O . PHE A 1 353 ? 18.999 0.093 -6.915 1.00 91.19 353 PHE A O 1
ATOM 2784 N N . PRO A 1 354 ? 17.430 -0.105 -8.522 1.00 94.31 354 PRO A N 1
ATOM 2785 C CA . PRO A 1 354 ? 16.321 0.195 -7.628 1.00 94.31 354 PRO A CA 1
ATOM 2786 C C . PRO A 1 354 ? 16.076 -0.938 -6.628 1.00 94.31 354 PRO A C 1
ATOM 2788 O O . PRO A 1 354 ? 16.000 -2.108 -7.004 1.00 94.31 354 PRO A O 1
ATOM 2791 N N . GLN A 1 355 ? 15.921 -0.596 -5.351 1.00 93.12 355 GLN A N 1
ATOM 2792 C CA . GLN A 1 355 ? 15.689 -1.555 -4.268 1.00 93.12 355 GLN A CA 1
ATOM 2793 C C . GLN A 1 355 ? 14.564 -1.080 -3.342 1.00 93.12 355 GLN A C 1
ATOM 2795 O O . GLN A 1 355 ? 14.406 0.128 -3.149 1.00 93.12 355 GLN A O 1
ATOM 2800 N N . PRO A 1 356 ? 13.777 -1.997 -2.752 1.00 94.44 356 PRO A N 1
ATOM 2801 C CA . PRO A 1 356 ? 12.731 -1.623 -1.813 1.00 94.44 356 PRO A CA 1
ATOM 2802 C C . PRO A 1 356 ? 13.326 -1.047 -0.519 1.00 94.44 356 PRO A C 1
ATOM 2804 O O . PRO A 1 356 ? 14.215 -1.640 0.088 1.00 94.44 356 PRO A O 1
ATOM 2807 N N . ASP A 1 357 ? 12.805 0.096 -0.077 1.00 94.81 357 ASP A N 1
ATOM 2808 C CA . ASP A 1 357 ? 13.184 0.757 1.174 1.00 94.81 357 ASP A CA 1
ATOM 2809 C C . ASP A 1 357 ? 12.037 0.701 2.186 1.00 94.81 357 ASP A C 1
ATOM 2811 O O . ASP A 1 357 ? 11.191 1.593 2.297 1.00 94.81 357 ASP A O 1
ATOM 2815 N N . TYR A 1 358 ? 12.023 -0.391 2.944 1.00 94.69 358 TYR A N 1
ATOM 2816 C CA . TYR A 1 358 ? 11.054 -0.624 4.009 1.00 94.69 358 TYR A CA 1
ATOM 2817 C C . TYR A 1 358 ? 11.244 0.314 5.209 1.00 94.69 358 TYR A C 1
ATOM 2819 O O . TYR A 1 358 ? 10.282 0.592 5.922 1.00 94.69 358 TYR A O 1
ATOM 2827 N N . VAL A 1 359 ? 12.457 0.832 5.443 1.00 89.94 359 VAL A N 1
ATOM 2828 C CA . VAL A 1 359 ? 12.750 1.691 6.602 1.00 89.94 359 VAL A CA 1
ATOM 2829 C C . VAL A 1 359 ? 12.175 3.086 6.382 1.00 89.94 359 VAL A C 1
ATOM 2831 O O . VAL A 1 359 ? 11.501 3.611 7.272 1.00 89.94 359 VAL A O 1
ATOM 2834 N N . SER A 1 360 ? 12.384 3.667 5.198 1.00 89.62 360 SER A N 1
ATOM 2835 C CA . SER A 1 360 ? 11.777 4.949 4.831 1.00 89.62 360 SER A CA 1
ATOM 2836 C C . SER A 1 360 ? 10.266 4.818 4.660 1.00 89.62 360 SER A C 1
ATOM 2838 O O . SER A 1 360 ? 9.540 5.659 5.182 1.00 89.62 360 SER A O 1
ATOM 2840 N N . ALA A 1 361 ? 9.764 3.739 4.044 1.00 93.44 361 ALA A N 1
ATOM 2841 C CA . ALA A 1 361 ? 8.321 3.489 3.980 1.00 93.44 361 ALA A CA 1
ATOM 2842 C C . ALA A 1 361 ? 7.691 3.410 5.387 1.00 93.44 361 ALA A C 1
ATOM 2844 O O . ALA A 1 361 ? 6.642 4.009 5.640 1.00 93.44 361 ALA A O 1
ATOM 2845 N N . MET A 1 362 ? 8.355 2.736 6.335 1.00 93.69 362 MET A N 1
ATOM 2846 C CA . MET A 1 362 ? 7.858 2.614 7.706 1.00 93.69 362 MET A CA 1
ATOM 2847 C C . MET A 1 362 ? 7.846 3.966 8.427 1.00 93.69 362 MET A C 1
ATOM 2849 O O . MET A 1 362 ? 6.848 4.329 9.050 1.00 93.69 362 MET A O 1
ATOM 2853 N N . ARG A 1 363 ? 8.958 4.707 8.360 1.00 89.06 363 ARG A N 1
ATOM 2854 C CA . ARG A 1 363 ? 9.168 5.943 9.131 1.00 89.06 363 ARG A CA 1
ATOM 2855 C C . ARG A 1 363 ? 8.495 7.171 8.525 1.00 89.06 363 ARG A C 1
ATOM 2857 O O . ARG A 1 363 ? 8.062 8.037 9.278 1.00 89.06 363 ARG A O 1
ATOM 2864 N N . GLU A 1 364 ? 8.405 7.254 7.200 1.00 87.00 364 GLU A N 1
ATOM 2865 C CA . GLU A 1 364 ? 7.849 8.415 6.493 1.00 87.00 364 GLU A CA 1
ATOM 2866 C C . GLU A 1 364 ? 6.389 8.219 6.043 1.00 87.00 364 GLU A C 1
ATOM 2868 O O . GLU A 1 364 ? 5.719 9.211 5.775 1.00 87.00 364 GLU A O 1
ATOM 2873 N N . SER A 1 365 ? 5.861 6.983 6.023 1.00 91.81 365 SER A N 1
ATOM 2874 C CA . SER A 1 365 ? 4.439 6.701 5.741 1.00 91.81 365 SER A CA 1
ATOM 2875 C C . SER A 1 365 ? 3.731 5.976 6.890 1.00 91.81 365 SER A C 1
ATOM 2877 O O . SER A 1 365 ? 2.892 6.577 7.561 1.00 91.81 365 SER A O 1
ATOM 2879 N N . LEU A 1 366 ? 4.047 4.701 7.147 1.00 95.19 366 LEU A N 1
ATOM 2880 C CA . LEU A 1 366 ? 3.236 3.836 8.021 1.00 95.19 366 LEU A CA 1
ATOM 2881 C C . LEU A 1 366 ? 3.080 4.390 9.449 1.00 95.19 366 LEU A C 1
ATOM 2883 O O . LEU A 1 366 ? 1.962 4.472 9.957 1.00 95.19 366 LEU A O 1
ATOM 2887 N N . VAL A 1 367 ? 4.179 4.791 10.095 1.00 93.12 367 VAL A N 1
ATOM 2888 C CA . VAL A 1 367 ? 4.147 5.336 11.462 1.00 93.12 367 VAL A CA 1
ATOM 2889 C C . VAL A 1 367 ? 3.388 6.672 11.525 1.00 93.12 367 VAL A C 1
ATOM 2891 O O . VAL A 1 367 ? 2.447 6.749 12.316 1.00 93.12 367 VAL A O 1
ATOM 2894 N N . PRO A 1 368 ? 3.681 7.691 10.689 1.00 90.44 368 PRO A N 1
ATOM 2895 C CA . PRO A 1 368 ? 2.863 8.903 10.600 1.00 90.44 368 PRO A CA 1
ATOM 2896 C C . PRO A 1 368 ? 1.367 8.636 10.386 1.00 90.44 368 PRO A C 1
ATOM 2898 O O . PRO A 1 368 ? 0.535 9.212 11.086 1.00 90.44 368 PRO A O 1
ATOM 2901 N N . GLN A 1 369 ? 0.998 7.730 9.476 1.00 91.94 369 GLN A N 1
ATOM 2902 C CA . GLN A 1 369 ? -0.410 7.420 9.207 1.00 91.94 369 GLN A CA 1
ATOM 2903 C C . GLN A 1 369 ? -1.107 6.758 10.408 1.00 91.94 369 GLN A C 1
ATOM 2905 O O . GLN A 1 369 ? -2.233 7.131 10.747 1.00 91.94 369 GLN A O 1
ATOM 2910 N N . LEU A 1 370 ? -0.432 5.837 11.106 1.00 93.25 370 LEU A N 1
ATOM 2911 C CA . LEU A 1 370 ? -0.934 5.255 12.355 1.00 93.25 370 LEU A CA 1
ATOM 2912 C C . LEU A 1 370 ? -1.096 6.300 13.463 1.00 93.25 370 LEU A C 1
ATOM 2914 O O . LEU A 1 370 ? -2.081 6.264 14.198 1.00 93.25 370 LEU A O 1
ATOM 2918 N N . ILE A 1 371 ? -0.159 7.242 13.569 1.00 89.56 371 ILE A N 1
ATOM 2919 C CA . ILE A 1 371 ? -0.223 8.331 14.543 1.00 89.56 371 ILE A CA 1
ATOM 2920 C C . ILE A 1 371 ? -1.416 9.246 14.257 1.00 89.56 371 ILE A C 1
ATOM 2922 O O . ILE A 1 371 ? -2.213 9.480 15.163 1.00 89.56 371 ILE A O 1
ATOM 2926 N N . PHE A 1 372 ? -1.569 9.755 13.033 1.00 86.38 372 PHE A N 1
ATOM 2927 C CA . PHE A 1 372 ? -2.575 10.783 12.741 1.00 86.38 372 PHE A CA 1
ATOM 2928 C C . PHE A 1 372 ? -3.963 10.201 12.501 1.00 86.38 372 PHE A C 1
ATOM 2930 O O . PHE A 1 372 ? -4.916 10.557 13.191 1.00 86.38 372 PHE A O 1
ATOM 2937 N N . LYS A 1 373 ? -4.078 9.258 11.567 1.00 92.12 373 LYS A N 1
ATOM 2938 C CA . LYS A 1 373 ? -5.363 8.662 11.194 1.00 92.12 373 LYS A CA 1
ATOM 2939 C C . LYS A 1 373 ? -5.755 7.554 12.171 1.00 92.12 373 LYS A C 1
ATOM 2941 O O . LYS A 1 373 ? -6.883 7.511 12.659 1.00 92.12 373 LYS A O 1
ATOM 2946 N N . GLY A 1 374 ? -4.799 6.683 12.502 1.00 93.38 374 GLY A N 1
ATOM 2947 C CA . GLY A 1 374 ? -5.018 5.542 13.391 1.00 93.38 374 GLY A CA 1
ATOM 2948 C C . GLY A 1 374 ? -5.445 5.944 14.807 1.00 93.38 374 GLY A C 1
ATOM 2949 O O . GLY A 1 374 ? -6.366 5.332 15.343 1.00 93.38 374 GLY A O 1
ATOM 2950 N N . SER A 1 375 ? -4.874 7.009 15.386 1.00 90.44 375 SER A N 1
ATOM 2951 C CA . SER A 1 375 ? -5.299 7.500 16.711 1.00 90.44 375 SER A CA 1
ATOM 2952 C C . SER A 1 375 ? -6.735 8.030 16.713 1.00 90.44 375 SER A C 1
ATOM 2954 O O . SER A 1 375 ? -7.469 7.791 17.671 1.00 90.44 375 SER A O 1
ATOM 2956 N N . ILE A 1 376 ? -7.167 8.707 15.640 1.00 90.56 376 ILE A N 1
ATOM 2957 C CA . ILE A 1 376 ? -8.554 9.175 15.494 1.00 90.56 376 ILE A CA 1
ATOM 2958 C C . ILE A 1 376 ? -9.500 7.969 15.416 1.00 90.56 376 ILE A C 1
ATOM 2960 O O . ILE A 1 376 ? -10.437 7.879 16.211 1.00 90.56 376 ILE A O 1
ATOM 2964 N N . LEU A 1 377 ? -9.209 6.998 14.543 1.00 95.38 377 LEU A N 1
ATOM 2965 C CA . LEU A 1 377 ? -9.988 5.759 14.421 1.00 95.38 377 LEU A CA 1
ATOM 2966 C C . LEU A 1 377 ? -10.066 4.993 15.752 1.00 95.38 377 LEU A C 1
ATOM 2968 O O . LEU A 1 377 ? -11.152 4.579 16.158 1.00 95.38 377 LEU A O 1
ATOM 2972 N N . ASN A 1 378 ? -8.945 4.863 16.470 1.00 94.25 378 ASN A N 1
ATOM 2973 C CA . ASN A 1 378 ? -8.898 4.206 17.774 1.00 94.25 378 ASN A CA 1
ATOM 2974 C C . ASN A 1 378 ? -9.725 4.959 18.831 1.00 94.25 378 ASN A C 1
ATOM 2976 O O . ASN A 1 378 ? -10.461 4.324 19.583 1.00 94.25 378 ASN A O 1
ATOM 2980 N N . SER A 1 379 ? -9.701 6.299 18.836 1.00 92.88 379 SER A N 1
ATOM 2981 C CA . SER A 1 379 ? -10.534 7.115 19.738 1.00 92.88 379 SER A CA 1
ATOM 2982 C C . SER A 1 379 ? -12.042 6.931 19.507 1.00 92.88 379 SER A C 1
ATOM 2984 O O . SER A 1 379 ? -12.837 7.070 20.435 1.00 92.88 379 SER A O 1
ATOM 2986 N N . TRP A 1 380 ? -12.437 6.572 18.282 1.00 95.00 380 TRP A N 1
ATOM 2987 C CA . TRP A 1 380 ? -13.813 6.238 17.902 1.00 95.00 380 TRP A CA 1
ATOM 2988 C C . TRP A 1 380 ? -14.144 4.744 18.059 1.00 95.00 380 TRP A C 1
ATOM 2990 O O . TRP A 1 380 ? -15.224 4.308 17.651 1.00 95.00 380 TRP A O 1
ATOM 3000 N N . SER A 1 381 ? -13.223 3.952 18.621 1.00 96.06 381 SER A N 1
ATOM 3001 C CA . SER A 1 381 ? -13.301 2.489 18.717 1.00 96.06 381 SER A CA 1
ATOM 3002 C C . SER A 1 381 ? -13.535 1.805 17.362 1.00 96.06 381 SER A C 1
ATOM 3004 O O . SER A 1 381 ? -14.253 0.807 17.276 1.00 96.06 381 SER A O 1
ATOM 3006 N N . LYS A 1 382 ? -12.957 2.353 16.285 1.00 97.56 382 LYS A N 1
ATOM 3007 C CA . LYS A 1 382 ? -13.047 1.809 14.925 1.00 97.56 382 LYS A CA 1
ATOM 3008 C C . LYS A 1 382 ? -11.835 0.959 14.585 1.00 97.56 382 LYS A C 1
ATOM 3010 O O . LYS A 1 382 ? -10.703 1.272 14.950 1.00 97.56 382 LYS A O 1
ATOM 3015 N N . LYS A 1 383 ? -12.106 -0.131 13.871 1.00 97.19 383 LYS A N 1
ATOM 3016 C CA . LYS A 1 383 ? -11.098 -1.073 13.390 1.00 97.19 383 LYS A CA 1
ATOM 3017 C C . LYS A 1 383 ? -10.369 -0.515 12.172 1.00 97.19 383 LYS A C 1
ATOM 3019 O O . LYS A 1 383 ? -10.980 0.103 11.299 1.00 97.19 383 LYS A O 1
ATOM 3024 N N . LEU A 1 384 ? -9.077 -0.814 12.109 1.00 98.62 384 LEU A N 1
ATOM 3025 C CA . LEU A 1 384 ? -8.196 -0.500 10.992 1.00 98.62 384 LEU A CA 1
ATOM 3026 C C . LEU A 1 384 ? -7.714 -1.802 10.337 1.00 98.62 384 LEU A C 1
ATOM 3028 O O . LEU A 1 384 ? -7.278 -2.727 11.018 1.00 98.62 384 LEU A O 1
ATOM 3032 N N . ALA A 1 385 ? -7.771 -1.879 9.016 1.00 98.75 385 ALA A N 1
ATOM 3033 C CA . ALA A 1 385 ? -7.064 -2.884 8.235 1.00 98.75 385 ALA A CA 1
ATOM 3034 C C . ALA A 1 385 ? -5.836 -2.240 7.582 1.00 98.75 385 ALA A C 1
ATOM 3036 O O . ALA A 1 385 ? -5.901 -1.106 7.114 1.00 98.75 385 ALA A O 1
ATOM 3037 N N . ILE A 1 386 ? -4.725 -2.966 7.526 1.00 98.75 386 ILE A N 1
ATOM 3038 C CA . ILE A 1 386 ? -3.520 -2.545 6.810 1.00 98.75 386 ILE A CA 1
ATOM 3039 C C . ILE A 1 386 ? -3.220 -3.608 5.764 1.00 98.75 386 ILE A C 1
ATOM 3041 O O . ILE A 1 386 ? -2.991 -4.764 6.117 1.00 98.75 386 ILE A O 1
ATOM 3045 N N . SER A 1 387 ? -3.246 -3.221 4.490 1.00 98.75 387 SER A N 1
ATOM 3046 C CA . SER A 1 387 ? -2.859 -4.089 3.373 1.00 98.75 387 SER A CA 1
ATOM 3047 C C . SER A 1 387 ? -1.395 -3.841 3.035 1.00 98.75 387 SER A C 1
ATOM 3049 O O . SER A 1 387 ? -1.029 -2.717 2.693 1.00 98.75 387 SER A O 1
ATOM 3051 N N . ILE A 1 388 ? -0.556 -4.867 3.174 1.00 98.62 388 ILE A N 1
ATOM 3052 C CA . ILE A 1 388 ? 0.905 -4.735 3.117 1.00 98.62 388 ILE A CA 1
ATOM 3053 C C . ILE A 1 388 ? 1.556 -5.912 2.381 1.00 98.62 388 ILE A C 1
ATOM 3055 O O . ILE A 1 388 ? 1.067 -7.041 2.427 1.00 98.62 388 ILE A O 1
ATOM 3059 N N . ASP A 1 389 ? 2.666 -5.641 1.699 1.00 97.88 389 ASP A N 1
ATOM 3060 C CA . ASP A 1 389 ? 3.511 -6.647 1.046 1.00 97.88 389 ASP A CA 1
ATOM 3061 C C . ASP A 1 389 ? 4.202 -7.542 2.093 1.00 97.88 389 ASP A C 1
ATOM 3063 O O . ASP A 1 389 ? 4.673 -7.049 3.120 1.00 97.88 389 ASP A O 1
ATOM 3067 N N . ARG A 1 390 ? 4.294 -8.854 1.843 1.00 97.19 390 ARG A N 1
ATOM 3068 C CA . ARG A 1 390 ? 4.947 -9.832 2.730 1.00 97.19 390 ARG A CA 1
ATOM 3069 C C . ARG A 1 390 ? 6.372 -9.421 3.081 1.00 97.19 390 ARG A C 1
ATOM 3071 O O . ARG A 1 390 ? 6.727 -9.447 4.254 1.00 97.19 390 ARG A O 1
ATOM 3078 N N . SER A 1 391 ? 7.162 -9.019 2.093 1.00 95.44 391 SER A N 1
ATOM 3079 C CA . SER A 1 391 ? 8.567 -8.645 2.273 1.00 95.44 391 SER A CA 1
ATOM 3080 C C . SER A 1 391 ? 8.706 -7.360 3.093 1.00 95.44 391 SER A C 1
ATOM 3082 O O . SER A 1 391 ? 9.656 -7.215 3.858 1.00 95.44 391 SER A O 1
ATOM 3084 N N . TYR A 1 392 ? 7.734 -6.449 2.976 1.00 97.12 392 TYR A N 1
ATOM 3085 C CA . TYR A 1 392 ? 7.669 -5.244 3.801 1.00 97.12 392 TYR A CA 1
ATOM 3086 C C . TYR A 1 392 ? 7.236 -5.573 5.239 1.00 97.12 392 TYR A C 1
ATOM 3088 O O . TYR A 1 392 ? 7.887 -5.137 6.185 1.00 97.12 392 TYR A O 1
ATOM 3096 N N . PHE A 1 393 ? 6.205 -6.402 5.435 1.00 97.75 393 PHE A N 1
ATOM 3097 C CA . PHE A 1 393 ? 5.787 -6.830 6.774 1.00 97.75 393 PHE A CA 1
ATOM 3098 C C . PHE A 1 393 ? 6.897 -7.595 7.516 1.00 97.75 393 PHE A C 1
ATOM 3100 O O . PHE A 1 393 ? 7.130 -7.343 8.695 1.00 97.75 393 PHE A O 1
ATOM 3107 N N . GLU A 1 394 ? 7.622 -8.480 6.823 1.00 95.50 394 GLU A N 1
ATOM 3108 C CA . GLU A 1 394 ? 8.780 -9.221 7.353 1.00 95.50 394 GLU A CA 1
ATOM 3109 C C . GLU A 1 394 ? 9.948 -8.304 7.778 1.00 95.50 394 GLU A C 1
ATOM 3111 O O . GLU A 1 394 ? 10.781 -8.718 8.583 1.00 95.50 394 GLU A O 1
ATOM 3116 N N . ALA A 1 395 ? 10.003 -7.062 7.281 1.00 94.00 395 ALA A N 1
ATOM 3117 C CA . ALA A 1 395 ? 11.001 -6.058 7.653 1.00 94.00 395 ALA A CA 1
ATOM 3118 C C . ALA A 1 395 ? 10.577 -5.149 8.828 1.00 94.00 395 ALA A C 1
ATOM 3120 O O . ALA A 1 395 ? 11.381 -4.334 9.290 1.00 94.00 395 ALA A O 1
ATOM 3121 N N . LEU A 1 396 ? 9.336 -5.259 9.320 1.00 95.25 396 LEU A N 1
ATOM 3122 C CA . LEU A 1 396 ? 8.873 -4.498 10.484 1.00 95.25 396 LEU A CA 1
ATOM 3123 C C . LEU A 1 396 ? 9.443 -5.073 11.799 1.00 95.25 396 LEU A C 1
ATOM 3125 O O . LEU A 1 396 ? 9.686 -6.277 11.905 1.00 95.25 396 LEU A O 1
ATOM 3129 N N . PRO A 1 397 ? 9.599 -4.247 12.852 1.00 92.69 397 PRO A N 1
ATOM 3130 C CA . PRO A 1 397 ? 9.788 -4.734 14.216 1.00 92.69 397 PRO A CA 1
ATOM 3131 C C . PRO A 1 397 ? 8.710 -5.749 14.626 1.00 92.69 397 PRO A C 1
ATOM 3133 O O . PRO A 1 397 ? 7.542 -5.597 14.269 1.00 92.69 397 PRO A O 1
ATOM 3136 N N . ASN A 1 398 ? 9.086 -6.743 15.439 1.00 91.38 398 ASN A N 1
ATOM 3137 C CA . ASN A 1 398 ? 8.169 -7.779 15.927 1.00 91.38 398 ASN A CA 1
ATOM 3138 C C . ASN A 1 398 ? 6.919 -7.173 16.589 1.00 91.38 398 ASN A C 1
ATOM 3140 O O . ASN A 1 398 ? 6.985 -6.620 17.690 1.00 91.38 398 ASN A O 1
ATOM 3144 N N . LEU A 1 399 ? 5.769 -7.328 15.934 1.00 95.88 399 LEU A N 1
ATOM 3145 C CA . LEU A 1 399 ? 4.471 -6.931 16.468 1.00 95.88 399 LEU A CA 1
ATOM 3146 C C . LEU A 1 399 ? 3.921 -8.022 17.395 1.00 95.88 399 LEU A C 1
ATOM 3148 O O . LEU A 1 399 ? 4.079 -9.211 17.125 1.00 95.88 399 LEU A O 1
ATOM 3152 N N . VAL A 1 400 ? 3.251 -7.625 18.479 1.00 95.88 400 VAL A N 1
ATOM 3153 C CA . VAL A 1 400 ? 2.626 -8.564 19.424 1.00 95.88 400 VAL A CA 1
ATOM 3154 C C . VAL A 1 400 ? 1.255 -8.994 18.882 1.00 95.88 400 VAL A C 1
ATOM 3156 O O . VAL A 1 400 ? 0.368 -8.139 18.786 1.00 95.88 400 VAL A O 1
ATOM 3159 N N . PRO A 1 401 ? 1.055 -10.278 18.522 1.00 98.31 401 PRO A N 1
ATOM 3160 C CA . PRO A 1 401 ? -0.227 -10.753 18.022 1.00 98.31 401 PRO A CA 1
ATOM 3161 C C . PRO A 1 401 ? -1.252 -10.919 19.153 1.00 98.31 401 PRO A C 1
ATOM 3163 O O . PRO A 1 401 ? -0.900 -11.232 20.291 1.00 98.31 401 PRO A O 1
ATOM 3166 N N . VAL A 1 402 ? -2.531 -10.753 18.818 1.00 98.69 402 VAL A N 1
ATOM 3167 C CA . VAL A 1 402 ? -3.693 -11.038 19.678 1.00 98.69 402 VAL A CA 1
ATOM 3168 C C . VAL A 1 402 ? -4.759 -11.816 18.900 1.00 98.69 402 VAL A C 1
ATOM 3170 O O . VAL A 1 402 ? -4.656 -11.977 17.687 1.00 98.69 402 VAL A O 1
ATOM 3173 N N . GLU A 1 403 ? -5.804 -12.287 19.577 1.00 98.44 403 GLU A N 1
ATOM 3174 C CA . GLU A 1 403 ? -6.945 -12.927 18.915 1.00 98.44 403 GLU A CA 1
ATOM 3175 C C . GLU A 1 403 ? -7.769 -11.931 18.082 1.00 98.44 403 GLU A C 1
ATOM 3177 O O . GLU A 1 403 ? -7.907 -10.761 18.443 1.00 98.44 403 GLU A O 1
ATOM 3182 N N . LYS A 1 404 ? -8.393 -12.403 16.990 1.00 98.00 404 LYS A N 1
ATOM 3183 C CA . LYS A 1 404 ? -9.187 -11.568 16.057 1.00 98.00 404 LYS A CA 1
ATOM 3184 C C . LYS A 1 404 ? -10.251 -10.710 16.755 1.00 98.00 404 LYS A C 1
ATOM 3186 O O . LYS A 1 404 ? -10.503 -9.580 16.343 1.00 98.00 404 LYS A O 1
ATOM 3191 N N . GLN A 1 405 ? -10.890 -11.255 17.789 1.00 96.81 405 GLN A N 1
ATOM 3192 C CA . GLN A 1 405 ? -11.942 -10.582 18.563 1.00 96.81 405 GLN A CA 1
ATOM 3193 C C . GLN A 1 405 ? -11.412 -9.413 19.410 1.00 96.81 405 GLN A C 1
ATOM 3195 O O . GLN A 1 405 ? -12.137 -8.455 19.659 1.00 96.81 405 GLN A O 1
ATOM 3200 N N . ASP A 1 406 ? -10.145 -9.488 19.822 1.00 97.75 406 ASP A N 1
ATOM 3201 C CA . ASP A 1 406 ? -9.460 -8.483 20.629 1.00 97.75 406 ASP A CA 1
ATOM 3202 C C . ASP A 1 406 ? -8.723 -7.454 19.759 1.00 97.75 406 ASP A C 1
ATOM 3204 O O . ASP A 1 406 ? -8.224 -6.454 20.273 1.00 97.75 406 ASP A O 1
ATOM 3208 N N . ALA A 1 407 ? -8.633 -7.676 18.452 1.00 98.38 407 ALA A N 1
ATOM 3209 C CA . ALA A 1 407 ? -7.817 -6.875 17.555 1.00 98.38 407 ALA A CA 1
ATOM 3210 C C . ALA A 1 407 ? -8.441 -5.509 17.230 1.00 98.38 407 ALA A C 1
ATOM 3212 O O . ALA A 1 407 ? -9.626 -5.396 16.909 1.00 98.38 407 ALA A O 1
ATOM 3213 N N . GLU A 1 408 ? -7.600 -4.478 17.243 1.00 98.50 408 GLU A N 1
ATOM 3214 C CA . GLU A 1 408 ? -7.936 -3.126 16.774 1.00 98.50 408 GLU A CA 1
ATOM 3215 C C . GLU A 1 408 ? -7.390 -2.899 15.356 1.00 98.50 408 GLU A C 1
ATOM 3217 O O . GLU A 1 408 ? -8.006 -2.189 14.559 1.00 98.50 408 GLU A O 1
ATOM 3222 N N . ILE A 1 409 ? -6.267 -3.555 15.032 1.00 98.75 409 ILE A N 1
ATOM 3223 C CA . ILE A 1 409 ? -5.656 -3.578 13.703 1.00 98.75 409 ILE A CA 1
ATOM 3224 C C . ILE A 1 409 ? -5.625 -5.019 13.176 1.00 98.75 409 ILE A C 1
ATOM 3226 O O . ILE A 1 409 ? -5.224 -5.939 13.895 1.00 98.75 409 ILE A O 1
ATOM 3230 N N . ALA A 1 410 ? -5.985 -5.206 11.906 1.00 98.81 410 ALA A N 1
ATOM 3231 C CA . ALA A 1 410 ? -5.688 -6.416 11.143 1.00 98.81 410 ALA A CA 1
ATOM 3232 C C . ALA A 1 410 ? -4.688 -6.109 10.021 1.00 98.81 410 ALA A C 1
ATOM 3234 O O . ALA A 1 410 ? -4.954 -5.303 9.131 1.00 98.81 410 ALA A O 1
ATOM 3235 N N . TRP A 1 411 ? -3.541 -6.773 10.059 1.00 98.81 411 TRP A N 1
ATOM 3236 C CA . TRP A 1 411 ? -2.510 -6.736 9.031 1.00 98.81 411 TRP A CA 1
ATOM 3237 C C . TRP A 1 411 ? -2.800 -7.838 8.026 1.00 98.81 411 TRP A C 1
ATOM 3239 O O . TRP A 1 411 ? -2.535 -9.011 8.293 1.00 98.81 411 TRP A O 1
ATOM 3249 N N . PHE A 1 412 ? -3.365 -7.464 6.885 1.00 98.81 412 PHE A N 1
ATOM 3250 C CA . PHE A 1 412 ? -3.557 -8.362 5.760 1.00 98.81 412 PHE A CA 1
ATOM 3251 C C . PHE A 1 412 ? -2.284 -8.347 4.921 1.00 98.81 412 PHE A C 1
ATOM 3253 O O . PHE A 1 412 ? -1.930 -7.341 4.303 1.00 9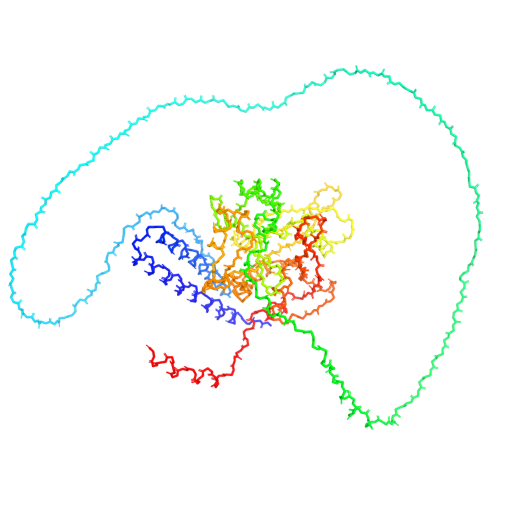8.81 412 PHE A O 1
ATOM 3260 N N . ILE A 1 413 ? -1.563 -9.462 4.971 1.00 98.69 413 ILE A N 1
ATOM 3261 C CA . ILE A 1 413 ? -0.241 -9.603 4.375 1.00 98.69 413 ILE A CA 1
ATOM 3262 C C . ILE A 1 413 ? -0.425 -10.297 3.031 1.00 98.69 413 ILE A C 1
ATOM 3264 O O . ILE A 1 413 ? -0.966 -11.404 2.987 1.00 98.69 413 ILE A O 1
ATOM 3268 N N . TYR A 1 414 ? 0.029 -9.667 1.952 1.00 98.56 414 TYR A N 1
ATOM 3269 C CA . TYR A 1 414 ? -0.113 -10.159 0.582 1.00 98.56 414 TYR A CA 1
ATOM 3270 C C . TYR A 1 414 ? 1.240 -10.459 -0.057 1.00 98.56 414 TYR A C 1
ATOM 3272 O O . TYR A 1 414 ? 2.254 -9.873 0.307 1.00 98.56 414 TYR A O 1
ATOM 3280 N N . ASP A 1 415 ? 1.246 -11.361 -1.027 1.00 96.88 415 ASP A N 1
ATOM 3281 C CA . ASP A 1 415 ? 2.393 -11.645 -1.889 1.00 96.88 415 ASP A CA 1
ATOM 3282 C C . ASP A 1 415 ? 1.942 -11.611 -3.359 1.00 96.88 415 ASP A C 1
ATOM 3284 O O . ASP A 1 415 ? 0.744 -11.727 -3.649 1.00 96.88 415 ASP A O 1
ATOM 3288 N N . LEU A 1 416 ? 2.892 -11.451 -4.278 1.00 97.62 416 LEU A N 1
ATOM 3289 C CA . LEU A 1 416 ? 2.666 -11.559 -5.718 1.00 97.62 416 LEU A CA 1
ATOM 3290 C C . LEU A 1 416 ? 3.165 -12.922 -6.201 1.00 97.62 416 LEU A C 1
ATOM 3292 O O . LEU A 1 416 ? 4.356 -13.123 -6.449 1.00 97.62 416 LEU A O 1
ATOM 3296 N N . GLU A 1 417 ? 2.247 -13.871 -6.368 1.00 95.12 417 GLU A N 1
ATOM 3297 C CA . GLU A 1 417 ? 2.590 -15.198 -6.879 1.00 95.12 417 GLU A CA 1
ATOM 3298 C C . GLU A 1 417 ? 2.616 -15.200 -8.409 1.00 95.12 417 GLU A C 1
ATOM 3300 O O . GLU A 1 417 ? 1.642 -14.818 -9.058 1.00 95.12 417 GLU A O 1
ATOM 3305 N N . LEU A 1 418 ? 3.725 -15.660 -8.999 1.00 94.31 418 LEU A N 1
ATOM 3306 C CA . LEU A 1 418 ? 3.828 -15.829 -10.447 1.00 94.31 418 LEU A CA 1
ATOM 3307 C C . LEU A 1 418 ? 3.019 -17.055 -10.887 1.00 94.31 418 LEU A C 1
ATOM 3309 O O . LEU A 1 418 ? 3.353 -18.191 -10.545 1.00 94.31 418 LEU A O 1
ATOM 3313 N N . VAL A 1 419 ? 1.978 -16.824 -11.679 1.00 93.75 419 VAL A N 1
ATOM 3314 C CA . VAL A 1 419 ? 1.121 -17.859 -12.256 1.00 93.75 419 VAL A CA 1
ATOM 3315 C C . VAL A 1 419 ? 1.412 -17.999 -13.745 1.00 93.75 419 VAL A C 1
ATOM 3317 O O . VAL A 1 419 ? 1.463 -17.017 -14.487 1.00 93.75 419 VAL A O 1
ATOM 3320 N N . VAL A 1 420 ? 1.607 -19.247 -14.180 1.00 91.50 420 VAL A N 1
ATOM 3321 C CA . VAL A 1 420 ? 1.957 -19.602 -15.560 1.00 91.50 420 VAL A CA 1
ATOM 3322 C C . VAL A 1 420 ? 0.773 -20.306 -16.221 1.00 91.50 420 VAL A C 1
ATOM 3324 O O . VAL A 1 420 ? 0.494 -21.476 -15.964 1.00 91.50 420 VAL A O 1
ATOM 3327 N N . ASN A 1 421 ? 0.077 -19.583 -17.093 1.00 85.81 421 ASN A N 1
ATOM 3328 C CA . ASN A 1 421 ? -1.090 -20.041 -17.841 1.00 85.81 421 ASN A CA 1
ATOM 3329 C C . ASN A 1 421 ? -0.702 -20.292 -19.308 1.00 85.81 421 ASN A C 1
ATOM 3331 O O . ASN A 1 421 ? -0.896 -19.451 -20.189 1.00 85.81 421 ASN A O 1
ATOM 3335 N N . GLY A 1 422 ? -0.118 -21.465 -19.570 1.00 84.00 422 GLY A N 1
ATOM 3336 C CA . GLY A 1 422 ? 0.453 -21.806 -20.876 1.00 84.00 422 GLY A CA 1
ATOM 3337 C C . GLY A 1 422 ? 1.759 -21.048 -21.118 1.00 84.00 422 GLY A C 1
ATOM 3338 O O . GLY A 1 422 ? 2.692 -21.178 -20.336 1.00 84.00 422 GLY A O 1
ATOM 3339 N N . GLU A 1 423 ? 1.822 -20.247 -22.183 1.00 76.50 423 GLU A N 1
ATOM 3340 C CA . GLU A 1 423 ? 2.971 -19.369 -22.485 1.00 76.50 423 GLU A CA 1
ATOM 3341 C C . GLU A 1 423 ? 2.878 -17.990 -21.801 1.00 76.50 423 GLU A C 1
ATOM 3343 O O . GLU A 1 423 ? 3.725 -17.128 -22.030 1.00 76.50 423 GLU A O 1
ATOM 3348 N N . LYS A 1 424 ? 1.833 -17.737 -20.998 1.00 80.62 424 LYS A N 1
ATOM 3349 C CA . LYS A 1 424 ? 1.647 -16.465 -20.291 1.00 80.62 424 LYS A CA 1
ATOM 3350 C C . LYS A 1 424 ? 2.025 -16.561 -18.826 1.00 80.62 424 LYS A C 1
ATOM 3352 O O . LYS A 1 424 ? 1.479 -17.384 -18.100 1.00 80.62 424 LYS A O 1
ATOM 3357 N N . GLU A 1 425 ? 2.863 -15.630 -18.399 1.00 90.44 425 GLU A N 1
ATOM 3358 C CA . GLU A 1 425 ? 3.243 -15.413 -17.008 1.00 90.44 425 GLU A CA 1
ATOM 3359 C C . GLU A 1 425 ? 2.571 -14.134 -16.493 1.00 90.44 425 GLU A C 1
ATOM 3361 O O . GLU A 1 425 ? 2.668 -13.081 -17.130 1.00 90.44 425 GLU A O 1
ATOM 3366 N N . SER A 1 426 ? 1.904 -14.206 -15.344 1.00 93.81 426 SER A N 1
ATOM 3367 C CA . SER A 1 426 ? 1.276 -13.058 -14.680 1.00 93.81 426 SER A CA 1
ATOM 3368 C C . SER A 1 426 ? 1.398 -13.176 -13.167 1.00 93.81 426 SER A C 1
ATOM 3370 O O . SER A 1 426 ? 1.292 -14.275 -12.634 1.00 93.81 426 SER A O 1
ATOM 3372 N N . TYR A 1 427 ? 1.588 -12.055 -12.474 1.00 97.19 427 TYR A N 1
ATOM 3373 C CA . TYR A 1 427 ? 1.523 -12.023 -11.015 1.00 97.19 427 TYR A CA 1
ATOM 3374 C C . TYR A 1 427 ? 0.074 -11.882 -10.552 1.00 97.19 427 TYR A C 1
ATOM 3376 O O . TYR A 1 427 ? -0.609 -10.960 -10.991 1.00 97.19 427 TYR A O 1
ATOM 3384 N N . GLU A 1 428 ? -0.359 -12.761 -9.652 1.00 97.12 428 GLU A N 1
ATOM 3385 C CA . GLU A 1 428 ? -1.640 -12.676 -8.944 1.00 97.12 428 GLU A CA 1
ATOM 3386 C C . GLU A 1 428 ? -1.388 -12.268 -7.486 1.00 97.12 428 GLU A C 1
ATOM 3388 O O . GLU A 1 428 ? -0.549 -12.864 -6.802 1.00 97.12 428 GLU A O 1
ATOM 3393 N N . LEU A 1 429 ? -2.123 -11.268 -6.994 1.00 98.25 429 LEU A N 1
ATOM 3394 C CA . LEU A 1 429 ? -2.125 -10.874 -5.587 1.00 98.25 429 LEU A CA 1
ATOM 3395 C C . LEU A 1 429 ? -2.805 -11.957 -4.748 1.00 98.25 429 LEU A C 1
ATOM 3397 O O . LEU A 1 429 ? -3.977 -12.269 -4.958 1.00 98.25 429 LEU A O 1
ATOM 3401 N N . LYS A 1 430 ? -2.100 -12.499 -3.752 1.00 97.81 430 LYS A N 1
ATOM 3402 C CA . LYS A 1 430 ? -2.673 -13.490 -2.830 1.00 97.81 430 LYS A CA 1
ATOM 3403 C C . LYS A 1 430 ? -2.410 -13.127 -1.385 1.00 97.81 430 LYS A C 1
ATOM 3405 O O . LYS A 1 430 ? -1.300 -12.747 -1.017 1.00 97.81 430 LYS A O 1
ATOM 3410 N N . ARG A 1 431 ? -3.433 -13.278 -0.541 1.00 98.12 431 ARG A N 1
ATOM 3411 C CA . ARG A 1 431 ? -3.306 -13.096 0.907 1.00 98.12 431 ARG A CA 1
ATOM 3412 C C . ARG A 1 431 ? -2.465 -14.228 1.494 1.00 98.12 431 ARG A C 1
ATOM 3414 O O . ARG A 1 431 ? -2.934 -15.352 1.662 1.00 98.12 431 ARG A O 1
ATOM 3421 N N . ALA A 1 432 ? -1.230 -13.898 1.837 1.00 97.62 432 ALA A N 1
ATOM 3422 C CA . ALA A 1 432 ? -0.244 -14.778 2.436 1.00 97.62 432 ALA A CA 1
ATOM 3423 C C . ALA A 1 432 ? -0.560 -15.130 3.898 1.00 97.62 432 ALA A C 1
ATOM 3425 O O . ALA A 1 432 ? -0.340 -16.268 4.312 1.00 97.62 432 ALA A O 1
ATOM 3426 N N . ASN A 1 433 ? -1.009 -14.154 4.695 1.00 98.19 433 ASN A N 1
ATOM 3427 C CA . ASN A 1 433 ? -1.307 -14.327 6.120 1.00 98.19 433 ASN A CA 1
ATOM 3428 C C . ASN A 1 433 ? -2.183 -13.171 6.652 1.00 98.19 433 ASN A C 1
ATOM 3430 O O . ASN A 1 433 ? -2.339 -12.147 5.985 1.00 98.19 433 ASN A O 1
ATOM 3434 N N . VAL A 1 434 ? -2.712 -13.309 7.872 1.00 98.69 434 VAL A N 1
ATOM 3435 C CA . VAL A 1 434 ? -3.299 -12.201 8.642 1.00 98.69 434 VAL A CA 1
ATOM 3436 C C . VAL A 1 434 ? -2.698 -12.175 10.043 1.00 98.69 434 VAL A C 1
ATOM 3438 O O . VAL A 1 434 ? -2.696 -13.194 10.730 1.00 98.69 434 VAL A O 1
ATOM 3441 N N . VAL A 1 435 ? -2.221 -11.011 10.483 1.00 98.75 435 VAL A N 1
ATOM 3442 C CA . VAL A 1 435 ? -1.771 -10.787 11.866 1.00 98.75 435 VAL A CA 1
ATOM 3443 C C . VAL A 1 435 ? -2.680 -9.759 12.528 1.00 98.75 435 VAL A C 1
ATOM 3445 O O . VAL A 1 435 ? -2.966 -8.708 11.968 1.00 98.75 435 VAL A O 1
ATOM 3448 N N . TYR A 1 436 ? -3.145 -10.057 13.733 1.00 98.88 436 TYR A N 1
ATOM 3449 C CA . TYR A 1 436 ? -4.075 -9.225 14.492 1.00 98.88 436 TYR A CA 1
ATOM 3450 C C . TYR A 1 436 ? -3.344 -8.563 15.658 1.00 98.88 436 TYR A C 1
ATOM 3452 O O . TYR A 1 436 ? -2.633 -9.254 16.383 1.00 98.88 436 TYR A O 1
ATOM 3460 N N . THR A 1 437 ? -3.493 -7.251 15.862 1.00 98.75 437 THR A N 1
ATOM 3461 C CA . THR A 1 437 ? -2.761 -6.521 16.916 1.00 98.75 437 THR A CA 1
ATOM 3462 C C . THR A 1 437 ? -3.625 -5.487 17.648 1.00 98.75 437 THR A C 1
ATOM 3464 O O . THR A 1 437 ? -4.687 -5.063 17.179 1.00 98.75 437 THR A O 1
ATOM 3467 N N . LYS A 1 438 ? -3.156 -5.063 18.830 1.00 98.44 438 LYS A N 1
ATOM 3468 C CA . LYS A 1 438 ? -3.658 -3.876 19.539 1.00 98.44 438 LYS A CA 1
ATOM 3469 C C . LYS A 1 438 ? -2.966 -2.616 19.018 1.00 98.44 438 LYS A C 1
ATOM 3471 O O . LYS A 1 438 ? -1.742 -2.602 18.871 1.00 98.44 438 LYS A O 1
ATOM 3476 N N . PHE A 1 439 ? -3.727 -1.541 18.831 1.00 97.12 439 PHE A N 1
ATOM 3477 C CA . PHE A 1 439 ? -3.268 -0.266 18.278 1.00 97.12 439 PHE A CA 1
ATOM 3478 C C . PHE A 1 439 ? -2.081 0.302 19.066 1.00 97.12 439 PHE A C 1
ATOM 3480 O O . PHE A 1 439 ? -1.004 0.524 18.511 1.00 97.12 439 PHE A O 1
ATOM 3487 N N . GLN A 1 440 ? -2.232 0.447 20.387 1.00 92.75 440 GLN A N 1
ATOM 3488 C CA . GLN A 1 440 ? -1.194 1.051 21.226 1.00 92.75 440 GLN A CA 1
ATOM 3489 C C . GLN A 1 440 ? 0.091 0.208 21.293 1.00 92.75 440 GLN A C 1
ATOM 3491 O O . GLN A 1 440 ? 1.184 0.768 21.392 1.00 92.75 440 GLN A O 1
ATOM 3496 N N . GLN A 1 441 ? -0.016 -1.124 21.244 1.00 93.94 441 GLN A N 1
ATOM 3497 C CA . GLN A 1 441 ? 1.149 -2.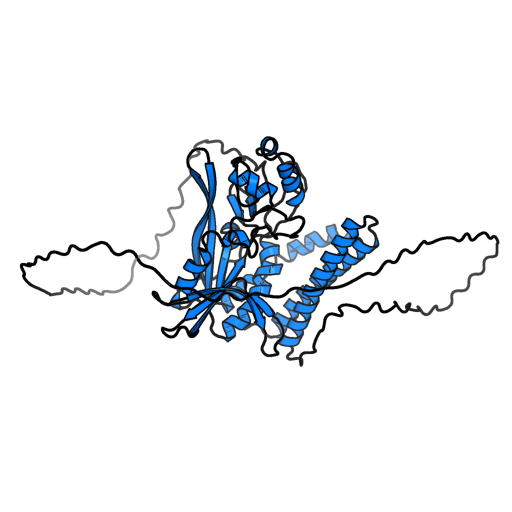017 21.235 1.00 93.94 441 GLN A CA 1
ATOM 3498 C C . GLN A 1 441 ? 1.889 -1.930 19.897 1.00 93.94 441 GLN A C 1
ATOM 3500 O O . GLN A 1 441 ? 3.104 -1.751 19.894 1.00 93.94 441 GLN A O 1
ATOM 3505 N N . THR A 1 442 ? 1.154 -1.960 18.781 1.00 95.81 442 THR A N 1
ATOM 3506 C CA . THR A 1 442 ? 1.692 -1.731 17.435 1.00 95.81 442 THR A CA 1
ATOM 3507 C C . THR A 1 442 ? 2.419 -0.395 17.333 1.00 95.81 442 THR A C 1
ATOM 3509 O O . THR A 1 442 ? 3.582 -0.373 16.939 1.00 95.81 442 THR A O 1
ATOM 3512 N N . LEU A 1 443 ? 1.776 0.711 17.723 1.00 92.81 443 LEU A N 1
ATOM 3513 C CA . LEU A 1 443 ? 2.384 2.036 17.610 1.00 92.81 443 LEU A CA 1
ATOM 3514 C C . LEU A 1 443 ? 3.646 2.147 18.477 1.00 92.81 443 LEU A C 1
ATOM 3516 O O . LEU A 1 443 ? 4.649 2.707 18.046 1.00 92.81 443 LEU A O 1
ATOM 3520 N N . SER A 1 444 ? 3.634 1.551 19.672 1.00 88.25 444 SER A N 1
ATOM 3521 C CA . SER A 1 444 ? 4.825 1.510 20.528 1.00 88.25 444 SER A CA 1
ATOM 3522 C C . SER A 1 444 ? 5.961 0.701 19.882 1.00 88.25 444 SER A C 1
ATOM 3524 O O . SER A 1 444 ? 7.097 1.160 19.881 1.00 88.25 444 SER A O 1
ATOM 3526 N N . ALA A 1 445 ? 5.670 -0.467 19.298 1.00 91.06 445 ALA A N 1
ATOM 3527 C CA . ALA A 1 445 ? 6.673 -1.323 18.659 1.00 91.06 445 ALA A CA 1
ATOM 3528 C C . ALA A 1 445 ? 7.311 -0.683 17.412 1.00 91.06 445 ALA A C 1
ATOM 3530 O O . ALA A 1 445 ? 8.514 -0.824 17.205 1.00 91.06 445 ALA A O 1
ATOM 3531 N N . LEU A 1 446 ? 6.525 0.040 16.607 1.00 90.19 446 LEU A N 1
AT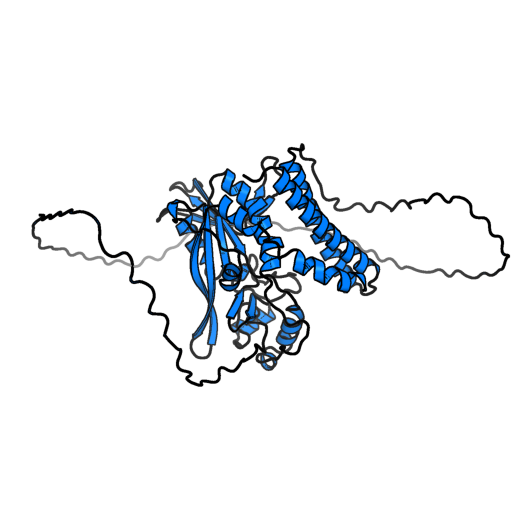OM 3532 C CA . LEU A 1 446 ? 7.002 0.696 15.384 1.00 90.19 446 LEU A CA 1
ATOM 3533 C C . LEU A 1 446 ? 7.771 2.004 15.655 1.00 90.19 446 LEU A C 1
ATOM 3535 O O . LEU A 1 446 ? 8.679 2.345 14.898 1.00 90.19 446 LEU A O 1
ATOM 3539 N N . SER A 1 447 ? 7.442 2.726 16.733 1.00 79.94 447 SER A N 1
ATOM 3540 C CA . SER A 1 447 ? 8.099 3.998 17.084 1.00 79.94 447 SER A CA 1
ATOM 3541 C C . SER A 1 447 ? 9.402 3.839 17.881 1.00 79.94 447 SER A C 1
ATOM 3543 O O . SER A 1 447 ? 10.194 4.781 17.947 1.00 79.94 447 SER A O 1
ATOM 3545 N N . ILE A 1 448 ? 9.669 2.675 18.489 1.00 75.88 448 ILE A N 1
ATOM 3546 C CA . ILE A 1 448 ? 10.912 2.439 19.243 1.00 75.88 448 ILE A CA 1
ATOM 3547 C C . ILE A 1 448 ? 12.076 2.166 18.281 1.00 75.88 448 ILE A C 1
ATOM 3549 O O . ILE A 1 448 ? 12.230 1.076 17.730 1.00 75.88 448 ILE A O 1
ATOM 3553 N N . SER A 1 449 ? 12.968 3.150 18.147 1.00 66.44 449 SER A N 1
ATOM 3554 C CA . SER A 1 449 ? 14.304 2.912 17.598 1.00 66.44 449 SER A CA 1
ATOM 3555 C C . SER A 1 449 ? 15.196 2.301 18.677 1.00 66.44 449 SER A C 1
ATOM 3557 O O . SER A 1 449 ? 15.440 2.920 19.710 1.00 66.44 449 SER A O 1
ATOM 3559 N N . HIS A 1 450 ? 15.689 1.089 18.433 1.00 61.22 450 HIS A N 1
ATOM 3560 C CA . HIS A 1 450 ? 16.663 0.440 19.305 1.00 61.22 450 HIS A CA 1
ATOM 3561 C C . HIS A 1 450 ? 18.049 1.048 19.030 1.00 61.22 450 HIS A C 1
ATOM 3563 O O . HIS A 1 450 ? 18.506 0.969 17.887 1.00 61.22 450 HIS A O 1
ATOM 3569 N N . PRO A 1 451 ? 18.713 1.685 20.012 1.00 63.75 451 PRO A N 1
ATOM 3570 C CA . PRO A 1 451 ? 20.053 2.221 19.806 1.00 63.75 451 PRO A CA 1
ATOM 3571 C C . PRO A 1 451 ? 21.067 1.080 19.648 1.00 63.75 451 PRO A C 1
ATOM 3573 O O . PRO A 1 451 ? 21.004 0.087 20.376 1.00 63.75 451 PRO A O 1
ATOM 3576 N N . ASP A 1 452 ? 22.025 1.238 18.730 1.00 63.25 452 ASP A N 1
ATOM 3577 C CA . ASP A 1 452 ? 23.241 0.415 18.728 1.00 63.25 452 ASP A CA 1
ATOM 3578 C C . ASP A 1 452 ? 24.105 0.750 19.962 1.00 63.25 452 ASP A C 1
ATOM 3580 O O . ASP A 1 452 ? 23.886 1.750 20.655 1.00 63.25 452 ASP A O 1
ATOM 3584 N N . ASN A 1 453 ? 25.104 -0.082 20.249 1.00 77.56 453 ASN A N 1
ATOM 3585 C CA . ASN A 1 453 ? 26.070 0.180 21.302 1.00 77.56 453 ASN A CA 1
ATOM 3586 C C . ASN A 1 453 ? 26.759 1.536 21.067 1.00 77.56 453 ASN A C 1
ATOM 3588 O O . ASN A 1 453 ? 27.463 1.737 20.075 1.00 77.56 453 ASN A O 1
ATOM 3592 N N . ILE A 1 454 ? 26.617 2.447 22.033 1.00 86.44 454 ILE A N 1
ATOM 3593 C CA . ILE A 1 454 ? 27.260 3.764 22.020 1.00 86.44 454 ILE A CA 1
ATOM 3594 C C . ILE A 1 454 ? 28.779 3.670 21.805 1.00 86.44 454 ILE A C 1
ATOM 3596 O O . ILE A 1 454 ? 29.351 4.531 21.148 1.00 86.44 454 ILE A O 1
ATOM 3600 N N . GLU A 1 455 ? 29.441 2.604 22.264 1.00 86.69 455 GLU A N 1
ATOM 3601 C CA . GLU A 1 455 ? 30.873 2.384 22.031 1.00 86.69 455 GLU A CA 1
ATOM 3602 C C . GLU A 1 455 ? 31.230 2.137 20.558 1.00 86.69 455 GLU A C 1
ATOM 3604 O O . GLU A 1 455 ? 32.358 2.423 20.160 1.00 86.69 455 GLU A O 1
ATOM 3609 N N . HIS A 1 456 ? 30.317 1.594 19.744 1.00 82.81 456 HIS A N 1
ATOM 3610 C CA . HIS A 1 456 ? 30.517 1.482 18.296 1.00 82.81 456 HIS A CA 1
ATOM 3611 C C . HIS A 1 456 ? 30.393 2.853 17.638 1.00 82.81 456 HIS A C 1
ATOM 3613 O O . HIS A 1 456 ? 31.295 3.265 16.913 1.00 82.81 456 HIS A O 1
ATOM 3619 N N . PHE A 1 457 ? 29.336 3.600 17.968 1.00 85.25 457 PHE A N 1
ATOM 3620 C CA . PHE A 1 457 ? 29.140 4.954 17.455 1.00 85.25 457 PHE A CA 1
ATOM 3621 C C . PHE A 1 457 ? 30.314 5.881 17.814 1.00 85.25 457 PHE A C 1
ATOM 3623 O O . PHE A 1 457 ? 30.888 6.525 16.939 1.00 85.25 457 PHE A O 1
ATOM 3630 N N . MET A 1 458 ? 30.765 5.865 19.072 1.00 86.38 458 MET A N 1
ATOM 3631 C CA . MET A 1 458 ? 31.909 6.658 19.543 1.00 86.38 458 MET A CA 1
ATOM 3632 C C . MET A 1 458 ? 33.237 6.308 18.846 1.00 86.38 458 MET A C 1
ATOM 3634 O O . MET A 1 458 ? 34.119 7.161 18.790 1.00 86.38 458 MET A O 1
ATOM 3638 N N . LYS A 1 459 ? 33.394 5.091 18.300 1.00 87.62 459 LYS A N 1
ATOM 3639 C CA . LYS A 1 459 ? 34.572 4.702 17.496 1.00 87.62 459 LYS A CA 1
ATOM 3640 C C . LYS A 1 459 ? 34.526 5.237 16.063 1.00 87.62 459 LYS A C 1
ATOM 3642 O O . LYS A 1 459 ? 35.585 5.397 15.472 1.00 87.62 459 LYS A O 1
ATOM 3647 N N . LEU A 1 460 ? 33.338 5.525 15.526 1.00 82.81 460 LEU A N 1
ATOM 3648 C CA . LEU A 1 460 ? 33.161 6.101 14.186 1.00 82.81 460 LEU A CA 1
ATOM 3649 C C . LEU A 1 460 ? 33.374 7.623 14.169 1.00 82.81 460 LEU A C 1
ATOM 3651 O O . LEU A 1 460 ? 33.760 8.177 13.144 1.00 82.81 460 LEU A O 1
ATOM 3655 N N . LEU A 1 461 ? 33.140 8.308 15.297 1.00 85.56 461 LEU A N 1
ATOM 3656 C CA . LEU A 1 461 ? 33.224 9.772 15.372 1.00 85.56 461 LEU A CA 1
ATOM 3657 C C . LEU A 1 461 ? 34.583 10.368 14.948 1.00 85.56 461 LEU A C 1
ATOM 3659 O O . LEU A 1 461 ? 34.547 11.362 14.228 1.00 85.56 461 LEU A O 1
ATOM 3663 N N . PRO A 1 462 ? 35.761 9.814 15.312 1.00 86.00 462 PRO A N 1
ATOM 3664 C CA . PRO A 1 462 ? 37.044 10.356 14.856 1.00 86.00 462 PRO A CA 1
ATOM 3665 C C . PRO A 1 462 ? 37.206 10.305 13.329 1.00 86.00 462 PRO A C 1
ATOM 3667 O O . PRO A 1 462 ? 37.543 11.312 12.719 1.00 86.00 462 PRO A O 1
ATOM 3670 N N . GLU A 1 463 ? 36.864 9.178 12.693 1.00 78.56 463 GLU A N 1
ATOM 3671 C CA . GLU A 1 463 ? 36.960 9.011 11.229 1.00 78.56 463 GLU A CA 1
ATOM 3672 C C . GLU A 1 463 ? 36.002 9.923 10.442 1.00 78.56 463 GLU A C 1
ATOM 3674 O O . GLU A 1 463 ? 36.203 10.154 9.248 1.00 78.56 463 GLU A O 1
ATOM 3679 N N . LEU A 1 464 ? 34.946 10.418 11.097 1.00 74.56 464 LEU A N 1
ATOM 3680 C CA . LEU A 1 464 ? 34.003 11.390 10.543 1.00 74.56 464 LEU A CA 1
ATOM 3681 C C . LEU A 1 464 ? 34.396 12.843 10.841 1.00 74.56 464 LEU A C 1
ATOM 3683 O O . LEU A 1 464 ? 34.011 13.721 10.078 1.00 74.56 464 LEU A O 1
ATOM 3687 N N . ALA A 1 465 ? 35.137 13.100 11.922 1.00 71.75 465 ALA A N 1
ATOM 3688 C CA . ALA A 1 465 ? 35.612 14.433 12.297 1.00 71.75 465 ALA A CA 1
ATOM 3689 C C . ALA A 1 465 ? 36.871 14.870 11.522 1.00 71.75 465 ALA A C 1
ATOM 3691 O O . ALA A 1 465 ? 37.128 16.066 11.412 1.00 71.75 465 ALA A O 1
ATOM 3692 N N . ASP A 1 466 ? 37.625 13.911 10.977 1.00 67.56 466 ASP A N 1
ATOM 3693 C CA . ASP A 1 466 ? 38.803 14.137 10.126 1.00 67.56 466 ASP A CA 1
ATOM 3694 C C . ASP A 1 466 ? 38.454 14.263 8.615 1.00 67.56 466 ASP A C 1
ATOM 3696 O O . ASP A 1 466 ? 39.351 14.219 7.767 1.00 67.56 466 ASP A O 1
ATOM 3700 N N . ARG A 1 467 ? 37.162 14.394 8.264 1.00 52.66 467 ARG A N 1
ATOM 3701 C CA . ARG A 1 467 ? 36.645 14.610 6.895 1.00 52.66 467 ARG A CA 1
ATOM 3702 C C . ARG A 1 467 ? 36.151 16.038 6.682 1.00 52.66 467 ARG A C 1
ATOM 3704 O O . ARG A 1 467 ? 36.392 16.537 5.561 1.00 52.66 467 ARG A O 1
#

pLDDT: mean 74.22, std 27.93, range [24.78, 98.88]

Sequence (467 aa):
MFINKDLLDFFSSMAEIKKQKRDVFYTLAAEVDDADVKKRLLQIGKNEQLHVDQLQQSMDLVNGAPYQNFVPDILTETPLVPFQIPLEDVLVDVDDSASTESAAHAELPHHDFDDVVPFLRAVEPEPDESEDTTIGMAATHLETSLPDSVNTGITPLDTINLNIDQEEQITQISSLSHFKPTASQNSFSMDYLNHPLAEVFGFTTSDLSSKAQRYRSHHHCPFNNRVPNCTNENPKNPLGVCSLLHNNKAVITCPVRFREEWLITDDAASFFFPEGVRWSSLTEVELTDAYGKSSGSLDLVLVAYDDSGKITDFGAIEIQSAFITGDARDPFNFYMKDPKTNSLMDWSAQSNFPQPDYVSAMRESLVPQLIFKGSILNSWSKKLAISIDRSYFEALPNLVPVEKQDAEIAWFIYDLELVVNGEKESYELKRANVVYTKFQQTLSALSISHPDNIEHFMKLLPELADR